Protein AF-A0A7V8A899-F1 (afdb_monomer_lite)

Structure (mmCIF, N/CA/C/O backbone):
data_AF-A0A7V8A899-F1
#
_entry.id   AF-A0A7V8A899-F1
#
loop_
_atom_site.group_PDB
_atom_site.id
_atom_site.type_symbol
_atom_site.label_atom_id
_atom_site.label_alt_id
_atom_site.label_comp_id
_atom_site.label_asym_id
_atom_site.label_entity_id
_atom_site.label_seq_id
_atom_site.pdbx_PDB_ins_code
_atom_site.Cartn_x
_atom_site.Cartn_y
_atom_site.Cartn_z
_atom_site.occupancy
_atom_site.B_iso_or_equiv
_atom_site.auth_seq_id
_atom_site.auth_comp_id
_atom_site.auth_asym_id
_atom_site.auth_atom_id
_atom_site.pdbx_PDB_model_num
ATOM 1 N N . PHE A 1 1 ? 20.865 6.092 -35.622 1.00 87.06 1 PHE A N 1
ATOM 2 C CA . PHE A 1 1 ? 20.786 5.887 -34.167 1.00 87.06 1 PHE A CA 1
ATOM 3 C C . PHE A 1 1 ? 21.767 6.838 -33.512 1.00 87.06 1 PHE A C 1
ATOM 5 O O . PHE A 1 1 ? 22.888 6.957 -33.989 1.00 87.06 1 PHE A O 1
ATOM 12 N N . ILE A 1 2 ? 21.295 7.549 -32.501 1.00 95.56 2 ILE A N 1
ATOM 13 C CA . ILE A 1 2 ? 22.032 8.380 -31.562 1.00 95.56 2 ILE A CA 1
ATOM 14 C C . ILE A 1 2 ? 22.478 7.471 -30.412 1.00 95.56 2 ILE A C 1
ATOM 16 O O . ILE A 1 2 ? 21.754 6.545 -30.031 1.00 95.56 2 ILE A O 1
ATOM 20 N N . TRP A 1 3 ? 23.680 7.727 -29.906 1.00 97.00 3 TRP A N 1
ATOM 21 C CA . TRP A 1 3 ? 24.230 7.098 -28.714 1.00 97.00 3 TRP A CA 1
ATOM 22 C C . TRP A 1 3 ? 24.477 8.184 -27.672 1.00 97.00 3 TRP A C 1
ATOM 24 O O . TRP A 1 3 ? 25.175 9.158 -27.956 1.00 97.00 3 TRP A O 1
ATOM 34 N N . ASP A 1 4 ? 23.884 8.011 -26.496 1.00 97.25 4 ASP A N 1
ATOM 35 C CA . ASP A 1 4 ? 24.083 8.863 -25.326 1.00 97.25 4 ASP A CA 1
ATOM 36 C C . ASP A 1 4 ? 24.603 8.003 -24.168 1.00 97.25 4 ASP A C 1
ATOM 38 O O . ASP A 1 4 ? 24.179 6.855 -24.007 1.00 97.25 4 ASP A O 1
ATOM 42 N N . ALA A 1 5 ? 25.554 8.522 -23.393 1.00 97.19 5 ALA A N 1
ATOM 43 C CA . ALA A 1 5 ? 26.211 7.756 -22.345 1.00 97.19 5 ALA A CA 1
ATOM 44 C C . ALA A 1 5 ? 26.658 8.615 -21.160 1.00 97.19 5 ALA A C 1
ATOM 46 O O . ALA A 1 5 ? 27.140 9.736 -21.315 1.00 97.19 5 ALA A O 1
ATOM 47 N N . MET A 1 6 ? 26.567 8.036 -19.964 1.00 97.25 6 MET A N 1
ATOM 48 C CA . MET A 1 6 ? 26.942 8.667 -18.702 1.00 97.25 6 MET A CA 1
ATOM 49 C C . MET A 1 6 ? 27.618 7.653 -17.774 1.00 97.25 6 MET A C 1
ATOM 51 O O . MET A 1 6 ? 27.175 6.514 -17.645 1.00 97.25 6 MET A O 1
ATOM 55 N N . GLY A 1 7 ? 28.688 8.070 -17.096 1.00 97.25 7 GLY A N 1
ATOM 56 C CA . GLY A 1 7 ? 29.296 7.282 -16.023 1.00 97.25 7 GLY A CA 1
ATOM 57 C C . GLY A 1 7 ? 28.536 7.458 -14.708 1.00 97.25 7 GLY A C 1
ATOM 58 O O . GLY A 1 7 ? 28.343 8.584 -14.255 1.00 97.25 7 GLY A O 1
ATOM 59 N N . VAL A 1 8 ? 28.148 6.354 -14.075 1.00 96.25 8 VAL A N 1
ATOM 60 C CA . VAL A 1 8 ? 27.423 6.325 -12.799 1.00 96.25 8 VAL A CA 1
ATOM 61 C C . VAL A 1 8 ? 28.334 5.745 -11.728 1.00 96.25 8 VAL A C 1
ATOM 63 O O . VAL A 1 8 ? 28.752 4.590 -11.814 1.00 96.25 8 VAL A O 1
ATOM 66 N N . ARG A 1 9 ? 28.669 6.552 -10.719 1.00 93.81 9 ARG A N 1
ATOM 67 C CA . ARG A 1 9 ? 29.552 6.134 -9.628 1.00 93.81 9 ARG A CA 1
ATOM 68 C C . ARG A 1 9 ? 28.759 5.430 -8.533 1.00 93.81 9 ARG A C 1
ATOM 70 O O . ARG A 1 9 ? 27.879 6.029 -7.923 1.00 93.81 9 ARG A O 1
ATOM 77 N N . GLN A 1 10 ? 29.143 4.200 -8.214 1.00 89.44 10 GLN A N 1
ATOM 78 C CA . GLN A 1 10 ? 28.537 3.423 -7.138 1.00 89.44 10 GLN A CA 1
ATOM 79 C C . GLN A 1 10 ? 29.251 3.715 -5.813 1.00 89.44 10 GLN A C 1
ATOM 81 O O . GLN A 1 10 ? 30.463 3.546 -5.694 1.00 89.44 10 GLN A O 1
ATOM 86 N N . THR A 1 11 ? 28.514 4.170 -4.799 1.00 76.19 11 THR A N 1
ATOM 87 C CA . THR A 1 11 ? 29.091 4.594 -3.506 1.00 76.19 11 THR A CA 1
ATOM 88 C C . THR A 1 11 ? 29.169 3.478 -2.460 1.00 76.19 11 THR A C 1
ATOM 90 O O . THR A 1 11 ? 29.864 3.637 -1.463 1.00 76.19 11 THR A O 1
ATOM 93 N N . ARG A 1 12 ? 28.486 2.345 -2.677 1.00 72.88 12 ARG A N 1
ATOM 94 C CA . ARG A 1 12 ? 28.368 1.222 -1.723 1.00 72.88 12 ARG A CA 1
ATOM 95 C C . ARG A 1 12 ? 29.040 -0.072 -2.211 1.00 72.88 12 ARG A C 1
ATOM 97 O O . ARG A 1 12 ? 28.531 -1.161 -1.956 1.00 72.88 12 ARG A O 1
ATOM 104 N N . ASN A 1 13 ? 30.141 0.041 -2.951 1.00 66.88 13 ASN A N 1
ATOM 105 C CA . ASN A 1 13 ? 30.865 -1.109 -3.494 1.00 66.88 13 ASN A CA 1
ATOM 106 C C . ASN A 1 13 ? 31.798 -1.736 -2.448 1.00 66.88 13 ASN A C 1
ATOM 108 O O . ASN A 1 13 ? 32.841 -1.163 -2.139 1.00 66.88 13 ASN A O 1
ATOM 112 N N . ASN A 1 14 ? 31.432 -2.919 -1.950 1.00 62.22 14 ASN A N 1
ATOM 113 C CA . ASN A 1 14 ? 32.251 -3.699 -1.018 1.00 62.22 14 ASN A CA 1
ATOM 114 C C . ASN A 1 14 ? 32.601 -5.104 -1.553 1.00 62.22 14 ASN A C 1
ATOM 116 O O . ASN A 1 14 ? 33.356 -5.811 -0.890 1.00 62.22 14 ASN A O 1
ATOM 120 N N . ASN A 1 15 ? 32.085 -5.520 -2.723 1.00 64.88 15 ASN A N 1
ATOM 121 C CA . ASN A 1 15 ? 32.099 -6.926 -3.157 1.00 64.88 15 ASN A CA 1
ATOM 122 C C . ASN A 1 15 ? 32.708 -7.153 -4.555 1.00 64.88 15 ASN A C 1
ATOM 124 O O . ASN A 1 15 ? 32.473 -8.191 -5.176 1.00 64.88 15 ASN A O 1
ATOM 128 N N . GLY A 1 16 ? 33.532 -6.218 -5.040 1.00 73.44 16 GLY A N 1
ATOM 129 C CA . GLY A 1 16 ? 34.273 -6.370 -6.298 1.00 73.44 16 GLY A CA 1
ATOM 130 C C . GLY A 1 16 ? 33.499 -5.952 -7.551 1.00 73.44 16 GLY A C 1
ATOM 131 O O . GLY A 1 16 ? 33.950 -6.233 -8.660 1.00 73.44 16 GLY A O 1
ATOM 132 N N . GLU A 1 17 ? 32.360 -5.270 -7.402 1.00 85.12 17 GLU A N 1
ATOM 133 C CA . GLU A 1 17 ? 31.625 -4.680 -8.522 1.00 85.12 17 GLU A CA 1
ATOM 134 C C . GLU A 1 17 ? 32.400 -3.523 -9.177 1.00 85.12 17 GLU A C 1
ATOM 136 O O . GLU A 1 17 ? 33.354 -2.983 -8.607 1.00 85.12 17 GLU A O 1
ATOM 141 N N . PRO A 1 18 ? 32.000 -3.079 -10.377 1.00 87.25 18 PRO A N 1
ATOM 142 C CA . PRO A 1 18 ? 32.554 -1.871 -10.969 1.00 87.25 18 PRO A CA 1
ATOM 143 C C . PRO A 1 18 ? 32.234 -0.629 -10.124 1.00 87.25 18 PRO A C 1
ATOM 145 O O . PRO A 1 18 ? 31.076 -0.324 -9.850 1.00 87.25 18 PRO A O 1
ATOM 148 N N . ASN A 1 19 ? 33.259 0.151 -9.767 1.00 88.56 19 ASN A N 1
ATOM 149 C CA . ASN A 1 19 ? 33.069 1.447 -9.094 1.00 88.56 19 ASN A CA 1
ATOM 150 C C . ASN A 1 19 ? 32.295 2.451 -9.956 1.00 88.56 19 ASN A C 1
ATOM 152 O O . ASN A 1 19 ? 31.588 3.306 -9.425 1.00 88.56 19 ASN A O 1
ATOM 156 N N . ASN A 1 20 ? 32.449 2.350 -11.276 1.00 93.44 20 ASN A N 1
ATOM 157 C CA . ASN A 1 20 ? 31.756 3.171 -12.254 1.00 93.44 20 ASN A CA 1
ATOM 158 C C . ASN A 1 20 ? 31.065 2.252 -13.259 1.00 93.44 20 ASN A C 1
ATOM 160 O O . ASN A 1 20 ? 31.706 1.356 -13.810 1.00 93.44 20 ASN A O 1
ATOM 164 N N . VAL A 1 21 ? 29.785 2.504 -13.505 1.00 95.81 21 VAL A N 1
ATOM 165 C CA . VAL A 1 21 ? 28.971 1.806 -14.503 1.00 95.81 21 VAL A CA 1
ATOM 166 C C . VAL A 1 21 ? 28.691 2.767 -15.647 1.00 95.81 21 VAL A C 1
ATOM 168 O O . VAL A 1 21 ? 28.311 3.912 -15.414 1.00 95.81 21 VAL A O 1
ATOM 171 N N . LEU A 1 22 ? 28.875 2.323 -16.886 1.00 97.56 22 LEU A N 1
ATOM 172 C CA . LEU A 1 22 ? 28.519 3.106 -18.063 1.00 97.56 22 LEU A CA 1
ATOM 173 C C . LEU A 1 22 ? 27.034 2.893 -18.396 1.00 97.56 22 LEU A C 1
ATOM 175 O O . LEU A 1 22 ? 26.657 1.845 -18.921 1.00 97.56 22 LEU A O 1
ATOM 179 N N . ALA A 1 23 ? 26.194 3.877 -18.082 1.00 97.94 23 ALA A N 1
ATOM 180 C CA . ALA A 1 23 ? 24.805 3.928 -18.528 1.00 97.94 23 ALA A CA 1
ATOM 181 C C . ALA A 1 23 ? 24.768 4.388 -19.989 1.00 97.94 23 ALA A C 1
ATOM 183 O O . ALA A 1 23 ? 25.357 5.418 -20.313 1.00 97.94 23 ALA A O 1
ATOM 184 N N . MET A 1 24 ? 24.111 3.631 -20.868 1.00 98.12 24 MET A N 1
ATOM 185 C CA . MET A 1 24 ? 24.096 3.883 -22.310 1.00 98.12 24 MET A CA 1
ATOM 186 C C . MET A 1 24 ? 22.683 3.797 -22.876 1.00 98.12 24 MET A C 1
ATOM 188 O O . MET A 1 24 ? 21.968 2.827 -22.635 1.00 98.12 24 MET A O 1
ATOM 192 N N . SER A 1 25 ? 22.316 4.773 -23.698 1.00 97.88 25 SER A N 1
ATOM 193 C CA . SER A 1 25 ? 21.064 4.780 -24.449 1.00 97.88 25 SER A CA 1
ATOM 194 C C . SER A 1 25 ? 21.340 4.764 -25.948 1.00 97.88 25 SER A C 1
ATOM 196 O O . SER A 1 25 ? 22.170 5.528 -26.441 1.00 97.88 25 SER A O 1
ATOM 198 N N . PHE A 1 26 ? 20.609 3.928 -26.684 1.00 97.25 26 PHE A N 1
ATOM 199 C CA . PHE A 1 26 ? 20.682 3.835 -28.142 1.00 97.25 26 PHE A CA 1
ATOM 200 C C . PHE A 1 26 ? 19.299 4.059 -28.741 1.00 97.25 26 PHE A C 1
ATOM 202 O O . PHE A 1 26 ? 18.397 3.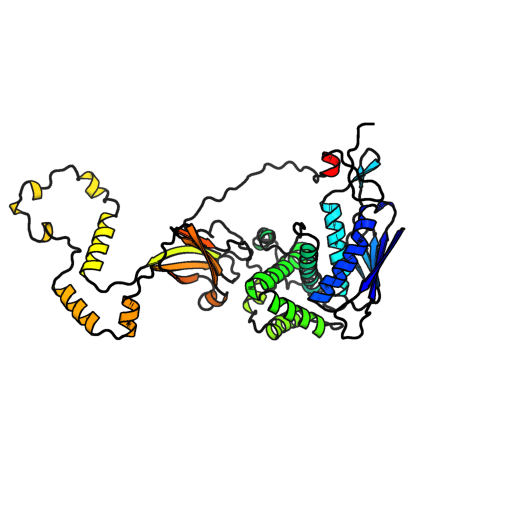250 -28.541 1.00 97.25 26 PHE A O 1
ATOM 209 N N . TYR A 1 27 ? 19.106 5.133 -29.502 1.00 96.44 27 TYR A N 1
ATOM 210 C CA . TYR A 1 27 ? 17.779 5.481 -30.015 1.00 96.44 27 TYR A CA 1
ATOM 211 C C . TYR A 1 27 ? 17.834 6.187 -31.366 1.00 96.44 27 TYR A C 1
ATOM 213 O O . TYR A 1 27 ? 18.840 6.800 -31.702 1.00 96.44 27 TYR A O 1
ATOM 221 N N . PRO A 1 28 ? 16.810 6.083 -32.221 1.00 95.25 28 PRO A N 1
ATOM 222 C CA . PRO A 1 28 ? 16.823 6.757 -33.510 1.00 95.25 28 PRO A CA 1
ATOM 223 C C . PRO A 1 28 ? 16.353 8.217 -33.378 1.00 95.25 28 PRO A C 1
ATOM 225 O O . PRO A 1 28 ? 15.841 8.623 -32.336 1.00 95.25 28 PRO A O 1
ATOM 228 N N . ASN A 1 29 ? 16.503 9.009 -34.441 1.00 93.62 29 ASN A N 1
ATOM 229 C CA . ASN A 1 29 ? 16.153 10.437 -34.423 1.00 93.62 29 ASN A CA 1
ATOM 230 C C . ASN A 1 29 ? 14.656 10.673 -34.147 1.00 93.62 29 ASN A C 1
ATOM 232 O O . ASN A 1 29 ? 14.269 11.737 -33.690 1.00 93.62 29 ASN A O 1
ATOM 236 N N . GLU A 1 30 ? 13.798 9.691 -34.417 1.00 93.00 30 GLU A N 1
ATOM 237 C CA . GLU A 1 30 ? 12.356 9.744 -34.162 1.00 93.00 30 GLU A CA 1
ATOM 238 C C . GLU A 1 30 ? 11.999 9.616 -32.675 1.00 93.00 30 GLU A C 1
ATOM 240 O O . GLU A 1 30 ? 10.843 9.803 -32.308 1.00 93.00 30 GLU A O 1
ATOM 245 N N . ALA A 1 31 ? 12.958 9.252 -31.825 1.00 94.31 31 ALA A N 1
ATOM 246 C CA . ALA A 1 31 ? 12.765 9.106 -30.385 1.00 94.31 31 ALA A CA 1
ATOM 247 C C . ALA A 1 31 ? 12.984 10.425 -29.611 1.00 94.31 31 ALA A C 1
ATOM 249 O O . ALA A 1 31 ? 12.678 10.530 -28.420 1.00 94.31 31 ALA A O 1
ATOM 250 N N . GLU A 1 32 ? 13.495 11.434 -30.306 1.00 94.50 32 GLU A N 1
ATOM 251 C CA . GLU A 1 32 ? 13.728 12.792 -29.830 1.00 94.50 32 GLU A CA 1
ATOM 252 C C . GLU A 1 32 ? 12.412 13.587 -29.675 1.00 94.50 32 GLU A C 1
ATOM 254 O O . GLU A 1 32 ? 11.512 13.437 -30.510 1.00 94.50 32 GLU A O 1
ATOM 259 N N . PRO A 1 33 ? 12.251 14.441 -28.641 1.00 94.50 33 PRO A N 1
ATOM 260 C CA . PRO A 1 33 ? 13.229 14.797 -27.599 1.00 94.50 33 PRO A CA 1
ATOM 261 C C . PRO A 1 33 ? 13.208 13.886 -26.359 1.00 94.50 33 PRO A C 1
ATOM 263 O O . PRO A 1 33 ? 13.952 14.106 -25.404 1.00 94.50 33 PRO A O 1
ATOM 266 N N . LEU A 1 34 ? 12.302 12.903 -26.307 1.00 94.69 34 LEU A N 1
ATOM 267 C CA . LEU A 1 34 ? 12.041 12.150 -25.076 1.00 94.69 34 LEU A CA 1
ATOM 268 C C . LEU A 1 34 ? 13.254 11.332 -24.629 1.00 94.69 34 LEU A C 1
ATOM 270 O O . LEU A 1 34 ? 13.607 11.341 -23.451 1.00 94.69 34 LEU A O 1
ATOM 274 N N . TRP A 1 35 ? 13.896 10.641 -25.566 1.00 96.50 35 TRP A N 1
ATOM 275 C CA . TRP A 1 35 ? 14.984 9.723 -25.244 1.00 96.50 35 TRP A CA 1
ATOM 276 C C . TRP A 1 35 ? 16.271 10.428 -24.830 1.00 96.50 35 TRP A C 1
ATOM 278 O O . TRP A 1 35 ? 16.856 10.037 -23.823 1.00 96.50 35 TRP A O 1
ATOM 288 N N . SER A 1 36 ? 16.664 11.491 -25.536 1.00 95.81 36 SER A N 1
ATOM 289 C CA . SER A 1 36 ? 17.836 12.302 -25.172 1.00 95.81 36 SER A CA 1
ATOM 290 C C . SER A 1 36 ? 17.691 12.980 -23.815 1.00 95.81 36 SER A C 1
ATOM 292 O O . SER A 1 36 ? 18.679 13.207 -23.125 1.00 95.81 36 SER A O 1
ATOM 294 N N . THR A 1 37 ? 16.457 13.286 -23.413 1.00 96.38 37 THR A N 1
ATOM 295 C CA . THR A 1 37 ? 16.190 13.947 -22.135 1.00 96.38 37 THR A CA 1
ATOM 296 C C . THR A 1 37 ? 16.160 12.954 -20.977 1.00 96.38 37 THR A C 1
ATOM 298 O O . THR A 1 37 ? 16.692 13.243 -19.906 1.00 96.38 37 THR A O 1
ATOM 301 N N . TYR A 1 38 ? 15.515 11.798 -21.161 1.00 97.75 38 TYR A N 1
ATOM 302 C CA . TYR A 1 38 ? 15.140 10.939 -20.036 1.00 97.75 38 TYR A CA 1
ATOM 303 C C . TYR A 1 38 ? 15.852 9.590 -19.985 1.00 97.75 38 TYR A C 1
ATOM 305 O O . TYR A 1 38 ? 16.056 9.083 -18.886 1.00 97.75 38 TYR A O 1
ATOM 313 N N . SER A 1 39 ? 16.247 9.001 -21.117 1.00 97.56 39 SER A N 1
ATOM 314 C CA . SER A 1 39 ? 16.647 7.587 -21.150 1.00 97.56 39 SER A CA 1
ATOM 315 C C . SER A 1 39 ? 17.880 7.307 -20.287 1.00 97.56 39 SER A C 1
ATOM 317 O O . SER A 1 39 ? 17.820 6.519 -19.347 1.00 97.56 39 SER A O 1
ATOM 319 N N . THR A 1 40 ? 18.990 8.004 -20.535 1.00 98.12 40 THR A N 1
ATOM 320 C CA . THR A 1 40 ? 20.251 7.763 -19.810 1.00 98.12 40 THR A CA 1
ATOM 321 C C . THR A 1 40 ? 20.147 8.156 -18.333 1.00 98.12 40 THR A C 1
ATOM 323 O O . THR A 1 40 ? 20.741 7.504 -17.472 1.00 98.12 40 THR A O 1
ATOM 326 N N . GLN A 1 41 ? 19.343 9.178 -18.022 1.00 98.31 41 GLN A N 1
ATOM 327 C CA . GLN A 1 41 ? 19.049 9.587 -16.646 1.00 98.31 41 GLN A CA 1
ATOM 328 C C . GLN A 1 41 ? 18.226 8.528 -15.903 1.00 98.31 41 GLN A C 1
ATOM 330 O O . GLN A 1 41 ? 18.544 8.216 -14.760 1.00 98.31 41 GLN A O 1
ATOM 335 N N . ALA A 1 42 ? 17.232 7.916 -16.554 1.00 98.38 42 ALA A N 1
ATOM 336 C CA . ALA A 1 42 ? 16.446 6.825 -15.980 1.00 98.38 42 ALA A CA 1
ATOM 337 C C . ALA A 1 42 ? 17.318 5.601 -15.658 1.00 98.38 42 ALA A C 1
ATOM 339 O O . ALA A 1 42 ? 17.203 5.045 -14.567 1.00 98.38 42 ALA A O 1
ATOM 340 N N . ILE A 1 43 ? 18.263 5.233 -16.533 1.00 98.25 43 ILE A N 1
ATOM 341 C CA . ILE A 1 43 ? 19.232 4.157 -16.250 1.00 98.25 43 ILE A CA 1
ATOM 342 C C . ILE A 1 43 ? 20.064 4.493 -15.002 1.00 98.25 43 ILE A C 1
ATOM 344 O O . ILE A 1 43 ? 20.188 3.674 -14.092 1.00 98.25 43 ILE A O 1
ATOM 348 N N . ALA A 1 44 ? 20.633 5.699 -14.939 1.00 98.06 44 ALA A N 1
ATOM 349 C CA . ALA A 1 44 ? 21.477 6.100 -13.815 1.00 98.06 44 ALA A CA 1
ATOM 350 C C . ALA A 1 44 ? 20.714 6.192 -12.494 1.00 98.06 44 ALA A C 1
ATOM 352 O O . ALA A 1 44 ? 21.219 5.755 -11.459 1.00 98.06 44 ALA A O 1
ATOM 353 N N . HIS A 1 45 ? 19.489 6.711 -12.539 1.00 98.12 45 HIS A N 1
ATOM 354 C CA . HIS A 1 45 ? 18.575 6.719 -11.405 1.00 98.12 45 HIS A CA 1
ATOM 355 C C . HIS A 1 45 ? 18.305 5.300 -10.905 1.00 98.12 45 HIS A C 1
ATOM 357 O O . HIS A 1 45 ? 18.508 5.013 -9.728 1.00 98.12 45 HIS A O 1
ATOM 363 N N . THR A 1 46 ? 17.978 4.381 -11.816 1.00 98.06 46 THR A N 1
ATOM 364 C CA . THR A 1 46 ? 17.748 2.963 -11.499 1.00 98.06 46 THR A CA 1
ATOM 365 C C . THR A 1 46 ? 18.956 2.341 -10.806 1.00 98.06 46 THR A C 1
ATOM 367 O O . THR A 1 46 ? 18.806 1.739 -9.745 1.00 98.06 46 THR A O 1
ATOM 370 N N . ILE A 1 47 ? 20.170 2.564 -11.330 1.00 96.88 47 ILE A N 1
ATOM 371 C CA . ILE A 1 47 ? 21.416 2.070 -10.718 1.00 96.88 47 ILE A CA 1
ATOM 372 C C . ILE A 1 47 ? 21.576 2.555 -9.275 1.00 96.88 47 ILE A C 1
ATOM 374 O O . ILE A 1 47 ? 21.949 1.771 -8.399 1.00 96.88 47 ILE A O 1
ATOM 378 N N . ASN A 1 48 ? 21.267 3.822 -9.004 1.00 95.94 48 ASN A N 1
ATOM 379 C CA . ASN A 1 48 ? 21.378 4.382 -7.661 1.00 95.94 48 ASN A CA 1
ATOM 380 C C . ASN A 1 48 ? 20.339 3.787 -6.696 1.00 95.94 48 ASN A C 1
ATOM 382 O O . ASN A 1 48 ? 20.695 3.389 -5.582 1.00 95.94 48 ASN A O 1
ATOM 386 N N . ILE A 1 49 ? 19.072 3.706 -7.113 1.00 97.31 49 ILE A N 1
ATOM 387 C CA . ILE A 1 49 ? 17.972 3.238 -6.259 1.00 97.31 49 ILE A CA 1
ATOM 388 C C . ILE A 1 49 ? 18.076 1.737 -5.992 1.00 97.31 49 ILE A C 1
ATOM 390 O O . ILE A 1 49 ? 18.108 1.321 -4.832 1.00 97.31 49 ILE A O 1
ATOM 394 N N . TYR A 1 50 ? 18.222 0.922 -7.036 1.00 97.38 50 TYR A N 1
ATOM 395 C CA . TYR A 1 50 ? 18.359 -0.527 -6.885 1.00 97.38 50 TYR A CA 1
ATOM 396 C C . TYR A 1 50 ? 19.671 -0.888 -6.179 1.00 97.38 50 TYR A C 1
ATOM 398 O O . TYR A 1 50 ? 19.689 -1.767 -5.320 1.00 97.38 50 TYR A O 1
ATOM 406 N N . GLY A 1 51 ? 20.754 -0.142 -6.430 1.00 95.19 51 GLY A N 1
ATOM 407 C CA . GLY A 1 51 ? 22.010 -0.271 -5.688 1.00 95.19 51 GLY A CA 1
ATOM 408 C C . GLY A 1 51 ? 21.855 -0.066 -4.176 1.00 95.19 51 GLY A C 1
ATOM 409 O O . GLY A 1 51 ? 22.480 -0.764 -3.360 1.00 95.19 51 GLY A O 1
ATOM 410 N N . ARG A 1 52 ? 21.003 0.891 -3.789 1.00 94.31 52 ARG A N 1
ATOM 411 C CA . ARG A 1 52 ? 20.677 1.204 -2.394 1.00 94.31 52 ARG A CA 1
ATOM 412 C C . ARG A 1 52 ? 19.766 0.149 -1.764 1.00 94.31 52 ARG A C 1
ATOM 414 O O . ARG A 1 52 ? 20.090 -0.299 -0.662 1.00 94.31 52 ARG A O 1
ATOM 421 N N . MET A 1 53 ? 18.688 -0.237 -2.445 1.00 96.25 53 MET A N 1
ATOM 422 C CA . MET A 1 53 ? 17.672 -1.175 -1.941 1.00 96.25 53 MET A CA 1
ATOM 423 C C . MET A 1 53 ? 18.157 -2.628 -1.920 1.00 96.25 53 MET A C 1
ATOM 425 O O . MET A 1 53 ? 17.888 -3.350 -0.969 1.00 96.25 53 MET A O 1
ATOM 429 N N . ALA A 1 54 ? 18.919 -3.041 -2.932 1.00 95.62 54 ALA A N 1
ATOM 430 C CA . ALA A 1 54 ? 19.434 -4.395 -3.090 1.00 95.62 54 ALA A CA 1
ATOM 431 C C . ALA A 1 54 ? 20.965 -4.405 -2.952 1.00 95.62 54 ALA A C 1
ATOM 433 O O . ALA A 1 54 ? 21.503 -4.386 -1.847 1.00 95.62 54 ALA A O 1
ATOM 434 N N . PHE A 1 55 ? 21.703 -4.395 -4.058 1.00 94.81 55 PHE A N 1
ATOM 435 C CA . PHE A 1 55 ? 23.169 -4.459 -4.070 1.00 94.81 55 PHE A CA 1
ATOM 436 C C . PHE A 1 55 ? 23.753 -3.674 -5.247 1.00 94.81 55 PHE A C 1
ATOM 438 O O . PHE A 1 55 ? 23.029 -3.432 -6.207 1.00 94.81 55 PHE A O 1
ATOM 445 N N . PRO A 1 56 ? 25.039 -3.272 -5.222 1.00 95.00 56 PRO A N 1
ATOM 446 C CA . PRO A 1 56 ? 25.653 -2.556 -6.342 1.00 95.00 56 PRO A CA 1
ATOM 447 C C . PRO A 1 56 ? 25.499 -3.308 -7.671 1.00 95.00 56 PRO A C 1
ATOM 449 O O . PRO A 1 56 ? 25.652 -4.528 -7.722 1.00 95.00 56 PRO A O 1
ATOM 452 N N . TYR A 1 57 ? 25.212 -2.576 -8.744 1.00 94.38 57 TYR A N 1
ATOM 453 C CA . TYR A 1 57 ? 25.038 -3.116 -10.085 1.00 94.38 57 TYR A CA 1
ATOM 454 C C . TYR A 1 57 ? 26.271 -3.941 -10.502 1.00 94.38 57 TYR A C 1
ATOM 456 O O . TYR A 1 57 ? 27.398 -3.437 -10.402 1.00 94.38 57 TYR A O 1
ATOM 464 N N . PRO A 1 58 ? 26.088 -5.197 -10.952 1.00 92.31 58 PRO A N 1
ATOM 465 C CA . PRO A 1 58 ? 27.193 -6.149 -11.078 1.00 92.31 58 PRO A CA 1
ATOM 466 C C . PRO A 1 58 ? 28.023 -6.006 -12.362 1.00 92.31 58 PRO A C 1
ATOM 468 O O . PRO A 1 58 ? 29.114 -6.570 -12.442 1.00 92.31 58 PRO A O 1
ATOM 471 N N . TYR A 1 59 ? 27.539 -5.272 -13.368 1.00 93.12 59 TYR A N 1
ATOM 472 C CA . TYR A 1 59 ? 28.153 -5.213 -14.699 1.00 93.12 59 TYR A CA 1
ATOM 473 C C . TYR A 1 59 ? 28.784 -3.845 -15.002 1.00 93.12 59 TYR A C 1
ATOM 475 O O . TYR A 1 59 ? 28.366 -2.833 -14.445 1.00 93.12 59 TYR A O 1
ATOM 483 N N . PRO A 1 60 ? 29.783 -3.761 -15.904 1.00 94.19 60 PRO A N 1
ATOM 484 C CA . PRO A 1 60 ? 30.452 -2.493 -16.217 1.00 94.19 60 PRO A CA 1
ATOM 485 C C . PRO A 1 60 ? 29.569 -1.517 -17.003 1.00 94.19 60 PRO A C 1
ATOM 487 O O . PRO A 1 60 ? 29.903 -0.338 -17.105 1.00 94.19 60 PRO A O 1
ATOM 490 N N . SER A 1 61 ? 28.454 -1.986 -17.567 1.00 95.56 61 SER A N 1
ATOM 491 C CA . SER A 1 61 ? 27.543 -1.163 -18.357 1.00 95.56 61 SER A CA 1
ATOM 492 C C . SER A 1 61 ? 26.086 -1.605 -18.250 1.00 95.56 61 SER A C 1
ATOM 494 O O . SER A 1 61 ? 25.804 -2.793 -18.080 1.00 95.56 61 SER A O 1
ATOM 496 N N . ALA A 1 62 ? 25.175 -0.653 -18.429 1.00 97.06 62 ALA A N 1
ATOM 497 C CA . ALA A 1 62 ? 23.734 -0.865 -18.535 1.00 97.06 62 ALA A CA 1
ATOM 498 C C . ALA A 1 62 ? 23.223 -0.184 -19.810 1.00 97.06 62 ALA A C 1
ATOM 500 O O . ALA A 1 62 ? 23.571 0.973 -20.054 1.00 97.06 62 ALA A O 1
ATOM 501 N N . GLN A 1 63 ? 22.442 -0.891 -20.629 1.00 97.00 63 GLN A N 1
ATOM 502 C CA . GLN A 1 63 ? 22.018 -0.398 -21.942 1.00 97.00 63 GLN A CA 1
ATOM 503 C C . GLN A 1 63 ? 20.499 -0.377 -22.065 1.00 97.00 63 GLN A C 1
ATOM 505 O O . GLN A 1 63 ? 19.861 -1.401 -21.842 1.00 97.00 63 GLN A O 1
ATOM 510 N N . SER A 1 64 ? 19.954 0.763 -22.493 1.00 97.00 64 SER A N 1
ATOM 511 C CA . SER A 1 64 ? 18.577 0.903 -22.974 1.00 97.00 64 SER A CA 1
ATOM 512 C C . SER A 1 64 ? 18.592 1.152 -24.478 1.00 97.00 64 SER A C 1
ATOM 514 O O . SER A 1 64 ? 19.187 2.117 -24.964 1.00 97.00 64 SER A O 1
ATOM 516 N N . VAL A 1 65 ? 17.938 0.282 -25.236 1.00 96.88 65 VAL A N 1
ATOM 517 C CA . VAL A 1 65 ? 17.868 0.349 -26.694 1.00 96.88 65 VAL A CA 1
ATOM 518 C C . VAL A 1 65 ? 16.431 0.614 -27.103 1.00 96.88 65 VAL A C 1
ATOM 520 O O . VAL A 1 65 ? 15.513 -0.096 -26.708 1.00 96.88 65 VAL A O 1
ATOM 523 N N . ASN A 1 66 ? 16.207 1.626 -27.932 1.00 95.88 66 ASN A N 1
ATOM 524 C CA . ASN A 1 66 ? 14.886 1.867 -28.484 1.00 95.88 66 ASN A CA 1
ATOM 525 C C . ASN A 1 66 ? 14.504 0.732 -29.441 1.00 95.88 66 ASN A C 1
ATOM 527 O O . ASN A 1 66 ? 15.131 0.560 -30.491 1.00 95.88 66 ASN A O 1
ATOM 531 N N . GLY A 1 67 ? 13.466 -0.017 -29.078 1.00 86.81 67 GLY A N 1
ATOM 532 C CA . GLY A 1 67 ? 13.015 -1.204 -29.794 1.00 86.81 67 GLY A CA 1
ATOM 533 C C . GLY A 1 67 ? 11.548 -1.128 -30.225 1.00 86.81 67 GLY A C 1
ATOM 534 O O . GLY A 1 67 ? 10.815 -0.225 -29.821 1.00 86.81 67 GLY A O 1
ATOM 535 N N . PRO A 1 68 ? 11.102 -2.069 -31.076 1.00 76.75 68 PRO A N 1
ATOM 536 C CA . PRO A 1 68 ? 9.686 -2.229 -31.409 1.00 76.75 68 PRO A CA 1
ATOM 537 C C . PRO A 1 68 ? 8.878 -2.846 -30.254 1.00 76.75 68 PRO A C 1
ATOM 539 O O . PRO A 1 68 ? 7.657 -2.711 -30.231 1.00 76.75 68 PRO A O 1
ATOM 542 N N . VAL A 1 69 ? 9.551 -3.522 -29.316 1.00 77.19 69 VAL A N 1
ATOM 543 C CA . VAL A 1 69 ? 8.959 -4.077 -28.095 1.00 77.19 69 VAL A CA 1
ATOM 544 C C . VAL A 1 69 ? 8.922 -2.980 -27.028 1.00 77.19 69 VAL A C 1
ATOM 546 O O . VAL A 1 69 ? 9.871 -2.209 -26.899 1.00 77.19 69 VAL A O 1
ATOM 549 N N . GLY A 1 70 ? 7.795 -2.868 -26.319 1.00 75.25 70 GLY A N 1
ATOM 550 C CA . GLY A 1 70 ? 7.544 -1.787 -25.360 1.00 75.25 70 GLY A CA 1
ATOM 551 C C . GLY A 1 70 ? 8.428 -1.828 -24.111 1.00 75.25 70 GLY A C 1
ATOM 552 O O . GLY A 1 70 ? 8.699 -0.760 -23.571 1.00 75.25 70 GLY A O 1
ATOM 553 N N . GLY A 1 71 ? 8.881 -3.023 -23.731 1.00 87.69 71 GLY A N 1
ATOM 554 C CA . GLY A 1 71 ? 9.760 -3.367 -22.612 1.00 87.69 71 GLY A CA 1
ATOM 555 C C . GLY A 1 71 ? 10.193 -4.828 -22.790 1.00 87.69 71 GLY A C 1
ATOM 556 O O . GLY A 1 71 ? 9.367 -5.644 -23.213 1.00 87.69 71 GLY A O 1
ATOM 557 N N . MET A 1 72 ? 11.482 -5.121 -22.642 1.00 92.94 72 MET A N 1
ATOM 558 C CA . MET A 1 72 ? 12.043 -6.474 -22.687 1.00 92.94 72 MET A CA 1
ATOM 559 C C . MET A 1 72 ? 13.459 -6.458 -22.122 1.00 92.94 72 MET A C 1
ATOM 561 O O . MET A 1 72 ? 14.314 -5.673 -22.556 1.00 92.94 72 MET A O 1
ATOM 565 N N . GLU A 1 73 ? 13.723 -7.391 -21.231 1.00 89.62 73 GLU A N 1
ATOM 566 C CA . GLU A 1 73 ? 14.878 -7.447 -20.367 1.00 89.62 73 GLU A CA 1
ATOM 567 C C . GLU A 1 73 ? 15.830 -8.583 -20.758 1.00 89.62 73 GLU A C 1
ATOM 569 O O . GLU A 1 73 ? 15.548 -9.771 -20.633 1.00 89.62 73 GLU A O 1
ATOM 574 N N . TYR A 1 74 ? 17.029 -8.228 -21.215 1.00 89.50 74 TYR A N 1
ATOM 575 C CA . TYR A 1 74 ? 18.143 -9.168 -21.293 1.00 89.50 74 TYR A CA 1
ATOM 576 C C . TYR A 1 74 ? 19.295 -8.663 -20.425 1.00 89.50 74 TYR A C 1
ATOM 578 O O . TYR A 1 74 ? 19.453 -7.451 -20.231 1.00 89.50 74 TYR A O 1
ATOM 586 N N . PRO A 1 75 ? 20.162 -9.558 -19.918 1.00 83.50 75 PRO A N 1
ATOM 587 C CA . PRO A 1 75 ? 21.337 -9.147 -19.166 1.00 83.50 75 PRO A CA 1
ATOM 588 C C . PRO A 1 75 ? 22.154 -8.074 -19.905 1.00 83.50 75 PRO A C 1
ATOM 590 O O . PRO A 1 75 ? 22.660 -8.298 -21.004 1.00 83.50 75 PRO A O 1
ATOM 593 N N . MET A 1 76 ? 22.290 -6.908 -19.268 1.00 86.44 76 MET A N 1
ATOM 594 C CA . MET A 1 76 ? 22.960 -5.690 -19.751 1.00 86.44 76 MET A CA 1
ATOM 595 C C . MET A 1 76 ? 22.345 -4.985 -20.972 1.00 86.44 76 MET A C 1
ATOM 597 O O . MET A 1 76 ? 22.880 -3.942 -21.354 1.00 86.44 76 MET A O 1
ATOM 601 N N . ILE A 1 77 ? 21.269 -5.494 -21.577 1.00 93.25 77 ILE A N 1
ATOM 602 C CA . ILE A 1 77 ? 20.630 -4.883 -22.750 1.00 93.25 77 ILE A CA 1
ATOM 603 C C . ILE A 1 77 ? 19.110 -4.990 -22.672 1.00 93.25 77 ILE A C 1
ATOM 605 O O . ILE A 1 77 ? 18.545 -6.076 -22.711 1.00 93.25 77 ILE A O 1
ATOM 609 N N . THR A 1 78 ? 18.443 -3.843 -22.601 1.00 95.69 78 THR A N 1
ATOM 610 C CA . THR A 1 78 ? 16.983 -3.769 -22.526 1.00 95.69 78 THR A CA 1
ATOM 611 C C . THR A 1 78 ? 16.414 -3.087 -23.758 1.00 95.69 78 THR A C 1
ATOM 613 O O . THR A 1 78 ? 17.040 -2.183 -24.321 1.00 95.69 78 THR A O 1
ATOM 616 N N . PHE A 1 79 ? 15.238 -3.521 -24.206 1.00 95.75 79 PHE A N 1
ATOM 617 C CA . PHE A 1 79 ? 14.532 -2.914 -25.331 1.00 95.75 79 PHE A CA 1
ATOM 618 C C . PHE A 1 79 ? 13.314 -2.155 -24.831 1.00 95.75 79 PHE A C 1
ATOM 620 O O . PHE A 1 79 ? 12.411 -2.749 -24.260 1.00 95.75 79 PHE A O 1
ATOM 627 N N . ASN A 1 80 ? 13.274 -0.849 -25.087 1.00 96.19 80 ASN A N 1
ATOM 628 C CA . ASN A 1 80 ? 12.244 0.027 -24.543 1.00 96.19 80 ASN A CA 1
ATOM 629 C C . ASN A 1 80 ? 11.526 0.818 -25.639 1.00 96.19 80 ASN A C 1
ATOM 631 O O . ASN A 1 80 ? 12.105 1.201 -26.664 1.00 96.19 80 ASN A O 1
ATOM 635 N N . GLY A 1 81 ? 10.266 1.139 -25.371 1.00 92.50 81 GLY A N 1
ATOM 636 C CA . GLY A 1 81 ? 9.527 2.232 -25.998 1.00 92.50 81 GLY A CA 1
ATOM 637 C C . GLY A 1 81 ? 9.008 3.195 -24.925 1.00 92.50 81 GLY A C 1
ATOM 638 O O . GLY A 1 81 ? 9.444 3.132 -23.785 1.00 92.50 81 GLY A O 1
ATOM 639 N N . PRO A 1 82 ? 8.052 4.082 -25.230 1.00 93.50 82 PRO A N 1
ATOM 640 C CA . PRO A 1 82 ? 7.589 4.508 -26.549 1.00 93.50 82 PRO A CA 1
ATOM 641 C C . PRO A 1 82 ? 8.478 5.606 -27.179 1.00 93.50 82 PRO A C 1
ATOM 643 O O . PRO A 1 82 ? 9.484 6.044 -26.619 1.00 93.50 82 PRO A O 1
ATOM 646 N N . ARG A 1 83 ? 8.087 6.067 -28.374 1.00 93.00 83 ARG A N 1
ATOM 647 C CA . ARG A 1 83 ? 8.592 7.288 -29.033 1.00 93.00 83 ARG A CA 1
ATOM 648 C C . ARG A 1 83 ? 7.519 8.387 -28.988 1.00 93.00 83 ARG A C 1
ATOM 650 O O . ARG A 1 83 ? 6.335 8.052 -28.867 1.00 93.00 83 ARG A O 1
ATOM 657 N N . PRO A 1 84 ? 7.883 9.677 -29.112 1.00 92.81 84 PRO A N 1
ATOM 658 C CA . PRO A 1 84 ? 6.892 10.719 -29.350 1.00 92.81 84 PRO A CA 1
ATOM 659 C C . PRO A 1 84 ? 6.227 10.540 -30.726 1.00 92.81 84 PRO A C 1
ATOM 661 O O . PRO A 1 84 ? 6.705 9.793 -31.581 1.00 92.81 84 PRO A O 1
ATOM 664 N N . VAL A 1 85 ? 5.103 11.222 -30.942 1.00 91.38 85 VAL A N 1
ATOM 665 C CA . VAL A 1 85 ? 4.324 11.141 -32.187 1.00 91.38 85 VAL A CA 1
ATOM 666 C C . VAL A 1 85 ? 4.347 12.472 -32.930 1.00 91.38 85 VAL A C 1
ATOM 668 O O . VAL A 1 85 ? 4.643 13.516 -32.353 1.00 91.38 85 VAL A O 1
ATOM 671 N N . LYS A 1 86 ? 4.017 12.447 -34.222 1.00 89.31 86 LYS A N 1
ATOM 672 C CA . LYS A 1 86 ? 3.773 13.665 -35.001 1.00 89.31 86 LYS A CA 1
ATOM 673 C C . LYS A 1 86 ? 2.275 13.927 -35.105 1.00 89.31 86 LYS A C 1
ATOM 675 O O . LYS A 1 86 ? 1.503 12.992 -35.304 1.00 89.31 86 LYS A O 1
ATOM 680 N N . ASP A 1 87 ? 1.869 15.184 -34.961 1.00 85.06 87 ASP A N 1
ATOM 681 C CA . ASP A 1 87 ? 0.500 15.611 -35.249 1.00 85.06 87 ASP A CA 1
ATOM 682 C C . ASP A 1 87 ? 0.232 15.660 -36.770 1.00 85.06 87 ASP A C 1
ATOM 684 O O . ASP A 1 87 ? 1.127 15.458 -37.594 1.00 85.06 87 ASP A O 1
ATOM 688 N N . ASN A 1 88 ? -1.009 15.970 -37.159 1.00 84.31 88 ASN A N 1
ATOM 689 C CA . ASN A 1 88 ? -1.408 16.082 -38.570 1.00 84.31 88 ASN A CA 1
ATOM 690 C C . ASN A 1 88 ? -0.663 17.194 -39.335 1.00 84.31 88 ASN A C 1
ATOM 692 O O . ASN A 1 88 ? -0.720 17.236 -40.561 1.00 84.31 88 ASN A O 1
ATOM 696 N N . LYS A 1 89 ? 0.002 18.111 -38.624 1.00 83.38 89 LYS A N 1
ATOM 697 C CA . LYS A 1 89 ? 0.803 19.207 -39.179 1.00 83.38 89 LYS A CA 1
ATOM 698 C C . LYS A 1 89 ? 2.301 18.858 -39.205 1.00 83.38 89 LYS A C 1
ATOM 700 O O . LYS A 1 89 ? 3.110 19.684 -39.615 1.00 83.38 89 LYS A O 1
ATOM 705 N N . GLY A 1 90 ? 2.674 17.643 -38.795 1.00 84.62 90 GLY A N 1
ATOM 706 C CA . GLY A 1 90 ? 4.050 17.157 -38.753 1.00 84.62 90 GLY A CA 1
ATOM 707 C C . GLY A 1 90 ? 4.849 17.588 -37.518 1.00 84.62 90 GLY A C 1
ATOM 708 O O . GLY A 1 90 ? 6.035 17.257 -37.442 1.00 84.62 90 GLY A O 1
ATOM 709 N N . ASN A 1 91 ? 4.237 18.282 -36.552 1.00 87.12 91 ASN A N 1
ATOM 710 C CA . ASN A 1 91 ? 4.912 18.721 -35.330 1.00 87.12 91 ASN A CA 1
ATOM 711 C C . ASN A 1 91 ? 5.032 17.574 -34.329 1.00 87.12 91 ASN A C 1
ATOM 713 O O . ASN A 1 91 ? 4.099 16.787 -34.167 1.00 87.12 91 ASN A O 1
ATOM 717 N N . ILE A 1 92 ? 6.151 17.512 -33.608 1.00 89.25 92 ILE A N 1
ATOM 718 C CA . ILE A 1 92 ? 6.358 16.513 -32.556 1.00 89.25 92 ILE A CA 1
ATOM 719 C C . ILE A 1 92 ? 5.511 16.879 -31.329 1.00 89.25 92 ILE A C 1
ATOM 721 O O . ILE A 1 92 ? 5.499 18.023 -30.866 1.00 89.25 92 ILE A O 1
ATOM 725 N N . THR A 1 93 ? 4.801 15.886 -30.800 1.00 90.81 93 THR A N 1
ATOM 726 C CA . THR A 1 93 ? 3.968 15.975 -29.600 1.00 90.81 93 THR A CA 1
ATOM 727 C C . THR A 1 93 ? 3.938 14.627 -28.877 1.00 90.81 93 THR A C 1
ATOM 729 O O . THR A 1 93 ? 4.215 13.577 -29.460 1.00 90.81 93 THR A O 1
ATOM 732 N N . TYR A 1 94 ? 3.610 14.625 -27.591 1.00 92.75 94 TYR A N 1
ATOM 733 C CA . TYR A 1 94 ? 3.458 13.408 -26.798 1.00 92.75 94 TYR A CA 1
ATOM 734 C C . TYR A 1 94 ? 2.504 13.652 -25.627 1.00 92.75 94 TYR A C 1
ATOM 736 O O . TYR A 1 94 ? 2.226 14.790 -25.258 1.00 92.75 94 TYR A O 1
ATOM 744 N N . THR A 1 95 ? 1.966 12.578 -25.051 1.00 93.00 95 THR A N 1
ATOM 745 C CA . THR A 1 95 ? 1.146 12.668 -23.837 1.00 93.00 95 THR A CA 1
ATOM 746 C C . THR A 1 95 ? 2.011 12.519 -22.587 1.00 93.00 95 THR A C 1
ATOM 748 O O . THR A 1 95 ? 3.127 12.000 -22.642 1.00 93.00 95 THR A O 1
ATOM 751 N N . ASP A 1 96 ? 1.466 12.904 -21.436 1.00 92.44 96 ASP A N 1
ATOM 752 C CA . ASP A 1 96 ? 2.004 12.544 -20.120 1.00 92.44 96 ASP A CA 1
ATOM 753 C C . ASP A 1 96 ? 2.263 11.032 -19.997 1.00 92.44 96 ASP A C 1
ATOM 755 O O . ASP A 1 96 ? 3.355 10.624 -19.613 1.00 92.44 96 ASP A O 1
ATOM 759 N N . ARG A 1 97 ? 1.319 10.189 -20.434 1.00 91.56 97 ARG A N 1
ATOM 760 C CA . ARG A 1 97 ? 1.462 8.726 -20.461 1.00 91.56 97 ARG A CA 1
ATOM 761 C C . ARG A 1 97 ? 2.670 8.263 -21.276 1.00 91.56 97 ARG A C 1
ATOM 763 O O . ARG A 1 97 ? 3.297 7.289 -20.885 1.00 91.56 97 ARG A O 1
ATOM 770 N N . VAL A 1 98 ? 2.989 8.926 -22.388 1.00 93.69 98 VAL A N 1
ATOM 771 C CA . VAL A 1 98 ? 4.166 8.592 -23.209 1.00 93.69 98 VAL A CA 1
ATOM 772 C C . VAL A 1 98 ? 5.454 8.989 -22.482 1.00 93.69 98 VAL A C 1
ATOM 774 O O . VAL A 1 98 ? 6.387 8.194 -22.448 1.00 93.69 98 VAL A O 1
ATOM 777 N N . LYS A 1 99 ? 5.493 10.174 -21.855 1.00 94.88 99 LYS A N 1
ATOM 778 C CA . LYS A 1 99 ? 6.647 10.633 -21.063 1.00 94.88 99 LYS A CA 1
ATOM 779 C C . LYS A 1 99 ? 6.920 9.708 -19.874 1.00 94.88 99 LYS A C 1
ATOM 781 O O . LYS A 1 99 ? 8.009 9.155 -19.773 1.00 94.88 99 LYS A O 1
ATOM 786 N N . TYR A 1 100 ? 5.945 9.557 -18.980 1.00 96.69 100 TYR A N 1
ATOM 787 C CA . TYR A 1 100 ? 6.106 8.752 -17.769 1.00 96.69 100 TYR A CA 1
ATOM 788 C C . TYR A 1 100 ? 6.223 7.265 -18.103 1.00 96.69 100 TYR A C 1
ATOM 790 O O . TYR A 1 100 ? 7.021 6.573 -17.492 1.00 96.69 100 TYR A O 1
ATOM 798 N N . GLY A 1 101 ? 5.526 6.789 -19.140 1.00 95.62 101 GLY A N 1
ATOM 799 C CA . GLY A 1 101 ? 5.671 5.418 -19.625 1.00 95.62 101 GLY A CA 1
ATOM 800 C C . GLY A 1 101 ? 7.098 5.083 -20.063 1.00 95.62 101 GLY A C 1
ATOM 801 O O . GLY A 1 101 ? 7.571 4.006 -19.727 1.00 95.62 101 GLY A O 1
ATOM 802 N N . LEU A 1 102 ? 7.793 6.002 -20.749 1.00 96.69 102 LEU A N 1
ATOM 803 C CA . LEU A 1 102 ? 9.198 5.811 -21.131 1.00 96.69 102 LEU A CA 1
ATOM 804 C C . LEU A 1 102 ? 10.119 5.715 -19.908 1.00 96.69 102 LEU A C 1
ATOM 806 O O . LEU A 1 102 ? 10.968 4.834 -19.846 1.00 96.69 102 LEU A O 1
ATOM 810 N N . ILE A 1 103 ? 9.967 6.634 -18.951 1.00 98.25 103 ILE A N 1
ATOM 811 C CA . ILE A 1 103 ? 10.802 6.659 -17.742 1.00 98.25 103 ILE A CA 1
ATOM 812 C C . ILE A 1 103 ? 10.578 5.375 -16.934 1.00 98.25 103 ILE A C 1
ATOM 814 O O . ILE A 1 103 ? 11.536 4.669 -16.633 1.00 98.25 103 ILE A O 1
ATOM 818 N N . SER A 1 104 ? 9.314 5.047 -16.659 1.00 97.62 104 SER A N 1
ATOM 819 C CA . SER A 1 104 ? 8.903 3.865 -15.900 1.00 97.62 104 SER A CA 1
ATOM 820 C C . SER A 1 104 ? 9.389 2.561 -16.522 1.00 97.62 104 SER A C 1
ATOM 822 O O . SER A 1 104 ? 9.928 1.724 -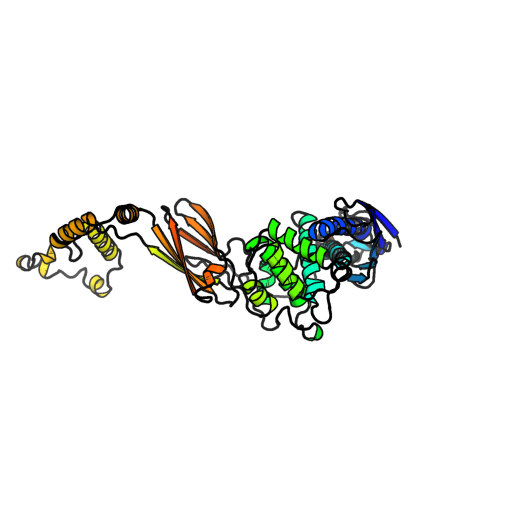15.808 1.00 97.62 104 SER A O 1
ATOM 824 N N . VAL A 1 105 ? 9.238 2.384 -17.842 1.00 97.00 105 VAL A N 1
ATOM 825 C CA . VAL A 1 105 ? 9.661 1.131 -18.479 1.00 97.00 105 VAL A CA 1
ATOM 826 C C . VAL A 1 105 ? 11.177 0.989 -18.467 1.00 97.00 105 VAL A C 1
ATOM 828 O O . VAL A 1 105 ? 11.670 -0.061 -18.095 1.00 97.00 105 VAL A O 1
ATOM 831 N N . ILE A 1 106 ? 11.942 2.061 -18.711 1.00 98.12 106 ILE A N 1
ATOM 832 C CA . ILE A 1 106 ? 13.407 1.986 -18.602 1.00 98.12 106 ILE A CA 1
ATOM 833 C C . ILE A 1 106 ? 13.832 1.613 -17.177 1.00 98.12 106 ILE A C 1
ATOM 835 O O . ILE A 1 106 ? 14.746 0.805 -17.017 1.00 98.12 106 ILE A O 1
ATOM 839 N N . ILE A 1 107 ? 13.174 2.169 -16.153 1.00 98.44 107 ILE A N 1
ATOM 840 C CA . ILE A 1 107 ? 13.428 1.792 -14.757 1.00 98.44 107 ILE A CA 1
ATOM 841 C C . ILE A 1 107 ? 13.122 0.308 -14.529 1.00 98.44 107 ILE A C 1
ATOM 843 O O . ILE A 1 107 ? 13.934 -0.385 -13.920 1.00 98.44 107 ILE A O 1
ATOM 847 N N . HIS A 1 108 ? 11.987 -0.179 -15.030 1.00 98.12 108 HIS A N 1
ATOM 848 C CA . HIS A 1 108 ? 11.561 -1.570 -14.897 1.00 98.12 108 HIS A CA 1
ATOM 849 C C . HIS A 1 108 ? 12.537 -2.533 -15.586 1.00 98.12 108 HIS A C 1
ATOM 851 O O . HIS A 1 108 ? 13.110 -3.407 -14.937 1.00 98.12 108 HIS A O 1
ATOM 857 N N . GLU A 1 109 ? 12.826 -2.320 -16.870 1.00 97.62 109 GLU A N 1
ATOM 858 C CA . GLU A 1 109 ? 13.666 -3.241 -17.635 1.00 97.62 109 GLU A CA 1
ATOM 859 C C . GLU A 1 109 ? 15.115 -3.257 -17.136 1.00 97.62 109 GLU A C 1
ATOM 861 O O . GLU A 1 109 ? 15.761 -4.302 -17.085 1.00 97.62 109 GLU A O 1
ATOM 866 N N . VAL A 1 110 ? 15.668 -2.099 -16.752 1.00 97.62 110 VAL A N 1
ATOM 867 C CA . VAL A 1 110 ? 17.012 -2.048 -16.146 1.00 97.62 110 VAL A CA 1
ATOM 868 C C . VAL A 1 110 ? 16.994 -2.654 -14.740 1.00 97.62 110 VAL A C 1
ATOM 870 O O . VAL A 1 110 ? 17.973 -3.282 -14.330 1.00 97.62 110 VAL A O 1
ATOM 873 N N . GLY A 1 111 ? 15.886 -2.505 -14.012 1.00 97.81 111 GLY A N 1
ATOM 874 C CA . GLY A 1 111 ? 15.651 -3.135 -12.716 1.00 97.81 111 GLY A CA 1
ATOM 875 C C . GLY A 1 111 ? 15.723 -4.660 -12.775 1.00 97.81 111 GLY A C 1
ATOM 876 O O . GLY A 1 111 ? 16.280 -5.284 -11.863 1.00 97.81 111 GLY A O 1
ATOM 877 N N . HIS A 1 112 ? 15.330 -5.258 -13.906 1.00 97.62 112 HIS A N 1
ATOM 878 C CA . HIS A 1 112 ? 15.403 -6.704 -14.085 1.00 97.62 112 HIS A CA 1
ATOM 879 C C . HIS A 1 112 ? 16.816 -7.289 -14.006 1.00 97.62 112 HIS A C 1
ATOM 881 O O . HIS A 1 112 ? 16.995 -8.479 -13.735 1.00 97.62 112 HIS A O 1
ATOM 887 N N . ILE A 1 113 ? 17.853 -6.454 -14.137 1.00 96.31 113 ILE A N 1
ATOM 888 C CA . ILE A 1 113 ? 19.228 -6.886 -13.888 1.00 96.31 113 ILE A CA 1
ATOM 889 C C . ILE A 1 113 ? 19.417 -7.390 -12.448 1.00 96.31 113 ILE A C 1
ATOM 891 O O . ILE A 1 113 ? 20.207 -8.310 -12.222 1.00 96.31 113 ILE A O 1
ATOM 895 N N . TRP A 1 114 ? 18.683 -6.842 -11.477 1.00 96.75 114 TRP A N 1
ATOM 896 C CA . TRP A 1 114 ? 18.641 -7.371 -10.114 1.00 96.75 114 TRP A CA 1
ATOM 897 C C . TRP A 1 114 ? 17.712 -8.580 -10.014 1.00 96.75 114 TRP A C 1
ATOM 899 O O . TRP A 1 114 ? 18.163 -9.631 -9.553 1.00 96.75 114 TRP A O 1
ATOM 909 N N . PHE A 1 115 ? 16.467 -8.444 -10.480 1.00 97.12 115 PHE A N 1
ATOM 910 C CA . PHE A 1 115 ? 15.414 -9.458 -10.365 1.00 97.12 115 PHE A CA 1
ATOM 911 C C . PHE A 1 115 ? 14.756 -9.710 -11.730 1.00 97.12 115 PHE A C 1
ATOM 913 O O . PHE A 1 115 ? 14.025 -8.840 -12.182 1.00 97.12 115 PHE A O 1
ATOM 920 N N . PRO A 1 116 ? 14.971 -10.844 -12.410 1.00 95.62 116 PRO A N 1
ATOM 921 C CA . PRO A 1 116 ? 15.598 -12.068 -11.914 1.00 95.62 116 PRO A CA 1
ATOM 922 C C . PRO A 1 116 ? 17.070 -12.242 -12.326 1.00 95.62 116 PRO A C 1
ATOM 924 O O . PRO A 1 116 ? 17.712 -13.209 -11.923 1.00 95.62 116 PRO A O 1
ATOM 927 N N . MET A 1 117 ? 17.651 -11.368 -13.159 1.00 95.25 117 MET A N 1
ATOM 928 C CA . MET A 1 117 ? 18.887 -11.732 -13.881 1.00 95.25 117 MET A CA 1
ATOM 929 C C . MET A 1 117 ? 20.079 -12.021 -12.961 1.00 95.25 117 MET A C 1
ATOM 931 O O . MET A 1 117 ? 20.943 -12.833 -13.299 1.00 95.25 117 MET A O 1
ATOM 935 N N . THR A 1 118 ? 20.119 -11.389 -11.786 1.00 95.25 118 THR A N 1
ATOM 936 C CA . THR A 1 118 ? 21.135 -11.661 -10.765 1.00 95.25 118 THR A CA 1
ATOM 937 C C . THR A 1 118 ? 20.589 -12.509 -9.614 1.00 95.25 118 THR A C 1
ATOM 939 O O . THR A 1 118 ? 21.267 -13.440 -9.176 1.00 95.25 118 THR A O 1
ATOM 942 N N . VAL A 1 119 ? 19.397 -12.204 -9.100 1.00 96.94 119 VAL A N 1
ATOM 943 C CA . VAL A 1 119 ? 18.683 -13.027 -8.112 1.00 96.94 119 VAL A CA 1
ATOM 944 C C . VAL A 1 119 ? 17.696 -13.907 -8.877 1.00 96.94 119 VAL A C 1
ATOM 946 O O . VAL A 1 119 ? 16.582 -13.492 -9.165 1.00 96.94 119 VAL A O 1
ATOM 949 N N . ASN A 1 120 ? 18.147 -15.103 -9.252 1.00 94.88 120 ASN A N 1
ATOM 950 C CA . ASN A 1 120 ? 17.561 -15.911 -10.324 1.00 94.88 120 ASN A CA 1
ATOM 951 C C . ASN A 1 120 ? 16.374 -16.758 -9.847 1.00 94.88 120 ASN A C 1
ATOM 953 O O . ASN A 1 120 ? 16.537 -17.930 -9.510 1.00 94.88 120 ASN A O 1
ATOM 957 N N . SER A 1 121 ? 15.186 -16.162 -9.791 1.00 93.75 121 SER A N 1
ATOM 958 C CA . SER A 1 121 ? 13.928 -16.872 -9.539 1.00 93.75 121 SER A CA 1
ATOM 959 C C . SER A 1 121 ? 13.486 -17.729 -10.735 1.00 93.75 121 SER A C 1
ATOM 961 O O . SER A 1 121 ? 13.913 -17.539 -11.871 1.00 93.75 121 SER A O 1
ATOM 963 N N . ASP A 1 122 ? 12.647 -18.734 -10.463 1.00 93.81 122 ASP A N 1
ATOM 964 C CA . ASP A 1 122 ? 12.005 -19.548 -11.502 1.00 93.81 122 ASP A CA 1
ATOM 965 C C . ASP A 1 122 ? 10.713 -18.868 -11.969 1.00 93.81 122 ASP A C 1
ATOM 967 O O . ASP A 1 122 ? 9.639 -19.123 -11.420 1.00 93.81 122 ASP A O 1
ATOM 971 N N . GLU A 1 123 ? 10.823 -18.016 -12.989 1.00 91.00 123 GLU A N 1
ATOM 972 C CA . GLU A 1 123 ? 9.710 -17.257 -13.570 1.00 91.00 123 GLU A CA 1
ATOM 973 C C . GLU A 1 123 ? 8.520 -18.143 -13.969 1.00 91.00 123 GLU A C 1
ATOM 975 O O . GLU A 1 123 ? 7.368 -17.731 -13.851 1.00 91.00 123 GLU A O 1
ATOM 980 N N . ARG A 1 124 ? 8.765 -19.383 -14.426 1.00 91.81 124 ARG A N 1
ATOM 981 C CA . ARG A 1 124 ? 7.699 -20.296 -14.888 1.00 91.81 124 ARG A CA 1
ATOM 982 C C . ARG A 1 124 ? 6.893 -20.889 -13.743 1.00 91.81 124 ARG A C 1
ATOM 984 O O . ARG A 1 124 ? 5.841 -21.483 -13.987 1.00 91.81 124 ARG A O 1
ATOM 991 N N . GLN A 1 125 ? 7.413 -20.806 -12.525 1.00 93.19 125 GLN A N 1
ATOM 992 C CA . GLN A 1 125 ? 6.706 -21.199 -11.313 1.00 93.19 125 GLN A CA 1
ATOM 993 C C . GLN A 1 125 ? 6.193 -19.978 -10.552 1.00 93.19 125 GLN A C 1
ATOM 995 O O . GLN A 1 125 ? 5.071 -20.008 -10.058 1.00 93.19 125 GLN A O 1
ATOM 1000 N N . TRP A 1 126 ? 6.997 -18.915 -10.471 1.00 94.19 126 TRP A N 1
ATOM 1001 C CA . TRP A 1 126 ? 6.796 -17.796 -9.556 1.00 94.19 126 TRP A CA 1
ATOM 1002 C C . TRP A 1 126 ? 7.015 -16.441 -10.244 1.00 94.19 126 TRP A C 1
ATOM 1004 O O . TRP A 1 126 ? 7.824 -15.649 -9.770 1.00 94.19 126 TRP A O 1
ATOM 1014 N N . THR A 1 127 ? 6.284 -16.132 -11.324 1.00 95.50 127 THR A N 1
ATOM 1015 C CA . THR A 1 127 ? 6.446 -14.864 -12.081 1.00 95.50 127 THR A CA 1
ATOM 1016 C C . THR A 1 127 ? 6.399 -13.613 -11.199 1.00 95.50 127 THR A C 1
ATOM 1018 O O . THR A 1 127 ? 7.044 -12.618 -11.499 1.00 95.50 127 THR A O 1
ATOM 1021 N N . TRP A 1 128 ? 5.679 -13.642 -10.074 1.00 97.62 128 TRP A N 1
ATOM 1022 C CA . TRP A 1 128 ? 5.648 -12.518 -9.138 1.00 97.62 128 TRP A CA 1
ATOM 1023 C C . TRP A 1 128 ? 7.007 -12.211 -8.486 1.00 97.62 128 TRP A C 1
ATOM 1025 O O . TRP A 1 128 ? 7.225 -11.082 -8.056 1.00 97.62 128 TRP A O 1
ATOM 1035 N N . MET A 1 129 ? 7.915 -13.183 -8.362 1.00 97.81 129 MET A N 1
ATOM 1036 C CA . MET A 1 129 ? 9.254 -12.920 -7.826 1.00 97.81 129 MET A CA 1
ATOM 1037 C C . MET A 1 129 ? 10.066 -12.068 -8.797 1.00 97.81 129 MET A C 1
ATOM 1039 O O . MET A 1 129 ? 10.818 -11.198 -8.374 1.00 97.81 129 MET A O 1
ATOM 1043 N N . ASP A 1 130 ? 9.878 -12.291 -10.088 1.00 96.00 130 ASP A N 1
ATOM 1044 C CA . ASP A 1 130 ? 10.526 -11.544 -11.152 1.00 96.00 130 ASP A CA 1
ATOM 1045 C C 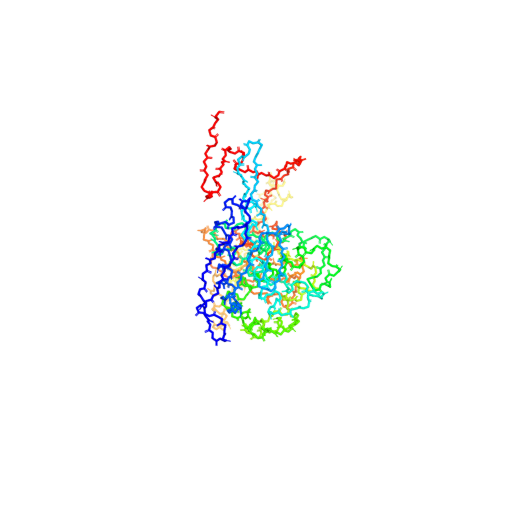. ASP A 1 130 ? 9.871 -10.160 -11.235 1.00 96.00 130 ASP A C 1
ATOM 1047 O O . ASP A 1 130 ? 10.516 -9.131 -11.040 1.00 96.00 130 ASP A O 1
ATOM 1051 N N . GLU A 1 131 ? 8.549 -10.147 -11.394 1.00 97.25 131 GLU A N 1
ATOM 1052 C CA . GLU A 1 131 ? 7.795 -8.946 -11.728 1.00 97.25 131 GLU A CA 1
ATOM 1053 C C . GLU A 1 131 ? 7.392 -8.108 -10.522 1.00 97.25 131 GLU A C 1
ATOM 1055 O O . GLU A 1 131 ? 7.481 -6.883 -10.544 1.00 97.25 131 GLU A O 1
ATOM 1060 N N . GLY A 1 132 ? 6.973 -8.740 -9.435 1.00 98.06 132 GLY A N 1
ATOM 1061 C CA . GLY A 1 132 ? 6.493 -8.075 -8.230 1.00 98.06 132 GLY A CA 1
ATOM 1062 C C . GLY A 1 132 ? 7.624 -7.458 -7.415 1.00 98.06 132 GLY A C 1
ATOM 1063 O O . GLY A 1 132 ? 7.491 -6.316 -6.972 1.00 98.06 132 GLY A O 1
ATOM 1064 N N . LEU A 1 133 ? 8.758 -8.162 -7.260 1.00 98.44 133 LEU A N 1
ATOM 1065 C CA . LEU A 1 133 ? 9.945 -7.591 -6.604 1.00 98.44 133 LEU A CA 1
ATOM 1066 C C . LEU A 1 133 ? 10.491 -6.407 -7.411 1.00 98.44 133 LEU A C 1
ATOM 1068 O O . LEU A 1 133 ? 10.792 -5.363 -6.830 1.00 98.44 133 LEU A O 1
ATOM 1072 N N . ASN A 1 134 ? 10.573 -6.545 -8.738 1.00 98.38 134 ASN A N 1
ATOM 1073 C CA . ASN A 1 134 ? 11.018 -5.472 -9.622 1.00 98.38 134 ASN A CA 1
ATOM 1074 C C . ASN A 1 134 ? 10.047 -4.280 -9.592 1.00 98.38 134 ASN A C 1
ATOM 1076 O O . ASN A 1 134 ? 10.460 -3.148 -9.353 1.00 98.38 134 ASN A O 1
ATOM 1080 N N . THR A 1 135 ? 8.740 -4.526 -9.710 1.00 98.62 135 THR A N 1
ATOM 1081 C CA . THR A 1 135 ? 7.699 -3.484 -9.642 1.00 98.62 135 THR A CA 1
ATOM 1082 C C . THR A 1 135 ? 7.726 -2.734 -8.308 1.00 98.62 135 THR A C 1
ATOM 1084 O O . THR A 1 135 ? 7.570 -1.516 -8.287 1.00 98.62 135 THR A O 1
ATOM 1087 N N . PHE A 1 136 ? 7.984 -3.417 -7.191 1.00 98.69 136 PHE A N 1
ATOM 1088 C CA . PHE A 1 136 ? 8.123 -2.767 -5.888 1.00 98.69 136 PHE A CA 1
ATOM 1089 C C . PHE A 1 136 ? 9.304 -1.778 -5.846 1.00 98.69 136 PHE A C 1
ATOM 1091 O O . PHE A 1 136 ? 9.151 -0.637 -5.404 1.00 98.69 136 PHE A O 1
ATOM 1098 N N . VAL A 1 137 ? 10.486 -2.175 -6.328 1.00 98.69 137 VAL A N 1
ATOM 1099 C CA . VAL A 1 137 ? 11.652 -1.274 -6.334 1.00 98.69 137 VAL A CA 1
ATOM 1100 C C . VAL A 1 137 ? 11.497 -0.181 -7.398 1.00 98.69 137 VAL A C 1
ATOM 1102 O O . VAL A 1 137 ? 11.892 0.963 -7.159 1.00 98.69 137 VAL A O 1
ATOM 1105 N N . GLN A 1 138 ? 10.860 -0.488 -8.532 1.00 98.56 138 GLN A N 1
ATOM 1106 C CA . GLN A 1 138 ? 10.439 0.500 -9.525 1.00 98.56 138 GLN A CA 1
ATOM 1107 C C . GLN A 1 138 ? 9.541 1.558 -8.884 1.00 98.56 138 GLN A C 1
ATOM 1109 O O . GLN A 1 138 ? 9.809 2.738 -9.071 1.00 98.56 138 GLN A O 1
ATOM 1114 N N . TYR A 1 139 ? 8.529 1.167 -8.105 1.00 98.38 139 TYR A N 1
ATOM 1115 C CA . TYR A 1 139 ? 7.637 2.106 -7.424 1.00 98.38 139 TYR A CA 1
ATOM 1116 C C . TYR A 1 139 ? 8.424 3.084 -6.539 1.00 98.38 139 TYR A C 1
ATOM 1118 O O . TYR A 1 139 ? 8.213 4.292 -6.610 1.00 98.38 139 TYR A O 1
ATOM 1126 N N . ILE A 1 140 ? 9.408 2.598 -5.774 1.00 97.94 140 ILE A N 1
ATOM 1127 C CA . ILE A 1 140 ? 10.298 3.466 -4.981 1.00 97.94 140 ILE A CA 1
ATOM 1128 C C . ILE A 1 140 ? 11.108 4.408 -5.883 1.00 97.94 140 ILE A C 1
ATOM 1130 O O . ILE A 1 140 ? 11.216 5.600 -5.595 1.00 97.94 140 ILE A O 1
ATOM 1134 N N . ALA A 1 141 ? 11.675 3.897 -6.978 1.00 98.38 141 ALA A N 1
ATOM 1135 C CA . ALA A 1 141 ? 12.437 4.713 -7.917 1.00 98.38 141 ALA A CA 1
ATOM 1136 C C . ALA A 1 141 ? 11.567 5.797 -8.576 1.00 98.38 141 ALA A C 1
ATOM 1138 O O . ALA A 1 141 ? 12.015 6.929 -8.730 1.00 98.38 141 ALA A O 1
ATOM 1139 N N . GLU A 1 142 ? 10.325 5.486 -8.926 1.00 98.25 142 GLU A N 1
ATOM 1140 C CA . GLU A 1 142 ? 9.368 6.440 -9.483 1.00 98.25 142 GLU A CA 1
ATOM 1141 C C . GLU A 1 142 ? 9.012 7.544 -8.479 1.00 98.25 142 GLU A C 1
ATOM 1143 O O . GLU A 1 142 ? 9.072 8.724 -8.824 1.00 98.25 142 GLU A O 1
ATOM 1148 N N . GLN A 1 143 ? 8.742 7.188 -7.219 1.00 96.38 143 GLN A N 1
ATOM 1149 C CA . GLN A 1 143 ? 8.488 8.158 -6.145 1.00 96.38 143 GLN A CA 1
ATOM 1150 C C . GLN A 1 143 ? 9.693 9.083 -5.888 1.00 96.38 143 GLN A C 1
ATOM 1152 O O . GLN A 1 143 ? 9.520 10.255 -5.570 1.00 96.38 143 GLN A O 1
ATOM 1157 N N . GLU A 1 144 ? 10.922 8.589 -6.064 1.00 97.06 144 GLU A N 1
ATOM 1158 C CA . GLU A 1 144 ? 12.150 9.388 -5.918 1.00 97.06 144 GLU A CA 1
ATOM 1159 C C . GLU A 1 144 ? 12.561 10.135 -7.204 1.00 97.06 144 GLU A C 1
ATOM 1161 O O . GLU A 1 144 ? 13.574 10.835 -7.207 1.00 97.06 144 GLU A O 1
ATOM 1166 N N . TRP A 1 145 ? 11.798 10.018 -8.300 1.00 97.62 145 TRP A N 1
ATOM 1167 C CA . TRP A 1 145 ? 12.048 10.767 -9.538 1.00 97.62 145 TRP A CA 1
ATOM 1168 C C . TRP A 1 145 ? 11.506 12.202 -9.475 1.00 97.62 145 TRP A C 1
ATOM 1170 O O . TRP A 1 145 ? 12.135 13.134 -9.981 1.00 97.62 145 TRP A O 1
ATOM 1180 N N . SER A 1 146 ? 10.319 12.386 -8.890 1.00 94.88 146 SER A N 1
ATOM 1181 C CA . SER A 1 146 ? 9.685 13.693 -8.669 1.00 94.88 146 SER A CA 1
ATOM 1182 C C . SER A 1 146 ? 8.517 13.579 -7.690 1.00 94.88 146 SER A C 1
ATOM 1184 O O . SER A 1 146 ? 7.797 12.588 -7.762 1.00 94.88 146 SER A O 1
ATOM 1186 N N . ASP A 1 147 ? 8.257 14.627 -6.904 1.00 91.00 147 ASP A N 1
ATOM 1187 C CA . ASP A 1 147 ? 7.214 14.658 -5.859 1.00 91.00 147 ASP A CA 1
ATOM 1188 C C . ASP A 1 147 ? 5.826 14.170 -6.326 1.00 91.00 147 ASP A C 1
ATOM 1190 O O . ASP A 1 147 ? 5.159 13.432 -5.610 1.00 91.00 147 ASP A O 1
ATOM 1194 N N . ASP A 1 148 ? 5.417 14.525 -7.550 1.00 91.75 148 ASP A N 1
ATOM 1195 C CA . ASP A 1 148 ? 4.109 14.170 -8.125 1.00 91.75 148 ASP A CA 1
ATOM 1196 C C . ASP A 1 148 ? 4.211 13.102 -9.236 1.00 91.75 148 ASP A C 1
ATOM 1198 O O . ASP A 1 148 ? 3.475 13.142 -10.230 1.00 91.75 148 ASP A O 1
ATOM 1202 N N . TYR A 1 149 ? 5.166 12.166 -9.145 1.00 95.75 149 TYR A N 1
ATOM 1203 C CA . TYR A 1 149 ? 5.292 11.117 -10.162 1.00 95.75 149 TYR A CA 1
ATOM 1204 C C . TYR A 1 149 ? 4.040 10.216 -10.170 1.00 95.75 149 TYR A C 1
ATOM 1206 O O . TYR A 1 149 ? 3.702 9.638 -9.133 1.00 95.75 149 TYR A O 1
ATOM 1214 N N . PRO A 1 150 ? 3.364 10.018 -11.323 1.00 94.94 150 PRO A N 1
ATOM 1215 C CA . PRO A 1 150 ? 2.134 9.231 -11.419 1.00 94.94 150 PRO A CA 1
ATOM 1216 C C . PRO A 1 150 ? 2.439 7.725 -11.442 1.00 94.94 150 PRO A C 1
ATOM 1218 O O . PRO A 1 150 ? 2.213 7.041 -12.447 1.00 94.94 150 PRO A O 1
ATOM 1221 N N . SER A 1 151 ? 2.999 7.236 -10.337 1.00 94.19 151 SER A N 1
ATOM 1222 C CA . SER A 1 151 ? 3.389 5.838 -10.152 1.00 94.19 151 SER A CA 1
ATOM 1223 C C . SER A 1 151 ? 2.156 4.942 -10.184 1.00 94.19 151 SER A C 1
ATOM 1225 O O . SER A 1 151 ? 1.056 5.370 -9.836 1.00 94.19 151 SER A O 1
ATOM 1227 N N . ARG A 1 152 ? 2.323 3.693 -10.613 1.00 90.88 152 ARG A N 1
ATOM 1228 C CA . ARG A 1 152 ? 1.250 2.683 -10.608 1.00 90.88 152 ARG A CA 1
ATOM 1229 C C . ARG A 1 152 ? 1.735 1.435 -9.884 1.00 90.88 152 ARG A C 1
ATOM 1231 O O . ARG A 1 152 ? 2.938 1.240 -9.775 1.00 90.88 152 ARG A O 1
ATOM 1238 N N . ARG A 1 153 ? 0.807 0.556 -9.480 1.00 89.75 153 ARG A N 1
ATOM 1239 C CA . ARG A 1 153 ? 1.125 -0.773 -8.912 1.00 89.75 153 ARG A CA 1
ATOM 1240 C C . ARG A 1 153 ? 1.980 -0.688 -7.635 1.00 89.75 153 ARG A C 1
ATOM 1242 O O . ARG A 1 153 ? 3.030 -1.309 -7.539 1.00 89.75 153 ARG A O 1
ATOM 1249 N N . GLY A 1 154 ? 1.519 0.100 -6.667 1.00 91.75 154 GLY A N 1
ATOM 1250 C CA . GLY A 1 154 ? 2.160 0.217 -5.355 1.00 91.75 154 GLY A CA 1
ATOM 1251 C C . GLY A 1 154 ? 1.252 0.876 -4.323 1.00 91.75 154 GLY A C 1
ATOM 1252 O O . GLY A 1 154 ? 1.195 0.424 -3.185 1.00 91.75 154 GLY A O 1
ATOM 1253 N N . ASP A 1 155 ? 0.466 1.869 -4.743 1.00 94.69 155 ASP A N 1
ATOM 1254 C CA . ASP A 1 155 ? -0.554 2.485 -3.895 1.00 94.69 155 ASP A CA 1
ATOM 1255 C C . ASP A 1 155 ? -1.658 1.469 -3.523 1.00 94.69 155 ASP A C 1
ATOM 1257 O O . ASP A 1 155 ? -2.269 0.884 -4.426 1.00 94.69 155 ASP A O 1
ATOM 1261 N N . PRO A 1 156 ? -1.935 1.245 -2.224 1.00 95.06 156 PRO A N 1
ATOM 1262 C CA . PRO A 1 156 ? -2.992 0.343 -1.763 1.00 95.06 156 PRO A CA 1
ATOM 1263 C C . PRO A 1 156 ? -4.382 0.663 -2.330 1.00 95.06 156 PRO A C 1
ATOM 1265 O O . PRO A 1 156 ? -5.172 -0.247 -2.586 1.00 95.06 156 PRO A O 1
ATOM 1268 N N . ARG A 1 157 ? -4.675 1.943 -2.591 1.00 92.69 157 ARG A N 1
ATOM 1269 C CA . ARG A 1 157 ? -5.988 2.407 -3.074 1.00 92.69 157 ARG A CA 1
ATOM 1270 C C . ARG A 1 157 ? -6.339 1.857 -4.449 1.00 92.69 157 ARG A C 1
ATOM 1272 O O . ARG A 1 157 ? -7.482 1.466 -4.687 1.00 92.69 157 ARG A O 1
ATOM 1279 N N . ASP A 1 158 ? -5.345 1.791 -5.328 1.00 91.38 158 ASP A N 1
ATOM 1280 C CA . ASP A 1 158 ? -5.514 1.377 -6.722 1.00 91.38 158 ASP A CA 1
ATOM 1281 C C . ASP A 1 158 ? -5.733 -0.140 -6.866 1.00 91.38 158 ASP A C 1
ATOM 1283 O O . ASP A 1 158 ? -6.100 -0.616 -7.940 1.00 91.38 158 ASP A O 1
ATOM 1287 N N . LEU A 1 159 ? -5.497 -0.914 -5.800 1.00 93.69 159 LEU A N 1
ATOM 1288 C CA . LEU A 1 159 ? -5.594 -2.373 -5.815 1.00 93.69 159 LEU A CA 1
ATOM 1289 C C . LEU A 1 159 ? -6.996 -2.891 -5.440 1.00 93.69 159 LEU A C 1
ATOM 1291 O O . LEU A 1 159 ? -7.350 -4.016 -5.795 1.00 93.69 159 LEU A O 1
ATOM 1295 N N . THR A 1 160 ? -7.798 -2.083 -4.745 1.00 92.69 160 THR A N 1
ATOM 1296 C CA . THR A 1 160 ? -9.086 -2.484 -4.142 1.00 92.69 160 THR A CA 1
ATOM 1297 C C . THR A 1 160 ? -10.038 -3.172 -5.129 1.00 92.69 160 THR A C 1
ATOM 1299 O O . THR A 1 160 ? -10.538 -4.256 -4.834 1.00 92.69 160 THR A O 1
ATOM 1302 N N . GLU A 1 161 ? -10.214 -2.621 -6.336 1.00 91.75 161 GLU A N 1
ATOM 1303 C CA . GLU A 1 161 ? -11.084 -3.190 -7.382 1.00 91.75 161 GLU A CA 1
ATOM 1304 C C . GLU A 1 161 ? -10.639 -4.595 -7.818 1.00 91.75 161 GLU A C 1
ATOM 1306 O O . GLU A 1 161 ? -11.466 -5.485 -8.016 1.00 91.75 161 GLU A O 1
ATOM 1311 N N . TYR A 1 162 ? -9.329 -4.825 -7.931 1.00 94.25 162 TYR A N 1
ATOM 1312 C CA . TYR A 1 162 ? -8.801 -6.148 -8.260 1.00 94.25 162 TYR A CA 1
ATOM 1313 C C . TYR A 1 162 ? -9.028 -7.147 -7.118 1.00 94.25 162 TYR A C 1
ATOM 1315 O O . TYR A 1 162 ? -9.378 -8.297 -7.377 1.00 94.25 162 TYR A O 1
ATOM 1323 N N . MET A 1 163 ? -8.862 -6.707 -5.868 1.00 93.00 163 MET A N 1
ATOM 1324 C CA . MET A 1 163 ? -8.960 -7.560 -4.676 1.00 93.00 163 MET A CA 1
ATOM 1325 C C . MET A 1 163 ? -10.379 -8.064 -4.406 1.00 93.00 163 MET A C 1
ATOM 1327 O O . MET A 1 163 ? -10.531 -9.141 -3.837 1.00 93.00 163 MET A O 1
ATOM 1331 N N . VAL A 1 164 ? -11.410 -7.338 -4.844 1.00 94.50 164 VAL A N 1
ATOM 1332 C CA . VAL A 1 164 ? -12.813 -7.793 -4.778 1.00 94.50 164 VAL A CA 1
ATOM 1333 C C . VAL A 1 164 ? -13.286 -8.490 -6.057 1.00 94.50 164 VAL A C 1
ATOM 1335 O O . VAL A 1 164 ? -14.406 -8.993 -6.116 1.00 94.50 164 VAL A O 1
ATOM 1338 N N . GLY A 1 165 ? -12.453 -8.518 -7.100 1.00 91.88 165 GLY A N 1
ATOM 1339 C CA . GLY A 1 165 ? -12.794 -9.121 -8.381 1.00 91.88 165 GLY A CA 1
ATOM 1340 C C . GLY A 1 165 ? -12.872 -10.647 -8.309 1.00 91.88 165 GLY A C 1
ATOM 1341 O O . GLY A 1 165 ? -12.037 -11.299 -7.685 1.00 91.88 165 GLY A O 1
ATOM 1342 N N . GLU A 1 166 ? -13.839 -11.233 -9.019 1.00 89.50 166 GLU A N 1
ATOM 1343 C CA . GLU A 1 166 ? -14.009 -12.695 -9.106 1.00 89.50 166 GLU A CA 1
ATOM 1344 C C . GLU A 1 166 ? -12.912 -13.368 -9.945 1.00 89.50 166 GLU A C 1
ATOM 1346 O O . GLU A 1 166 ? -12.601 -14.542 -9.766 1.00 89.50 166 GLU A O 1
ATOM 1351 N N . ASN A 1 167 ? -12.306 -12.622 -10.870 1.00 90.75 167 ASN A N 1
ATOM 1352 C CA . ASN A 1 167 ? -11.347 -13.143 -11.840 1.00 90.75 167 ASN A CA 1
ATOM 1353 C C . ASN A 1 167 ? -9.900 -13.013 -11.328 1.00 90.75 167 ASN A C 1
ATOM 1355 O O . ASN A 1 167 ? -9.026 -12.484 -12.023 1.00 90.75 167 ASN A O 1
ATOM 1359 N N . GLN A 1 168 ? -9.669 -13.433 -10.084 1.00 93.62 168 GLN A N 1
ATOM 1360 C CA . GLN A 1 168 ? -8.365 -13.422 -9.422 1.00 93.62 168 GLN A CA 1
ATOM 1361 C C . GLN A 1 168 ? -7.957 -14.829 -8.982 1.00 93.62 168 GLN A C 1
ATOM 1363 O O . GLN A 1 168 ? -8.784 -15.714 -8.779 1.00 93.62 168 GLN A O 1
ATOM 1368 N N . VAL A 1 169 ? -6.656 -15.013 -8.799 1.00 96.75 169 VAL A N 1
ATOM 1369 C CA . VAL A 1 169 ? -6.051 -16.229 -8.245 1.00 96.75 169 VAL A CA 1
ATOM 1370 C C . VAL A 1 169 ? -4.964 -15.819 -7.241 1.00 96.75 169 VAL A C 1
ATOM 1372 O O . VAL A 1 169 ? -4.498 -14.672 -7.315 1.00 96.75 169 VAL A O 1
ATOM 1375 N N . PRO A 1 170 ? -4.548 -16.692 -6.301 1.00 97.44 170 PRO A N 1
ATOM 1376 C CA . PRO A 1 170 ? -3.453 -16.388 -5.378 1.00 97.44 170 PRO A CA 1
ATOM 1377 C C . PRO A 1 170 ? -2.177 -15.959 -6.115 1.00 97.44 170 PRO A C 1
ATOM 1379 O O . PRO A 1 170 ? -1.927 -16.419 -7.231 1.00 97.44 170 PRO A O 1
ATOM 1382 N N . ILE A 1 171 ? -1.343 -15.113 -5.499 1.00 97.81 171 ILE A N 1
ATOM 1383 C CA . ILE A 1 171 ? -0.046 -14.688 -6.076 1.00 97.81 171 ILE A CA 1
ATOM 1384 C C . ILE A 1 171 ? 0.842 -15.910 -6.364 1.00 97.81 171 ILE A C 1
ATOM 1386 O O . ILE A 1 171 ? 1.573 -15.950 -7.345 1.00 97.81 171 ILE A O 1
ATOM 1390 N N . MET A 1 172 ? 0.724 -16.945 -5.531 1.00 97.25 172 MET A N 1
ATOM 1391 C CA . MET A 1 172 ? 1.450 -18.211 -5.655 1.00 97.25 172 MET A CA 1
ATOM 1392 C C . MET A 1 172 ? 0.916 -19.145 -6.757 1.00 97.25 172 MET A C 1
ATOM 1394 O O . MET A 1 172 ? 1.272 -20.322 -6.792 1.00 97.25 172 MET A O 1
ATOM 1398 N N . THR A 1 173 ? 0.036 -18.671 -7.638 1.00 96.88 173 THR A N 1
ATOM 1399 C CA . THR A 1 173 ? -0.453 -19.470 -8.769 1.00 96.88 173 THR A CA 1
ATOM 1400 C C . THR A 1 173 ? 0.651 -19.641 -9.806 1.00 96.88 173 THR A C 1
ATOM 1402 O O . THR A 1 173 ? 1.348 -18.684 -10.129 1.00 96.88 173 THR A O 1
ATOM 1405 N N . GLN A 1 174 ? 0.789 -20.852 -10.352 1.00 95.62 174 GLN A N 1
ATOM 1406 C CA . GLN A 1 174 ? 1.748 -21.113 -11.424 1.00 95.62 174 GLN A CA 1
ATOM 1407 C C . GLN A 1 174 ? 1.450 -20.233 -12.645 1.00 95.62 174 GLN A C 1
ATOM 1409 O O . GLN A 1 174 ? 0.294 -20.044 -13.025 1.00 95.62 174 GLN A O 1
ATOM 1414 N N . SER A 1 175 ? 2.511 -19.734 -13.270 1.00 93.81 175 SER A N 1
ATOM 1415 C CA . SER A 1 175 ? 2.507 -18.660 -14.265 1.00 93.81 175 SER A CA 1
ATOM 1416 C C . SER A 1 175 ? 1.549 -18.861 -15.443 1.00 93.81 175 SER A C 1
ATOM 1418 O O . SER A 1 175 ? 0.831 -17.933 -15.809 1.00 93.81 175 SER A O 1
ATOM 1420 N N . ASP A 1 176 ? 1.461 -20.074 -15.999 1.00 94.12 176 ASP A N 1
ATOM 1421 C CA . ASP A 1 176 ? 0.577 -20.368 -17.142 1.00 94.12 176 ASP A CA 1
ATOM 1422 C C . ASP A 1 176 ? -0.914 -20.390 -16.753 1.00 94.12 176 ASP A C 1
ATOM 1424 O O . ASP A 1 176 ? -1.789 -20.353 -17.617 1.00 94.12 176 ASP A O 1
ATOM 1428 N N . SER A 1 177 ? -1.215 -20.455 -15.453 1.00 95.19 177 SER A N 1
ATOM 1429 C CA . SER A 1 177 ? -2.577 -20.504 -14.905 1.00 95.19 177 SER A CA 1
ATOM 1430 C C . SER A 1 177 ? -3.069 -19.146 -14.385 1.00 95.19 177 SER A C 1
ATOM 1432 O O . SER A 1 177 ? -4.184 -19.048 -13.868 1.00 95.19 177 SER A O 1
ATOM 1434 N N . VAL A 1 178 ? -2.259 -18.088 -14.495 1.00 95.25 178 VAL A N 1
ATOM 1435 C CA . VAL A 1 178 ? -2.611 -16.752 -14.004 1.00 95.25 178 VAL A CA 1
ATOM 1436 C C . VAL A 1 178 ? -3.645 -16.084 -14.919 1.00 95.25 178 VAL A C 1
ATOM 1438 O O . VAL A 1 178 ? -3.418 -15.894 -16.110 1.00 95.25 178 VAL A O 1
ATOM 1441 N N . LEU A 1 179 ? -4.777 -15.660 -14.345 1.00 92.69 179 LEU A N 1
ATOM 1442 C CA . LEU A 1 179 ? -5.888 -15.050 -15.095 1.00 92.69 179 LEU A CA 1
ATOM 1443 C C . LEU A 1 179 ? -5.660 -13.567 -15.433 1.00 92.69 179 LEU A C 1
ATOM 1445 O O . LEU A 1 179 ? -5.978 -13.115 -16.531 1.00 92.69 179 LEU A O 1
ATOM 1449 N N . GLN A 1 180 ? -5.107 -12.798 -14.491 1.00 93.44 180 GLN A N 1
ATOM 1450 C CA . GLN A 1 180 ? -4.824 -11.367 -14.641 1.00 93.44 180 GLN A CA 1
ATOM 1451 C C . GLN A 1 180 ? -3.351 -11.082 -14.352 1.00 93.44 180 GLN A C 1
ATOM 1453 O O . GLN A 1 180 ? -3.011 -10.556 -13.293 1.00 93.44 180 GLN A O 1
ATOM 1458 N N . LEU A 1 181 ? -2.473 -11.418 -15.302 1.00 93.81 181 LEU A N 1
ATOM 1459 C CA . LEU A 1 181 ? -1.018 -11.353 -15.116 1.00 93.81 181 LEU A CA 1
ATOM 1460 C C . LEU A 1 181 ? -0.543 -9.997 -14.574 1.00 93.81 181 LEU A C 1
ATOM 1462 O O . LEU A 1 181 ? 0.177 -9.946 -13.584 1.00 93.81 181 LEU A O 1
ATOM 1466 N N . GLY A 1 182 ? -1.029 -8.892 -15.148 1.00 94.44 182 GLY A N 1
ATOM 1467 C CA . GLY A 1 182 ? -0.641 -7.543 -14.725 1.00 94.44 182 GLY A CA 1
ATOM 1468 C C . GLY A 1 182 ? -0.947 -7.225 -13.256 1.00 94.44 182 GLY A C 1
ATOM 1469 O O . GLY A 1 182 ? -0.189 -6.494 -12.626 1.00 94.44 182 GLY A O 1
ATOM 1470 N N . ASN A 1 183 ? -2.026 -7.770 -12.694 1.00 95.94 183 ASN A N 1
ATOM 1471 C CA . ASN A 1 183 ? -2.380 -7.542 -11.293 1.00 95.94 183 ASN A CA 1
ATOM 1472 C C . ASN A 1 183 ? -1.784 -8.612 -10.375 1.00 95.94 183 ASN A C 1
ATOM 1474 O O . ASN A 1 183 ? -1.288 -8.279 -9.307 1.00 95.94 183 ASN A O 1
ATOM 1478 N N . ASN A 1 184 ? -1.790 -9.879 -10.785 1.00 96.88 184 ASN A N 1
ATOM 1479 C CA . ASN A 1 184 ? -1.303 -10.986 -9.966 1.00 96.88 184 ASN A CA 1
ATOM 1480 C C . ASN A 1 184 ? 0.233 -11.021 -9.856 1.00 96.88 184 ASN A C 1
ATOM 1482 O O . ASN A 1 184 ? 0.740 -11.213 -8.756 1.00 96.88 184 ASN A O 1
ATOM 1486 N N . ALA A 1 185 ? 0.957 -10.792 -10.958 1.00 97.00 185 ALA A N 1
ATOM 1487 C CA . ALA A 1 185 ? 2.419 -10.855 -10.980 1.00 97.00 185 ALA A CA 1
ATOM 1488 C C . ALA A 1 185 ? 3.093 -9.514 -10.650 1.00 97.00 185 ALA A C 1
ATOM 1490 O O . ALA A 1 185 ? 4.175 -9.520 -10.078 1.00 97.00 185 ALA A O 1
ATOM 1491 N N . TYR A 1 186 ? 2.452 -8.375 -10.947 1.00 97.69 186 TYR A N 1
ATOM 1492 C CA . TYR A 1 186 ? 3.039 -7.046 -10.719 1.00 97.69 186 TYR A CA 1
ATOM 1493 C C . TYR A 1 186 ? 2.321 -6.291 -9.594 1.00 97.69 186 TYR A C 1
ATOM 1495 O O . TYR A 1 186 ? 2.918 -5.986 -8.570 1.00 97.69 186 TYR A O 1
ATOM 1503 N N . GLY A 1 187 ? 1.029 -5.988 -9.783 1.00 97.62 187 GLY A N 1
ATOM 1504 C CA . GLY A 1 187 ? 0.256 -5.084 -8.919 1.00 97.62 187 GLY A CA 1
ATOM 1505 C C . GLY A 1 187 ? 0.153 -5.520 -7.458 1.00 97.62 187 GLY A C 1
ATOM 1506 O O . GLY A 1 187 ? 0.717 -4.877 -6.578 1.00 97.62 187 GLY A O 1
ATOM 1507 N N . LYS A 1 188 ? -0.562 -6.618 -7.201 1.00 97.75 188 LYS A N 1
ATOM 1508 C CA . LYS A 1 188 ? -0.807 -7.166 -5.861 1.00 97.75 188 LYS A CA 1
ATOM 1509 C C . LYS A 1 188 ? 0.488 -7.430 -5.079 1.00 97.75 188 LYS A C 1
ATOM 1511 O O . LYS A 1 188 ? 0.553 -6.960 -3.947 1.00 97.75 188 LYS A O 1
ATOM 1516 N N . PRO A 1 189 ? 1.520 -8.113 -5.619 1.00 98.31 189 PRO A N 1
ATOM 1517 C CA . PRO A 1 189 ? 2.758 -8.338 -4.873 1.00 98.31 189 PRO A CA 1
ATOM 1518 C C . PRO A 1 189 ? 3.515 -7.038 -4.587 1.00 98.31 189 PRO A C 1
ATOM 1520 O O . PRO A 1 189 ? 3.999 -6.869 -3.472 1.00 98.31 189 PRO A O 1
ATOM 1523 N N . ALA A 1 190 ? 3.577 -6.090 -5.528 1.00 98.50 190 ALA A N 1
ATOM 1524 C CA . ALA A 1 190 ? 4.248 -4.816 -5.280 1.00 98.50 190 ALA A CA 1
ATOM 1525 C C . ALA A 1 190 ? 3.530 -3.986 -4.208 1.00 98.50 190 ALA A C 1
ATOM 1527 O O . ALA A 1 190 ? 4.169 -3.532 -3.261 1.00 98.50 190 ALA A O 1
ATOM 1528 N N . THR A 1 191 ? 2.204 -3.859 -4.295 1.00 98.38 191 THR A N 1
ATOM 1529 C CA . THR A 1 191 ? 1.390 -3.201 -3.265 1.00 98.38 191 THR A CA 1
ATOM 1530 C C . THR A 1 191 ? 1.517 -3.903 -1.913 1.00 98.38 191 THR A C 1
ATOM 1532 O O . THR A 1 191 ? 1.686 -3.230 -0.902 1.00 98.38 191 THR A O 1
ATOM 1535 N N . ALA A 1 192 ? 1.518 -5.241 -1.869 1.00 98.31 192 ALA A N 1
ATOM 1536 C CA . ALA A 1 192 ? 1.741 -5.988 -0.632 1.00 98.31 192 ALA A CA 1
ATOM 1537 C C . ALA A 1 192 ? 3.089 -5.613 0.010 1.00 98.31 192 ALA A C 1
ATOM 1539 O O . ALA A 1 192 ? 3.155 -5.344 1.206 1.00 98.31 192 ALA A O 1
ATOM 1540 N N . LEU A 1 193 ? 4.161 -5.522 -0.780 1.00 98.56 193 LEU A N 1
ATOM 1541 C CA . LEU A 1 193 ? 5.479 -5.118 -0.283 1.00 98.56 193 LEU A CA 1
ATOM 1542 C C . LEU A 1 193 ? 5.531 -3.646 0.149 1.00 98.56 193 LEU A C 1
ATOM 1544 O O . LEU A 1 193 ? 6.210 -3.333 1.125 1.00 98.56 193 LEU A O 1
ATOM 1548 N N . VAL A 1 194 ? 4.789 -2.753 -0.515 1.00 98.31 194 VAL A N 1
ATOM 1549 C CA . VAL A 1 194 ? 4.622 -1.359 -0.068 1.00 98.31 194 VAL A CA 1
ATOM 1550 C C . VAL A 1 194 ? 3.930 -1.310 1.293 1.00 98.31 194 VAL A C 1
ATOM 1552 O O . VAL A 1 194 ? 4.456 -0.683 2.205 1.00 98.31 194 VAL A O 1
ATOM 1555 N N . ILE A 1 195 ? 2.812 -2.017 1.474 1.00 98.00 195 ILE A N 1
ATOM 1556 C CA . ILE A 1 195 ? 2.099 -2.095 2.762 1.00 98.00 195 ILE A CA 1
ATOM 1557 C C . ILE A 1 195 ? 3.014 -2.670 3.847 1.00 98.00 195 ILE A C 1
ATOM 1559 O O . ILE A 1 195 ? 3.106 -2.143 4.958 1.00 98.00 195 ILE A O 1
ATOM 1563 N N . LEU A 1 196 ? 3.744 -3.732 3.512 1.00 97.44 196 LEU A N 1
ATOM 1564 C CA . LEU A 1 196 ? 4.683 -4.366 4.423 1.00 97.44 196 LEU A CA 1
ATOM 1565 C C . LEU A 1 196 ? 5.782 -3.388 4.871 1.00 97.44 196 LEU A C 1
ATOM 1567 O O . LEU A 1 196 ? 6.122 -3.341 6.053 1.00 97.44 196 LEU A O 1
ATOM 1571 N N . ARG A 1 197 ? 6.297 -2.567 3.952 1.00 97.75 197 ARG A N 1
ATOM 1572 C CA . ARG A 1 197 ? 7.315 -1.548 4.225 1.00 97.75 197 ARG A CA 1
ATOM 1573 C C . ARG A 1 197 ? 6.789 -0.353 5.013 1.00 97.75 197 ARG A C 1
ATOM 1575 O O . ARG A 1 197 ? 7.466 0.106 5.931 1.00 97.75 197 ARG A O 1
ATOM 1582 N N . GLU A 1 198 ? 5.651 0.199 4.613 1.00 95.94 198 GLU A N 1
ATOM 1583 C CA . GLU A 1 198 ? 5.163 1.486 5.117 1.00 95.94 198 GLU A CA 1
ATOM 1584 C C . GLU A 1 198 ? 4.328 1.340 6.391 1.00 95.94 198 GLU A C 1
ATOM 1586 O O . GLU A 1 198 ? 4.465 2.169 7.286 1.00 95.94 198 GLU A O 1
ATOM 1591 N N . THR A 1 199 ? 3.533 0.271 6.502 1.00 95.25 199 THR A N 1
ATOM 1592 C CA . THR A 1 199 ? 2.528 0.110 7.567 1.00 95.25 199 THR A CA 1
ATOM 1593 C C . THR A 1 199 ? 2.902 -0.959 8.593 1.00 95.25 199 THR A C 1
ATOM 1595 O O . THR A 1 199 ? 2.597 -0.811 9.771 1.00 95.25 199 THR A O 1
ATOM 1598 N N . ILE A 1 200 ? 3.559 -2.051 8.182 1.00 95.56 200 ILE A N 1
ATOM 1599 C CA . ILE A 1 200 ? 3.772 -3.213 9.070 1.00 95.56 200 ILE A CA 1
ATOM 1600 C C . ILE A 1 200 ? 5.169 -3.209 9.703 1.00 95.56 200 ILE A C 1
ATOM 1602 O O . ILE A 1 200 ? 5.305 -3.253 10.922 1.00 95.56 200 ILE A O 1
ATOM 1606 N N . MET A 1 201 ? 6.225 -3.193 8.888 1.00 94.94 201 MET A N 1
ATOM 1607 C CA . MET A 1 201 ? 7.607 -3.361 9.362 1.00 94.94 201 MET A CA 1
ATOM 1608 C C . MET A 1 201 ? 8.316 -2.032 9.632 1.00 94.94 201 MET A C 1
ATOM 1610 O O . MET A 1 201 ? 9.290 -1.985 10.393 1.00 94.94 201 MET A O 1
ATOM 1614 N N . GLY A 1 202 ? 7.867 -0.970 8.963 1.00 95.38 202 GLY A N 1
ATOM 1615 C CA . GLY A 1 202 ? 8.598 0.281 8.834 1.00 95.38 202 GLY A CA 1
ATOM 1616 C C . GLY A 1 202 ? 9.778 0.179 7.857 1.00 95.38 202 GLY A C 1
ATOM 1617 O O . GLY A 1 202 ? 10.397 -0.874 7.666 1.00 95.38 202 GLY A O 1
ATOM 1618 N N . ARG A 1 203 ? 10.127 1.324 7.257 1.00 96.88 203 ARG A N 1
ATOM 1619 C CA . ARG A 1 203 ? 11.140 1.426 6.190 1.00 96.88 203 ARG A CA 1
ATOM 1620 C C . ARG A 1 203 ? 12.500 0.860 6.583 1.00 96.88 203 ARG A C 1
ATOM 1622 O O . ARG A 1 203 ? 13.127 0.188 5.779 1.00 96.88 203 ARG A O 1
ATOM 1629 N N . GLU A 1 204 ? 12.961 1.113 7.806 1.00 96.06 204 GLU A N 1
ATOM 1630 C CA . GLU A 1 204 ? 14.288 0.673 8.252 1.00 96.06 204 GLU A CA 1
ATOM 1631 C C . GLU A 1 204 ? 14.414 -0.856 8.282 1.00 96.06 204 GLU A C 1
ATOM 1633 O O . GLU A 1 204 ? 15.355 -1.413 7.711 1.00 96.06 204 GLU A O 1
ATOM 1638 N N . ASN A 1 205 ? 13.461 -1.541 8.922 1.00 96.69 205 ASN A N 1
ATOM 1639 C CA . ASN A 1 205 ? 13.487 -2.998 9.026 1.00 96.69 205 ASN A CA 1
ATOM 1640 C C . ASN A 1 205 ? 13.257 -3.651 7.666 1.00 96.69 205 ASN A C 1
ATOM 1642 O O . ASN A 1 205 ? 13.961 -4.602 7.327 1.00 96.69 205 ASN A O 1
ATOM 1646 N N . PHE A 1 206 ? 12.310 -3.127 6.883 1.00 98.31 206 PHE A N 1
ATOM 1647 C CA . PHE A 1 206 ? 12.039 -3.637 5.547 1.00 98.31 206 PHE A CA 1
ATOM 1648 C C . PHE A 1 206 ? 13.254 -3.472 4.627 1.00 98.31 206 PHE A C 1
ATOM 1650 O O . PHE A 1 206 ? 13.706 -4.453 4.042 1.00 98.31 206 PHE A O 1
ATOM 1657 N N . ASP A 1 207 ? 13.823 -2.266 4.518 1.00 97.75 207 ASP A N 1
ATOM 1658 C CA . ASP A 1 207 ? 14.937 -1.990 3.601 1.00 97.75 207 ASP A CA 1
ATOM 1659 C C . ASP A 1 207 ? 16.171 -2.821 3.974 1.00 97.75 207 ASP A C 1
ATOM 1661 O O . ASP A 1 207 ? 16.870 -3.328 3.094 1.00 97.75 207 ASP A O 1
ATOM 1665 N N . ARG A 1 208 ? 16.425 -3.011 5.277 1.00 97.00 208 ARG A N 1
ATOM 1666 C CA . ARG A 1 208 ? 17.480 -3.908 5.769 1.00 97.00 208 ARG A CA 1
ATOM 1667 C C . ARG A 1 208 ? 17.228 -5.356 5.343 1.00 97.00 208 ARG A C 1
ATOM 1669 O O . ARG A 1 208 ? 18.141 -5.989 4.814 1.00 97.00 208 ARG A O 1
ATOM 1676 N N . ALA A 1 209 ? 16.017 -5.863 5.553 1.00 98.31 209 ALA A N 1
ATOM 1677 C CA . ALA A 1 209 ? 15.664 -7.249 5.268 1.00 98.31 209 ALA A CA 1
ATOM 1678 C C . ALA A 1 209 ? 15.640 -7.561 3.763 1.00 98.31 209 ALA A C 1
ATOM 1680 O O . ALA A 1 209 ? 16.210 -8.561 3.323 1.00 98.31 209 ALA A O 1
ATOM 1681 N N . PHE A 1 210 ? 15.080 -6.659 2.956 1.00 98.56 210 PHE A N 1
ATOM 1682 C CA . PHE A 1 210 ? 15.066 -6.768 1.498 1.00 98.56 210 PHE A CA 1
ATOM 1683 C C . PHE A 1 210 ? 16.488 -6.749 0.921 1.00 98.56 210 PHE A C 1
ATOM 1685 O O . PHE A 1 210 ? 16.831 -7.537 0.030 1.00 98.56 210 PHE A O 1
ATOM 1692 N N . ARG A 1 211 ? 17.358 -5.893 1.472 1.00 97.00 211 ARG A N 1
ATOM 1693 C CA . ARG A 1 211 ? 18.780 -5.860 1.122 1.00 97.00 211 ARG A CA 1
ATOM 1694 C C . ARG A 1 211 ? 19.490 -7.160 1.487 1.00 97.00 211 ARG A C 1
ATOM 1696 O O . ARG A 1 211 ? 20.250 -7.674 0.669 1.00 97.00 211 ARG A O 1
ATOM 1703 N N . GLU A 1 212 ? 19.249 -7.690 2.683 1.00 97.62 212 GLU A N 1
ATOM 1704 C CA . GLU A 1 212 ? 19.822 -8.963 3.130 1.00 97.62 212 GLU A CA 1
ATOM 1705 C C . GLU A 1 212 ? 19.406 -10.113 2.205 1.00 97.62 212 GLU A C 1
ATOM 1707 O O . GLU A 1 212 ? 20.271 -10.846 1.730 1.00 97.62 212 GLU A O 1
ATOM 1712 N N . TYR A 1 213 ? 18.121 -10.214 1.846 1.00 98.38 213 TYR A N 1
ATOM 1713 C CA . TYR A 1 213 ? 17.639 -11.172 0.845 1.00 98.38 213 TYR A CA 1
ATOM 1714 C C . TYR A 1 213 ? 18.398 -11.041 -0.477 1.00 98.38 213 TYR A C 1
ATOM 1716 O O . TYR A 1 213 ? 18.984 -12.010 -0.969 1.00 98.38 213 TYR A O 1
ATOM 1724 N N . SER A 1 214 ? 18.449 -9.825 -1.014 1.00 97.31 214 SER A N 1
ATOM 1725 C CA . SER A 1 214 ? 19.085 -9.548 -2.300 1.00 97.31 214 SER A CA 1
ATOM 1726 C C . SER A 1 214 ? 20.565 -9.939 -2.301 1.00 97.31 214 SER A C 1
ATOM 1728 O O . SER A 1 214 ? 21.059 -10.547 -3.247 1.00 97.31 214 SER A O 1
ATOM 1730 N N . MET A 1 215 ? 21.283 -9.616 -1.223 1.00 95.19 215 MET A N 1
ATOM 1731 C CA . MET A 1 215 ? 22.701 -9.938 -1.051 1.00 95.19 215 MET A CA 1
ATOM 1732 C C . MET A 1 215 ? 22.936 -11.441 -0.872 1.00 95.19 215 MET A C 1
ATOM 1734 O O . MET A 1 215 ? 23.838 -12.007 -1.492 1.00 95.19 215 MET A O 1
ATOM 1738 N N . ARG A 1 216 ? 22.114 -12.100 -0.050 1.00 96.31 216 ARG A N 1
ATOM 1739 C CA . ARG A 1 216 ? 22.210 -13.529 0.273 1.00 96.31 216 ARG A CA 1
ATOM 1740 C C . ARG A 1 216 ? 21.973 -14.416 -0.947 1.00 96.31 216 ARG A C 1
ATOM 1742 O O . ARG A 1 216 ? 22.648 -15.445 -1.093 1.00 96.31 216 ARG A O 1
ATOM 1749 N N . TRP A 1 217 ? 21.050 -14.007 -1.816 1.00 97.12 217 TRP A N 1
ATOM 1750 C CA . TRP A 1 217 ? 20.597 -14.762 -2.990 1.00 97.12 217 TRP A CA 1
ATOM 1751 C C . TRP A 1 217 ? 21.166 -14.268 -4.320 1.00 97.12 217 TRP A C 1
ATOM 1753 O O . TRP A 1 217 ? 20.836 -14.807 -5.376 1.00 97.12 217 TRP A O 1
ATOM 1763 N N . ARG A 1 218 ? 22.089 -13.306 -4.277 1.00 93.44 218 ARG A N 1
ATOM 1764 C CA . ARG A 1 218 ? 22.827 -12.849 -5.452 1.00 93.44 218 ARG A CA 1
ATOM 1765 C C . ARG A 1 218 ? 23.553 -14.010 -6.141 1.00 93.44 218 ARG A C 1
ATOM 1767 O O . ARG A 1 218 ? 24.319 -14.727 -5.498 1.00 93.44 218 ARG A O 1
ATOM 1774 N N . PHE A 1 219 ? 23.331 -14.171 -7.447 1.00 93.81 219 PHE A N 1
ATOM 1775 C CA . PHE A 1 219 ? 23.832 -15.268 -8.289 1.00 93.81 219 PHE A CA 1
ATOM 1776 C C . PHE A 1 219 ? 23.390 -16.674 -7.850 1.00 93.81 219 PHE A C 1
ATOM 1778 O O . PHE A 1 219 ? 24.053 -17.669 -8.154 1.00 93.81 219 PHE A O 1
ATOM 1785 N N . LYS A 1 220 ? 22.269 -16.770 -7.131 1.00 96.19 220 LYS A N 1
ATOM 1786 C CA . LYS A 1 220 ? 21.642 -18.027 -6.698 1.00 96.19 220 LYS A CA 1
ATOM 1787 C C . LYS A 1 220 ? 20.192 -18.080 -7.171 1.00 96.19 220 LYS A C 1
ATOM 1789 O O . LYS A 1 220 ? 19.706 -17.129 -7.774 1.00 96.19 220 LYS A O 1
ATOM 1794 N N . ARG A 1 221 ? 19.525 -19.205 -6.888 1.00 96.31 221 ARG A N 1
ATOM 1795 C CA . ARG A 1 221 ? 18.138 -19.470 -7.281 1.00 96.31 221 ARG A CA 1
ATOM 1796 C C . ARG A 1 221 ? 17.204 -19.598 -6.074 1.00 96.31 221 ARG A C 1
ATOM 1798 O O . ARG A 1 221 ? 17.037 -20.718 -5.592 1.00 96.31 221 ARG A O 1
ATOM 1805 N N . PRO A 1 222 ? 16.682 -18.484 -5.529 1.00 97.62 222 PRO A N 1
ATOM 1806 C CA . PRO A 1 222 ? 15.751 -18.533 -4.408 1.00 97.62 222 PRO A CA 1
ATOM 1807 C C . PRO A 1 222 ? 14.369 -19.033 -4.831 1.00 97.62 222 PRO A C 1
ATOM 1809 O O . PRO A 1 222 ? 13.931 -18.849 -5.965 1.00 97.62 222 PRO A O 1
ATOM 1812 N N . THR A 1 223 ? 13.660 -19.606 -3.867 1.00 97.31 223 THR A N 1
ATOM 1813 C CA . THR A 1 223 ? 12.216 -19.852 -3.923 1.00 97.31 223 THR A CA 1
ATOM 1814 C C . THR A 1 223 ? 11.461 -18.793 -3.104 1.00 97.31 223 THR A C 1
ATOM 1816 O O . THR A 1 223 ? 12.076 -18.097 -2.290 1.00 97.31 223 THR A O 1
ATOM 1819 N N . PRO A 1 224 ? 10.124 -18.695 -3.219 1.00 97.81 224 PRO A N 1
ATOM 1820 C CA . PRO A 1 224 ? 9.311 -17.838 -2.351 1.00 97.81 224 PRO A CA 1
ATOM 1821 C C . PRO A 1 224 ? 9.594 -18.015 -0.854 1.00 97.81 224 PRO A C 1
ATOM 1823 O O . PRO A 1 224 ? 9.693 -17.039 -0.116 1.00 97.81 224 PRO A O 1
ATOM 1826 N N . ALA A 1 225 ? 9.805 -19.256 -0.405 1.00 97.38 225 ALA A N 1
ATOM 1827 C CA . ALA A 1 225 ? 10.104 -19.549 0.995 1.00 97.38 225 ALA A CA 1
ATOM 1828 C C . ALA A 1 225 ? 11.434 -18.930 1.461 1.00 97.38 225 ALA A C 1
ATOM 1830 O O . ALA A 1 225 ? 11.565 -18.554 2.624 1.00 97.38 225 ALA A O 1
ATOM 1831 N N . ASP A 1 226 ? 12.415 -18.811 0.567 1.00 98.25 226 ASP A N 1
ATOM 1832 C CA . ASP A 1 226 ? 13.697 -18.178 0.869 1.00 98.25 226 ASP A CA 1
ATOM 1833 C C . ASP A 1 226 ? 13.568 -16.659 1.025 1.00 98.25 226 ASP A C 1
ATOM 1835 O O . ASP A 1 226 ? 14.230 -16.071 1.886 1.00 98.25 226 ASP A O 1
ATOM 1839 N N . PHE A 1 227 ? 12.692 -16.034 0.231 1.00 98.31 227 PHE A N 1
ATOM 1840 C CA . PHE A 1 227 ? 12.319 -14.632 0.403 1.00 98.31 227 PHE A CA 1
ATOM 1841 C C . PHE A 1 227 ? 11.599 -14.420 1.738 1.00 98.31 227 PHE A C 1
ATOM 1843 O O . PHE A 1 227 ? 12.094 -13.655 2.564 1.00 98.31 227 PHE A O 1
ATOM 1850 N N . PHE A 1 228 ? 10.509 -15.154 1.994 1.00 98.31 228 PHE A N 1
ATOM 1851 C CA . PHE A 1 228 ? 9.716 -15.016 3.223 1.00 98.31 228 PHE A CA 1
ATOM 1852 C C . PHE A 1 228 ? 10.571 -15.197 4.482 1.00 98.31 228 PHE A C 1
ATOM 1854 O O . PHE A 1 228 ? 10.610 -14.300 5.322 1.00 98.31 228 PHE A O 1
ATOM 1861 N N . ARG A 1 229 ? 11.369 -16.275 4.560 1.00 97.94 229 ARG A N 1
ATOM 1862 C CA . ARG A 1 229 ? 12.253 -16.501 5.716 1.00 97.94 229 ARG A CA 1
ATOM 1863 C C . ARG A 1 229 ? 13.291 -15.404 5.891 1.00 97.94 229 ARG A C 1
ATOM 1865 O O . ARG A 1 229 ? 13.578 -15.033 7.021 1.00 97.94 229 ARG A O 1
ATOM 1872 N N . THR A 1 230 ? 13.885 -14.899 4.806 1.00 98.19 230 THR A N 1
ATOM 1873 C CA . THR A 1 230 ? 14.906 -13.848 4.936 1.00 98.19 230 THR A CA 1
ATOM 1874 C C . THR A 1 230 ? 14.287 -12.534 5.417 1.00 98.19 230 THR A C 1
ATOM 1876 O O . THR A 1 230 ? 14.896 -11.839 6.233 1.00 98.19 230 THR A O 1
ATOM 1879 N N . MET A 1 231 ? 13.070 -12.218 4.960 1.00 98.38 231 MET A N 1
ATOM 1880 C CA . MET A 1 231 ? 12.325 -11.051 5.432 1.00 98.38 231 MET A CA 1
ATOM 1881 C C . MET A 1 231 ? 12.026 -11.139 6.933 1.00 98.38 231 MET A C 1
ATOM 1883 O O . MET A 1 231 ? 12.260 -10.168 7.652 1.00 98.38 231 MET A O 1
ATOM 1887 N N . GLU A 1 232 ? 11.588 -12.297 7.426 1.00 97.12 232 GLU A N 1
ATOM 1888 C CA . GLU A 1 232 ? 11.296 -12.529 8.850 1.00 97.12 232 GLU A CA 1
ATOM 1889 C C . GLU A 1 232 ? 12.566 -12.568 9.711 1.00 97.12 232 GLU A C 1
ATOM 1891 O O . GLU A 1 232 ? 12.669 -11.848 10.701 1.00 97.12 232 GLU A O 1
ATOM 1896 N N . GLU A 1 233 ? 13.580 -13.340 9.309 1.00 96.56 233 GLU A N 1
ATOM 1897 C CA . GLU A 1 233 ? 14.842 -13.503 10.045 1.00 96.56 233 GLU A CA 1
ATOM 1898 C C . GLU A 1 233 ? 15.571 -12.164 10.233 1.00 96.56 233 GLU A C 1
ATOM 1900 O O . GLU A 1 233 ? 16.055 -11.858 11.322 1.00 96.56 233 GLU A O 1
ATOM 1905 N N . SER A 1 234 ? 15.648 -11.349 9.176 1.00 95.69 234 SER A N 1
ATOM 1906 C CA . SER A 1 234 ? 16.389 -10.082 9.208 1.00 95.69 234 SER A CA 1
ATOM 1907 C C . SER A 1 234 ? 15.625 -8.950 9.906 1.00 95.69 234 SER A C 1
ATOM 1909 O O . SER A 1 234 ? 16.227 -8.005 10.434 1.00 95.69 234 SER A O 1
ATOM 1911 N N . SER A 1 235 ? 14.293 -9.019 9.914 1.00 93.62 235 SER A N 1
ATOM 1912 C CA . SER A 1 235 ? 13.454 -8.010 10.562 1.00 93.62 235 SER A CA 1
ATOM 1913 C C . SER A 1 235 ? 13.108 -8.332 12.011 1.00 93.62 235 SER A C 1
ATOM 1915 O O . SER A 1 235 ? 12.907 -7.403 12.789 1.00 93.62 235 SER A O 1
ATOM 1917 N N . GLY A 1 236 ? 13.069 -9.615 12.380 1.00 92.88 236 GLY A N 1
ATOM 1918 C CA . GLY A 1 236 ? 12.567 -10.081 13.671 1.00 92.88 236 GLY A CA 1
ATOM 1919 C C . GLY A 1 236 ? 11.044 -9.984 13.813 1.00 92.88 236 GLY A C 1
ATOM 1920 O O . GLY A 1 236 ? 10.547 -10.054 14.935 1.00 92.88 236 GLY A O 1
ATOM 1921 N N . VAL A 1 237 ? 10.315 -9.792 12.710 1.00 93.12 237 VAL A N 1
ATOM 1922 C CA . VAL A 1 237 ? 8.849 -9.680 12.676 1.00 93.12 237 VAL A CA 1
ATOM 1923 C C . VAL A 1 237 ? 8.253 -10.998 12.178 1.00 93.12 237 VAL A C 1
ATOM 1925 O O . VAL A 1 237 ? 8.724 -11.541 11.182 1.00 93.12 237 VAL A O 1
ATOM 1928 N N . ASP A 1 238 ? 7.219 -11.499 12.859 1.00 93.31 238 ASP A N 1
ATOM 1929 C CA . ASP A 1 238 ? 6.428 -12.655 12.413 1.00 93.31 238 ASP A CA 1
ATOM 1930 C C . ASP A 1 238 ? 5.444 -12.217 11.315 1.00 93.31 238 ASP A C 1
ATOM 1932 O O . ASP A 1 238 ? 4.565 -11.377 11.545 1.00 93.31 238 ASP A O 1
ATOM 1936 N N . LEU A 1 239 ? 5.621 -12.758 10.107 1.00 96.50 239 LEU A N 1
ATOM 1937 C CA . LEU A 1 239 ? 4.875 -12.385 8.908 1.00 96.50 239 LEU A CA 1
ATOM 1938 C C . LEU A 1 239 ? 4.085 -13.567 8.327 1.00 96.50 239 LEU A C 1
ATOM 1940 O O . LEU A 1 239 ? 3.492 -13.427 7.255 1.00 96.50 239 LEU A O 1
ATOM 1944 N N . ASP A 1 240 ? 3.989 -14.698 9.034 1.00 94.44 240 ASP A N 1
ATOM 1945 C CA . ASP A 1 240 ? 3.293 -15.904 8.564 1.00 94.44 240 ASP A CA 1
ATOM 1946 C C . ASP A 1 240 ? 1.840 -15.603 8.164 1.00 94.44 240 ASP A C 1
ATOM 1948 O O . ASP A 1 240 ? 1.335 -16.088 7.144 1.00 94.44 240 ASP A O 1
ATOM 1952 N N . TRP A 1 241 ? 1.156 -14.778 8.964 1.00 95.06 241 TRP A N 1
ATOM 1953 C CA . TRP A 1 241 ? -0.214 -14.334 8.699 1.00 95.06 241 TRP A CA 1
ATOM 1954 C C . TRP A 1 241 ? -0.301 -13.477 7.429 1.00 95.06 241 TRP A C 1
ATOM 1956 O O . TRP A 1 241 ? -1.239 -13.637 6.645 1.00 95.06 241 TRP A O 1
ATOM 1966 N N . PHE A 1 242 ? 0.693 -12.614 7.204 1.00 97.56 242 PHE A N 1
ATOM 1967 C CA . PHE A 1 242 ? 0.752 -11.707 6.067 1.00 97.56 242 PHE A CA 1
ATOM 1968 C C . PHE A 1 242 ? 0.990 -12.488 4.777 1.00 97.56 242 PHE A C 1
ATOM 1970 O O . PHE A 1 242 ? 0.221 -12.350 3.826 1.00 97.56 242 PHE A O 1
ATOM 1977 N N . TRP A 1 243 ? 1.990 -13.376 4.764 1.00 97.81 243 TRP A N 1
ATOM 1978 C CA . TRP A 1 243 ? 2.279 -14.228 3.611 1.00 97.81 243 TRP A CA 1
ATOM 1979 C C . TRP A 1 243 ? 1.087 -15.115 3.272 1.00 97.81 243 TRP A C 1
ATOM 1981 O O . TRP A 1 243 ? 0.665 -15.168 2.117 1.00 97.81 243 TRP A O 1
ATOM 1991 N N . ARG A 1 244 ? 0.493 -15.776 4.272 1.00 96.19 244 ARG A N 1
ATOM 1992 C CA . ARG A 1 244 ? -0.669 -16.648 4.069 1.00 96.19 244 ARG A CA 1
ATOM 1993 C C . ARG A 1 244 ? -1.847 -15.904 3.446 1.00 96.19 244 ARG A C 1
ATOM 1995 O O . ARG A 1 244 ? -2.415 -16.411 2.484 1.00 96.19 244 ARG A O 1
ATOM 2002 N N . GLY A 1 245 ? -2.193 -14.731 3.972 1.00 96.25 245 GLY A N 1
ATOM 2003 C CA . GLY A 1 245 ? -3.291 -13.929 3.441 1.00 96.25 245 GLY A CA 1
ATOM 2004 C C . GLY A 1 245 ? -2.980 -13.378 2.049 1.00 96.25 245 GLY A C 1
ATOM 2005 O O . GLY A 1 245 ? -3.662 -13.681 1.077 1.00 96.25 245 GLY A O 1
ATOM 2006 N N . TRP A 1 246 ? -1.905 -12.603 1.916 1.00 97.62 246 TRP A N 1
ATOM 2007 C CA . TRP A 1 246 ? -1.639 -11.868 0.679 1.00 97.62 246 TRP A CA 1
ATOM 2008 C C . TRP A 1 246 ? -1.185 -12.754 -0.485 1.00 97.62 246 TRP A C 1
ATOM 2010 O O . TRP A 1 246 ? -1.538 -12.468 -1.631 1.00 97.62 246 TRP A O 1
ATOM 2020 N N . PHE A 1 247 ? -0.427 -13.826 -0.224 1.00 98.00 247 PHE A N 1
ATOM 2021 C CA . PHE A 1 247 ? 0.212 -14.617 -1.283 1.00 98.00 247 PHE A CA 1
ATOM 2022 C C . PHE A 1 247 ? -0.506 -15.930 -1.594 1.00 98.00 247 PHE A C 1
ATOM 2024 O O . PHE A 1 247 ? -0.503 -16.361 -2.751 1.00 98.00 247 PHE A O 1
ATOM 2031 N N . TYR A 1 248 ? -1.135 -16.554 -0.595 1.00 97.69 248 TYR A N 1
ATOM 2032 C CA . TYR A 1 248 ? -1.753 -17.876 -0.738 1.00 97.69 248 TYR A CA 1
ATOM 2033 C C . TYR A 1 248 ? -3.286 -17.854 -0.798 1.00 97.69 248 TYR A C 1
ATOM 2035 O O . TYR A 1 248 ? -3.871 -18.903 -1.072 1.00 97.69 248 TYR A O 1
ATOM 2043 N N . SER A 1 249 ? -3.942 -16.705 -0.601 1.00 96.75 249 SER A N 1
ATOM 2044 C CA . SER A 1 249 ? -5.397 -16.581 -0.739 1.00 96.75 249 SER A CA 1
ATOM 2045 C C . SER A 1 249 ? -5.826 -15.489 -1.728 1.00 96.75 249 SER A C 1
ATOM 2047 O O . SER A 1 249 ? -5.025 -14.722 -2.280 1.00 96.75 249 SER A O 1
ATOM 2049 N N . THR A 1 250 ? -7.128 -15.475 -2.001 1.00 96.50 250 THR A N 1
ATOM 2050 C CA . THR A 1 250 ? -7.839 -14.441 -2.767 1.00 96.50 250 THR A CA 1
ATOM 2051 C C . THR A 1 250 ? -8.710 -13.578 -1.855 1.00 96.50 250 THR A C 1
ATOM 2053 O O . THR A 1 250 ? -9.614 -12.898 -2.330 1.00 96.50 250 THR A O 1
ATOM 2056 N N . ASP A 1 251 ? -8.471 -13.641 -0.544 1.00 96.44 251 ASP A N 1
ATOM 2057 C CA . ASP A 1 251 ? -9.126 -12.759 0.414 1.00 96.44 251 ASP A CA 1
ATOM 2058 C C . ASP A 1 251 ? -8.701 -11.308 0.146 1.00 96.44 251 ASP A C 1
ATOM 2060 O O . ASP A 1 251 ? -7.684 -11.036 -0.509 1.00 96.44 251 ASP A O 1
ATOM 2064 N N . HIS A 1 252 ? -9.474 -10.370 0.682 1.00 96.31 252 HIS A N 1
ATOM 2065 C CA . HIS A 1 252 ? -9.207 -8.941 0.579 1.00 96.31 252 HIS A CA 1
ATOM 2066 C C . HIS A 1 252 ? -9.324 -8.250 1.934 1.00 96.31 252 HIS A C 1
ATOM 2068 O O . HIS A 1 252 ? -9.749 -8.843 2.923 1.00 96.31 252 HIS A O 1
ATOM 2074 N N . VAL A 1 253 ? -8.882 -6.998 1.997 1.00 97.44 253 VAL A N 1
ATOM 2075 C CA . VAL A 1 253 ? -9.029 -6.180 3.199 1.00 97.44 253 VAL A CA 1
ATOM 2076 C C . VAL A 1 253 ? -10.400 -5.513 3.135 1.00 97.44 253 VAL A C 1
ATOM 2078 O O . VAL A 1 253 ? -10.680 -4.768 2.205 1.00 97.44 253 VAL A O 1
ATOM 2081 N N . ASP A 1 254 ? -11.260 -5.831 4.095 1.00 97.38 254 ASP A N 1
ATOM 2082 C CA . ASP A 1 254 ? -12.509 -5.117 4.398 1.00 97.38 254 ASP A CA 1
ATOM 2083 C C . ASP A 1 254 ? -12.719 -5.286 5.901 1.00 97.38 254 ASP A C 1
ATOM 2085 O O . ASP A 1 254 ? -13.097 -6.367 6.375 1.00 97.38 254 ASP A O 1
ATOM 2089 N N . ILE A 1 255 ? -12.346 -4.254 6.654 1.00 97.81 255 ILE A N 1
ATOM 2090 C CA . ILE A 1 255 ? -12.509 -4.196 8.100 1.00 97.81 255 ILE A CA 1
ATOM 2091 C C . ILE A 1 255 ? -13.599 -3.170 8.387 1.00 97.81 255 ILE A C 1
ATOM 2093 O O . ILE A 1 255 ? -13.448 -1.988 8.126 1.00 97.81 255 ILE A O 1
ATOM 2097 N N . ALA A 1 256 ? -14.682 -3.605 9.015 1.00 97.75 256 ALA A N 1
ATOM 2098 C CA . ALA A 1 256 ? -15.791 -2.738 9.360 1.00 97.75 256 ALA A CA 1
ATOM 2099 C C . ALA A 1 256 ? -15.684 -2.223 10.793 1.00 97.75 256 ALA A C 1
ATOM 2101 O O . ALA A 1 256 ? -15.542 -2.997 11.744 1.00 97.75 256 ALA A O 1
ATOM 2102 N N . LEU A 1 257 ? -15.870 -0.916 10.963 1.00 97.00 257 LEU A N 1
ATOM 2103 C CA . LEU A 1 257 ? -16.124 -0.294 12.255 1.00 97.00 257 LEU A CA 1
ATOM 2104 C C . LEU A 1 257 ? -17.613 -0.431 12.602 1.00 97.00 257 LEU A C 1
ATOM 2106 O O . LEU A 1 257 ? -18.449 0.379 12.206 1.00 97.00 257 LEU A O 1
ATOM 2110 N N . THR A 1 258 ? -17.965 -1.476 13.352 1.00 96.44 258 THR A N 1
ATOM 2111 C CA . THR A 1 258 ? -19.373 -1.849 13.566 1.00 96.44 258 THR A CA 1
ATOM 2112 C C . THR A 1 258 ? -20.037 -1.099 14.718 1.00 96.44 258 THR A C 1
ATO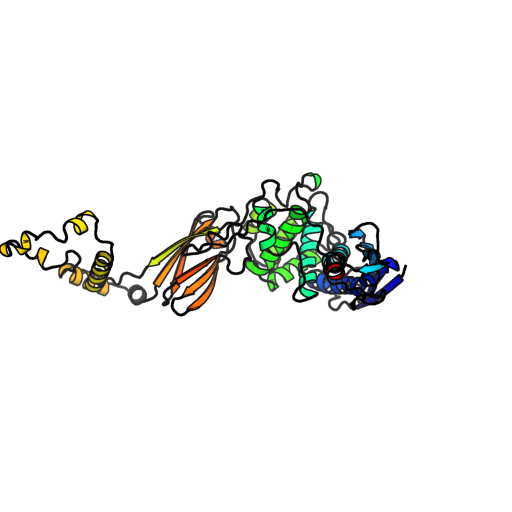M 2114 O O . THR A 1 258 ? -21.249 -0.891 14.701 1.00 96.44 258 THR A O 1
ATOM 2117 N N . ALA A 1 259 ? -19.278 -0.732 15.757 1.00 95.44 259 ALA A N 1
ATOM 2118 C CA . ALA A 1 259 ? -19.812 0.019 16.893 1.00 95.44 259 ALA A CA 1
ATOM 2119 C C . ALA A 1 259 ? -18.721 0.760 17.670 1.00 95.44 259 ALA A C 1
ATOM 2121 O O . ALA A 1 259 ? -17.605 0.267 17.820 1.00 95.44 259 ALA A O 1
ATOM 2122 N N . VAL A 1 260 ? -19.092 1.901 18.252 1.00 96.31 260 VAL A N 1
ATOM 2123 C CA . VAL A 1 260 ? -18.320 2.586 19.293 1.00 96.31 260 VAL A CA 1
ATOM 2124 C C . VAL A 1 260 ? -19.229 2.763 20.503 1.00 96.31 260 VAL A C 1
ATOM 2126 O O . VAL A 1 260 ? -20.295 3.369 20.401 1.00 96.31 260 VAL A O 1
ATOM 2129 N N . ARG A 1 261 ? -18.832 2.198 21.645 1.00 94.12 261 ARG A N 1
ATOM 2130 C CA . ARG A 1 261 ? -19.582 2.290 22.905 1.00 94.12 261 ARG A CA 1
ATOM 2131 C C . ARG A 1 261 ? -18.787 3.100 23.915 1.00 94.12 261 ARG A C 1
ATOM 2133 O O . ARG A 1 261 ? -17.682 2.702 24.267 1.00 94.12 261 ARG A O 1
ATOM 2140 N N . GLU A 1 262 ? -19.351 4.207 24.380 1.00 92.50 262 GLU A N 1
ATOM 2141 C CA . GLU A 1 262 ? -18.815 4.958 25.517 1.00 92.50 262 GLU A CA 1
ATOM 2142 C C . GLU A 1 262 ? -19.232 4.272 26.823 1.00 92.50 262 GLU A C 1
ATOM 2144 O O . GLU A 1 262 ? -20.389 3.889 26.999 1.00 92.50 262 GLU A O 1
ATOM 2149 N N . GLY A 1 263 ? -18.280 4.110 27.732 1.00 85.88 263 GLY A N 1
ATOM 2150 C CA . GLY A 1 263 ? -18.483 3.639 29.089 1.00 85.88 263 GLY A CA 1
ATOM 2151 C C . GLY A 1 263 ? -17.705 4.503 30.074 1.00 85.88 263 GLY A C 1
ATOM 2152 O O . GLY A 1 263 ? -16.638 5.035 29.763 1.00 85.88 263 GLY A O 1
ATOM 2153 N N . THR A 1 264 ? -18.238 4.630 31.281 1.00 81.50 264 THR A N 1
ATOM 2154 C CA . THR A 1 264 ? -17.565 5.242 32.429 1.00 81.50 264 THR A CA 1
ATOM 2155 C C . THR A 1 264 ? -17.393 4.196 33.520 1.00 81.50 264 THR A C 1
ATOM 2157 O O . THR A 1 264 ? -18.148 3.224 33.582 1.00 81.50 264 THR A O 1
ATOM 2160 N N . ILE A 1 265 ? -16.397 4.381 34.383 1.00 80.69 265 ILE A N 1
ATOM 2161 C CA . ILE A 1 265 ? -16.238 3.536 35.569 1.00 80.69 265 ILE A CA 1
ATOM 2162 C C . ILE A 1 265 ? -17.381 3.857 36.541 1.00 80.69 265 ILE A C 1
ATOM 2164 O O . ILE A 1 265 ? -17.687 5.026 36.769 1.00 80.69 265 ILE A O 1
ATOM 2168 N N . ASP A 1 266 ? -18.022 2.819 37.079 1.00 80.62 266 ASP A N 1
ATOM 2169 C CA . ASP A 1 266 ? -19.040 2.956 38.124 1.00 80.62 266 ASP A CA 1
ATOM 2170 C C . ASP A 1 266 ? -18.400 3.565 39.375 1.00 80.62 266 ASP A C 1
ATOM 2172 O O . ASP A 1 266 ? -17.398 3.055 39.884 1.00 80.62 266 ASP A O 1
ATOM 2176 N N . THR A 1 267 ? -18.968 4.664 39.867 1.00 81.31 267 THR A N 1
ATOM 2177 C CA . THR A 1 267 ? -18.399 5.405 41.000 1.00 81.31 267 THR A CA 1
ATOM 2178 C C . THR A 1 267 ? -18.535 4.668 42.333 1.00 81.31 267 THR A C 1
ATOM 2180 O O . THR A 1 267 ? -17.975 5.115 43.337 1.00 81.31 267 THR A O 1
ATOM 2183 N N . GLN A 1 268 ? -19.297 3.568 42.371 1.00 83.06 268 GLN A N 1
ATOM 2184 C CA . GLN A 1 268 ? -19.710 2.836 43.571 1.00 83.06 268 GLN A CA 1
ATOM 2185 C C . GLN A 1 268 ? -20.419 3.736 44.598 1.00 83.06 268 GLN A C 1
ATOM 2187 O O . GLN A 1 268 ? -20.585 3.356 45.756 1.00 83.06 268 GLN A O 1
ATOM 2192 N N . ASN A 1 269 ? -20.841 4.940 44.192 1.00 85.00 269 ASN A N 1
ATOM 2193 C CA . ASN A 1 269 ? -21.548 5.897 45.024 1.00 85.00 269 ASN A CA 1
ATOM 2194 C C . ASN A 1 269 ? -23.039 5.877 44.649 1.00 85.00 269 ASN A C 1
ATOM 2196 O O . ASN A 1 269 ? -23.404 6.386 43.586 1.00 85.00 269 ASN A O 1
ATOM 2200 N N . PRO A 1 270 ? -23.914 5.339 45.519 1.00 88.50 270 PRO A N 1
ATOM 2201 C CA . PRO A 1 270 ? -25.326 5.157 45.208 1.00 88.50 270 PRO A CA 1
ATOM 2202 C C . PRO A 1 270 ? -26.027 6.439 44.772 1.00 88.50 270 PRO A C 1
ATOM 2204 O O . PRO A 1 270 ? -26.816 6.393 43.835 1.00 88.50 270 PRO A O 1
ATOM 2207 N N . SER A 1 271 ? -25.704 7.581 45.386 1.00 88.81 271 SER A N 1
ATOM 2208 C CA . SER A 1 271 ? -26.335 8.862 45.062 1.00 88.81 271 SER A CA 1
ATOM 2209 C C . SER A 1 271 ? -25.914 9.377 43.681 1.00 88.81 271 SER A C 1
ATOM 2211 O O . SER A 1 271 ? -26.739 9.906 42.938 1.00 88.81 271 SER A O 1
ATOM 2213 N N . ILE A 1 272 ? -24.638 9.211 43.307 1.00 86.75 272 ILE A N 1
ATOM 2214 C CA . ILE A 1 272 ? -24.146 9.600 41.973 1.00 86.75 272 ILE A CA 1
ATOM 2215 C C . ILE A 1 272 ? -24.785 8.706 40.905 1.00 86.75 272 ILE A C 1
ATOM 2217 O O . ILE A 1 272 ? -25.323 9.213 39.919 1.00 86.75 272 ILE A O 1
ATOM 2221 N N . GLU A 1 273 ? -24.795 7.390 41.127 1.00 88.81 273 GLU A N 1
ATOM 2222 C CA . GLU A 1 273 ? -25.374 6.438 40.177 1.00 88.81 273 GLU A CA 1
ATOM 2223 C C . GLU A 1 273 ? -26.902 6.562 40.071 1.00 88.81 273 GLU A C 1
ATOM 2225 O O . GLU A 1 273 ? -27.453 6.416 38.981 1.00 88.81 273 GLU A O 1
ATOM 2230 N N . ALA A 1 274 ? -27.604 6.872 41.165 1.00 89.69 274 ALA A N 1
ATOM 2231 C CA . ALA A 1 274 ? -29.040 7.161 41.154 1.00 89.69 274 ALA A CA 1
ATOM 2232 C C . ALA A 1 274 ? -29.360 8.382 40.288 1.00 89.69 274 ALA A C 1
ATOM 2234 O O . ALA A 1 274 ? -30.170 8.286 39.367 1.00 89.69 274 ALA A O 1
ATOM 2235 N N . ASN A 1 275 ? -28.658 9.497 40.508 1.00 89.50 275 ASN A N 1
ATOM 2236 C CA . ASN A 1 275 ? -28.833 10.708 39.707 1.00 89.50 275 ASN A CA 1
ATOM 2237 C C . ASN A 1 275 ? -28.528 10.468 38.221 1.00 89.50 275 ASN A C 1
ATOM 2239 O O . ASN A 1 275 ? -29.249 10.973 37.361 1.00 89.50 275 ASN A O 1
ATOM 2243 N N . ARG A 1 276 ? -27.506 9.657 37.907 1.00 88.19 276 ARG A N 1
ATOM 2244 C CA . ARG A 1 276 ? -27.210 9.242 36.528 1.00 88.19 276 ARG A CA 1
ATOM 2245 C C . ARG A 1 276 ? -28.376 8.469 35.910 1.00 88.19 276 ARG A C 1
ATOM 2247 O O . ARG A 1 276 ? -28.820 8.821 34.821 1.00 88.19 276 ARG A O 1
ATOM 2254 N N . ARG A 1 277 ? -28.900 7.448 36.599 1.00 90.12 277 ARG A N 1
ATOM 2255 C CA . ARG A 1 277 ? -30.035 6.638 36.113 1.00 90.12 277 ARG A CA 1
ATOM 2256 C C . ARG A 1 277 ? -31.303 7.469 35.912 1.00 90.12 277 ARG A C 1
ATOM 2258 O O . ARG A 1 277 ? -32.024 7.236 34.945 1.00 90.12 277 ARG A O 1
ATOM 2265 N N . ILE A 1 278 ? -31.566 8.429 36.800 1.00 89.75 278 ILE A N 1
ATOM 2266 C CA . ILE A 1 278 ? -32.692 9.366 36.681 1.00 89.75 278 ILE A CA 1
ATOM 2267 C C . ILE A 1 278 ? -32.525 10.227 35.426 1.00 89.75 278 ILE A C 1
ATOM 2269 O O . ILE A 1 278 ? -33.408 10.234 34.574 1.00 89.75 278 ILE A O 1
ATOM 2273 N N . ALA A 1 279 ? -31.360 10.858 35.246 1.00 89.31 279 ALA A N 1
ATOM 2274 C CA . ALA A 1 279 ? -31.076 11.661 34.057 1.00 89.31 279 ALA A CA 1
ATOM 2275 C C . ALA A 1 279 ? -31.175 10.842 32.753 1.00 89.31 279 ALA A C 1
ATOM 2277 O O . ALA A 1 279 ? -31.722 11.317 31.759 1.00 89.31 279 ALA A O 1
ATOM 2278 N N . GLU A 1 280 ? -30.695 9.593 32.757 1.00 87.19 280 GLU A N 1
ATOM 2279 C CA . GLU A 1 280 ? -30.820 8.671 31.622 1.00 87.19 280 GLU A CA 1
ATOM 2280 C C . GLU A 1 280 ? -32.270 8.290 31.322 1.00 87.19 280 GLU A C 1
ATOM 2282 O O . GLU A 1 280 ? -32.622 8.149 30.152 1.00 87.19 280 GLU A O 1
ATOM 2287 N N . ARG A 1 281 ? -33.111 8.091 32.346 1.00 89.88 281 ARG A N 1
ATOM 2288 C CA . ARG A 1 281 ? -34.547 7.843 32.172 1.00 89.88 281 ARG A CA 1
ATOM 2289 C C . ARG A 1 281 ? -35.229 9.072 31.578 1.00 89.88 281 ARG A C 1
ATOM 2291 O O . ARG A 1 281 ? -35.970 8.924 30.612 1.00 89.88 281 ARG A O 1
ATOM 2298 N N . ASP A 1 282 ? -34.963 10.251 32.128 1.00 87.81 282 ASP A N 1
ATOM 2299 C CA . ASP A 1 282 ? -35.630 11.502 31.749 1.00 87.81 282 ASP A CA 1
ATOM 2300 C C . ASP A 1 282 ? -35.231 11.980 30.344 1.00 87.81 282 ASP A C 1
ATOM 2302 O O . ASP A 1 282 ? -36.003 12.661 29.673 1.00 87.81 282 ASP A O 1
ATOM 2306 N N . ALA A 1 283 ? -34.052 11.577 29.862 1.00 87.69 283 ALA A N 1
ATOM 2307 C CA . ALA A 1 283 ? -33.612 11.811 28.489 1.00 87.69 283 ALA A CA 1
ATOM 2308 C C . ALA A 1 283 ? -34.256 10.864 27.457 1.00 87.69 283 ALA A C 1
ATOM 2310 O O . ALA A 1 283 ? -34.105 11.082 26.250 1.00 87.69 283 ALA A O 1
ATOM 2311 N N . ARG A 1 284 ? -34.947 9.793 27.883 1.00 86.62 284 ARG A N 1
ATOM 2312 C CA . ARG A 1 284 ? -35.609 8.872 26.946 1.00 86.62 284 ARG A CA 1
ATOM 2313 C C . ARG A 1 284 ? -36.813 9.555 26.296 1.00 86.62 284 ARG A C 1
ATOM 2315 O O . ARG A 1 284 ? -37.526 10.308 26.958 1.00 86.62 284 ARG A O 1
ATOM 2322 N N . PRO A 1 285 ? -37.100 9.256 25.017 1.00 85.06 285 PRO A N 1
ATOM 2323 C CA . PRO A 1 285 ? -38.342 9.689 24.395 1.00 85.06 285 PRO A CA 1
ATOM 2324 C C . PRO A 1 285 ? -39.545 9.232 25.222 1.00 85.06 285 PRO A C 1
ATOM 2326 O O . PRO A 1 285 ? -39.616 8.069 25.626 1.00 85.06 285 PRO A O 1
ATOM 2329 N N . VAL A 1 286 ? -40.496 10.140 25.447 1.00 82.12 286 VAL A N 1
ATOM 2330 C CA . VAL A 1 286 ? -41.733 9.822 26.168 1.00 82.12 286 VAL A CA 1
ATOM 2331 C C . VAL A 1 286 ? -42.473 8.708 25.431 1.00 82.12 286 VAL A C 1
ATOM 2333 O O . VAL A 1 286 ? -42.699 8.789 24.221 1.00 82.12 286 VAL A O 1
ATOM 2336 N N . GLU A 1 287 ? -42.863 7.665 26.161 1.00 83.38 287 GLU A N 1
ATOM 2337 C CA . GLU A 1 287 ? -43.594 6.541 25.587 1.00 83.38 287 GLU A CA 1
ATOM 2338 C C . GLU A 1 287 ? -44.897 7.006 24.922 1.00 83.38 287 GLU A C 1
ATOM 2340 O O . GLU A 1 287 ? -45.653 7.810 25.473 1.00 83.38 287 GLU A O 1
ATOM 2345 N N . HIS A 1 288 ? -45.204 6.449 23.746 1.00 75.06 288 HIS A N 1
ATOM 2346 C CA . HIS A 1 288 ? -46.372 6.839 22.949 1.00 75.06 288 HIS A CA 1
ATOM 2347 C C . HIS A 1 288 ? -47.697 6.807 23.728 1.00 75.06 288 HIS A C 1
ATOM 2349 O O . HIS A 1 288 ? -48.568 7.642 23.485 1.00 75.06 288 HIS A O 1
ATOM 2355 N N . GLY A 1 289 ? -47.868 5.842 24.637 1.00 77.38 289 GLY A N 1
ATOM 2356 C CA . GLY A 1 289 ? -49.060 5.735 25.480 1.00 77.38 289 GLY A CA 1
ATOM 2357 C C . GLY A 1 289 ? -49.156 6.864 26.505 1.00 77.38 289 GLY A C 1
ATOM 2358 O O . GLY A 1 289 ? -50.220 7.457 26.654 1.00 77.38 289 GLY A O 1
ATOM 2359 N N . VAL A 1 290 ? -48.033 7.205 27.142 1.00 78.50 290 VAL A N 1
ATOM 2360 C CA . VAL A 1 290 ? -47.930 8.280 28.141 1.00 78.50 290 VAL A CA 1
ATOM 2361 C C . VAL A 1 290 ? -48.169 9.645 27.494 1.00 78.50 290 VAL A C 1
ATOM 2363 O O . VAL A 1 290 ? -48.939 10.446 28.019 1.00 78.50 290 VAL A O 1
ATOM 2366 N N . ALA A 1 291 ? -47.605 9.878 26.306 1.00 78.12 291 ALA A N 1
ATOM 2367 C CA . ALA A 1 291 ? -47.782 11.127 25.565 1.00 78.12 291 ALA A CA 1
ATOM 2368 C C . ALA A 1 291 ? -49.253 11.414 25.200 1.00 78.12 291 ALA A C 1
ATOM 2370 O O . ALA A 1 291 ? -49.683 12.561 25.221 1.00 78.12 291 ALA A O 1
ATOM 2371 N N . ARG A 1 292 ? -50.052 10.380 24.899 1.00 79.81 292 ARG A N 1
ATOM 2372 C CA . ARG A 1 292 ? -51.478 10.532 24.539 1.00 79.81 292 ARG A CA 1
ATOM 2373 C C . ARG A 1 292 ? -52.384 10.895 25.705 1.00 79.81 292 ARG A C 1
ATOM 2375 O O . ARG A 1 292 ? -53.495 11.361 25.481 1.00 79.81 292 ARG A O 1
ATOM 2382 N N . VAL A 1 293 ? -51.942 10.620 26.926 1.00 81.75 293 VAL A N 1
ATOM 2383 C CA . VAL A 1 293 ? -52.714 10.897 28.138 1.00 81.75 293 VAL A CA 1
ATOM 2384 C C . VAL A 1 293 ? -52.147 12.087 28.904 1.00 81.75 293 VAL A C 1
ATOM 2386 O O . VAL A 1 293 ? -52.581 12.318 30.026 1.00 81.75 293 VAL A O 1
ATOM 2389 N N . ALA A 1 294 ? -51.177 12.818 28.348 1.00 79.81 294 ALA A N 1
ATOM 2390 C CA . ALA A 1 294 ? -50.533 13.949 29.015 1.00 79.81 294 ALA A CA 1
ATOM 2391 C C . ALA A 1 294 ? -51.535 15.060 29.382 1.00 79.81 294 ALA A C 1
ATOM 2393 O O . ALA A 1 294 ? -51.453 15.595 30.479 1.00 79.81 294 ALA A O 1
ATOM 2394 N N . ASP A 1 295 ? -52.523 15.308 28.516 1.00 83.38 295 ASP A N 1
ATOM 2395 C CA . ASP A 1 295 ? -53.561 16.336 28.704 1.00 83.38 295 ASP A CA 1
ATOM 2396 C C . ASP A 1 295 ? -54.799 15.835 29.475 1.00 83.38 295 ASP A C 1
ATOM 2398 O O . ASP A 1 295 ? -55.815 16.524 29.548 1.00 83.38 295 ASP A O 1
ATOM 2402 N N . ILE A 1 296 ? -54.759 14.606 29.997 1.00 86.56 296 ILE A N 1
ATOM 2403 C CA . ILE A 1 296 ? -55.844 14.042 30.806 1.00 86.56 296 ILE A CA 1
ATOM 2404 C C . ILE A 1 296 ? -55.480 14.213 32.277 1.00 86.56 296 ILE A C 1
ATOM 2406 O O . ILE A 1 296 ? -54.468 13.650 32.713 1.00 86.56 296 ILE A O 1
ATOM 2410 N N . ASP A 1 297 ? -56.347 14.908 33.020 1.00 85.94 297 ASP A N 1
ATOM 2411 C CA . ASP A 1 297 ? -56.235 15.100 34.469 1.00 85.94 297 ASP A CA 1
ATOM 2412 C C . ASP A 1 297 ? -55.971 13.767 35.177 1.00 85.94 297 ASP A C 1
ATOM 2414 O O . ASP A 1 297 ? -56.685 12.771 34.981 1.00 85.94 297 ASP A O 1
ATOM 2418 N N . LYS A 1 298 ? -54.923 13.724 36.006 1.00 87.38 298 LYS A N 1
ATOM 2419 C CA . LYS A 1 298 ? -54.580 12.500 36.734 1.00 87.38 298 LYS A CA 1
ATOM 2420 C C . LYS A 1 298 ? -55.456 12.374 37.970 1.00 87.38 298 LYS A C 1
ATOM 2422 O O . LYS A 1 298 ? -55.675 13.332 38.703 1.00 87.38 298 LYS A O 1
ATOM 2427 N N . ILE A 1 299 ? -55.896 11.152 38.274 1.00 87.50 299 ILE A N 1
ATOM 2428 C CA . ILE A 1 299 ? -56.736 10.903 39.455 1.00 87.50 299 ILE A CA 1
ATOM 2429 C C . ILE A 1 299 ? -56.048 11.329 40.761 1.00 87.50 299 ILE A C 1
ATOM 2431 O O . ILE A 1 299 ? -56.708 11.821 41.662 1.00 87.50 299 ILE A O 1
ATOM 2435 N N . ILE A 1 300 ? -54.719 11.222 40.822 1.00 85.50 300 ILE A N 1
ATOM 2436 C CA . ILE A 1 300 ? -53.874 11.653 41.946 1.00 85.50 300 ILE A CA 1
ATOM 2437 C C . ILE A 1 300 ? -53.808 13.184 42.103 1.00 85.50 300 ILE A C 1
ATOM 2439 O O . ILE A 1 300 ? -53.518 13.689 43.187 1.00 85.50 300 ILE A O 1
ATOM 2443 N N . GLU A 1 301 ? -54.076 13.942 41.039 1.00 85.12 301 GLU A N 1
ATOM 2444 C CA . GLU A 1 301 ? -54.189 15.405 41.102 1.00 85.12 301 GLU A CA 1
ATOM 2445 C C . GLU A 1 301 ? -55.574 15.826 41.603 1.00 85.12 301 GLU A C 1
ATOM 2447 O O . GLU A 1 301 ? -55.688 16.797 42.348 1.00 85.12 301 GLU A O 1
ATOM 2452 N N . LEU A 1 302 ? -56.608 15.057 41.248 1.00 87.06 302 LEU A N 1
ATOM 2453 C CA . LEU A 1 302 ? -57.984 15.246 41.718 1.00 87.06 302 LEU A CA 1
ATOM 2454 C C . LEU A 1 302 ? -58.194 14.755 43.163 1.00 87.06 302 LEU A C 1
ATOM 2456 O O . LEU A 1 302 ? -59.038 15.300 43.872 1.00 87.06 302 LEU A O 1
ATOM 2460 N N . HIS A 1 303 ? -57.416 13.759 43.597 1.00 90.50 303 HIS A N 1
ATOM 2461 C CA . HIS A 1 303 ? -57.497 13.098 44.903 1.00 90.50 303 HIS A CA 1
ATOM 2462 C C . HIS A 1 303 ? -56.124 13.063 45.599 1.00 90.50 303 HIS A C 1
ATOM 2464 O O . HIS A 1 303 ? -55.430 12.040 45.553 1.00 90.50 303 HIS A O 1
ATOM 2470 N N . PRO A 1 304 ? -55.695 14.167 46.244 1.00 87.69 304 PRO A N 1
ATOM 2471 C CA . PRO A 1 304 ? -54.390 14.251 46.900 1.00 87.69 304 PRO A CA 1
ATOM 2472 C C . PRO A 1 304 ? -54.178 13.223 48.019 1.00 87.69 304 PRO A C 1
ATOM 2474 O O . PRO A 1 304 ? -53.036 12.910 48.336 1.00 87.69 304 PRO A O 1
ATOM 2477 N N . GLU A 1 305 ? -55.251 12.688 48.608 1.00 89.00 305 GLU A N 1
ATOM 2478 C CA . GLU A 1 305 ? -55.217 11.614 49.606 1.00 89.00 305 GLU A CA 1
ATOM 2479 C C . GLU A 1 305 ? -54.650 10.293 49.073 1.00 89.00 305 GLU A C 1
ATOM 2481 O O . GLU A 1 305 ? -54.263 9.437 49.866 1.00 89.00 305 GLU A O 1
ATOM 2486 N N . LEU A 1 306 ? -54.602 10.127 47.747 1.00 89.38 306 LEU A N 1
ATOM 2487 C CA . LEU A 1 306 ? -53.997 8.967 47.099 1.00 89.38 306 LEU A CA 1
ATOM 2488 C C . LEU A 1 306 ? -52.473 9.080 46.984 1.00 89.38 306 LEU A C 1
ATOM 2490 O O . LEU A 1 306 ? -51.850 8.078 46.654 1.00 89.38 306 LEU A O 1
ATOM 2494 N N . LYS A 1 307 ? -51.884 10.260 47.244 1.00 89.25 307 LYS A N 1
ATOM 2495 C CA . LYS A 1 307 ? -50.430 10.445 47.198 1.00 89.25 307 LYS A CA 1
ATOM 2496 C C . LYS A 1 307 ? -49.766 9.774 48.391 1.00 89.25 307 LYS A C 1
ATOM 2498 O O . LYS A 1 307 ? -50.092 10.087 49.538 1.00 89.25 307 LYS A O 1
ATOM 2503 N N . ASP A 1 308 ? -48.781 8.931 48.127 1.00 89.62 308 ASP A N 1
ATOM 2504 C CA . ASP A 1 308 ? -47.967 8.297 49.155 1.00 89.62 308 ASP A CA 1
ATOM 2505 C C . ASP A 1 308 ? -46.468 8.621 49.006 1.00 89.62 308 ASP A C 1
ATOM 2507 O O . ASP A 1 308 ? -46.055 9.569 48.332 1.00 89.62 308 ASP A O 1
ATOM 2511 N N . TYR A 1 309 ? -45.633 7.861 49.714 1.00 87.38 309 TYR A N 1
ATOM 2512 C CA . TYR A 1 309 ? -44.183 7.990 49.640 1.00 87.38 309 TYR A CA 1
ATOM 2513 C C . TYR A 1 309 ? -43.649 7.823 48.206 1.00 87.38 309 TYR A C 1
ATOM 2515 O O . TYR A 1 309 ? -42.801 8.609 47.781 1.00 87.38 309 TYR A O 1
ATOM 2523 N N . TYR A 1 310 ? -44.165 6.853 47.452 1.00 86.44 310 TYR A N 1
ATOM 2524 C CA . TYR A 1 310 ? -43.722 6.502 46.103 1.00 86.44 310 TYR A CA 1
ATOM 2525 C C . TYR A 1 310 ? -44.121 7.542 45.049 1.00 86.44 310 TYR A C 1
ATOM 2527 O O . TYR A 1 310 ? -43.466 7.630 44.015 1.00 86.44 310 TYR A O 1
ATOM 2535 N N . ASP A 1 311 ? -45.127 8.375 45.323 1.00 86.12 311 ASP A N 1
ATOM 2536 C CA . ASP A 1 311 ? -45.475 9.515 44.462 1.00 86.12 311 ASP A CA 1
ATOM 2537 C C . ASP A 1 311 ? -44.551 10.729 44.662 1.00 86.12 311 ASP A C 1
ATOM 2539 O O . ASP A 1 311 ? -44.524 11.643 43.836 1.00 86.12 311 ASP A O 1
ATOM 2543 N N . SER A 1 312 ? -43.814 10.770 45.776 1.00 84.44 312 SER A N 1
ATOM 2544 C CA . SER A 1 312 ? -42.952 11.900 46.160 1.00 84.44 312 SER A CA 1
ATOM 2545 C C . SER A 1 312 ? -41.456 11.623 46.015 1.00 84.44 312 SER A C 1
ATOM 2547 O O . SER A 1 312 ? -40.651 12.556 46.047 1.00 84.44 312 SER A O 1
ATOM 2549 N N . VAL A 1 313 ? -41.082 10.355 45.854 1.00 87.81 313 VAL A N 1
ATOM 2550 C CA . VAL A 1 313 ? -39.697 9.906 45.733 1.00 87.81 313 VAL A CA 1
ATOM 2551 C C . VAL A 1 313 ? -39.522 9.185 44.412 1.00 87.81 313 VAL A C 1
ATOM 2553 O O . VAL A 1 313 ? -40.305 8.311 44.054 1.00 87.81 313 VAL A O 1
ATOM 2556 N N . ASP A 1 314 ? -38.460 9.541 43.696 1.00 89.25 314 ASP A N 1
ATOM 2557 C CA . ASP A 1 314 ? -38.115 8.865 42.457 1.00 89.25 314 ASP A CA 1
ATOM 2558 C C . ASP A 1 314 ? -37.794 7.382 42.729 1.00 89.25 314 ASP A C 1
ATOM 2560 O O . ASP A 1 314 ? -36.934 7.101 43.567 1.00 89.25 314 ASP A O 1
ATOM 2564 N N . PRO A 1 315 ? -38.409 6.420 42.017 1.00 89.94 315 PRO A N 1
ATOM 2565 C CA . PRO A 1 315 ? -38.108 4.997 42.186 1.00 89.94 315 PRO A CA 1
ATOM 2566 C C . PRO A 1 315 ? -36.632 4.624 41.975 1.00 89.94 315 PRO A C 1
ATOM 2568 O O . PRO A 1 315 ? -36.213 3.544 42.386 1.00 89.94 315 PRO A O 1
ATOM 2571 N N . LEU A 1 316 ? -35.850 5.475 41.302 1.00 91.75 316 LEU A N 1
ATOM 2572 C CA . LEU A 1 316 ? -34.421 5.279 41.047 1.00 91.75 316 LEU A CA 1
ATOM 2573 C C . LEU A 1 316 ? -33.510 5.991 42.060 1.00 91.75 316 LEU A C 1
ATOM 2575 O O . LEU A 1 316 ? -32.287 5.826 41.960 1.00 91.75 316 LEU A O 1
ATOM 2579 N N . ALA A 1 317 ? -34.077 6.767 42.992 1.00 91.75 317 ALA A N 1
ATOM 2580 C CA . ALA A 1 317 ? -33.340 7.432 44.063 1.00 91.75 317 ALA A CA 1
ATOM 2581 C C . ALA A 1 317 ? -32.640 6.411 44.970 1.00 91.75 317 ALA A C 1
ATOM 2583 O O . ALA A 1 317 ? -33.104 5.285 45.151 1.00 91.75 317 ALA A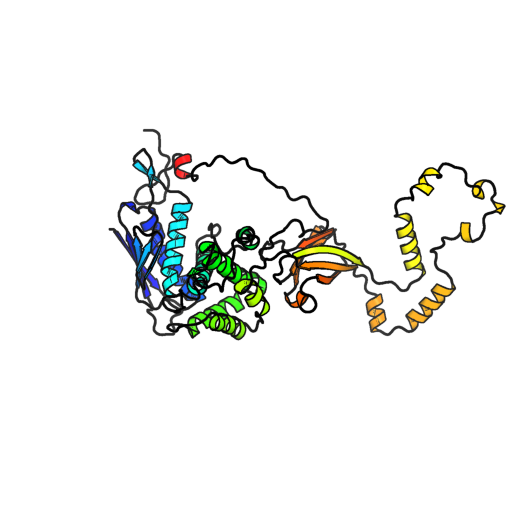 O 1
ATOM 2584 N N . ASP A 1 318 ? -31.511 6.807 45.550 1.00 90.69 318 ASP A N 1
ATOM 2585 C CA . ASP A 1 318 ? -30.739 5.944 46.430 1.00 90.69 318 ASP A CA 1
ATOM 2586 C C . ASP A 1 318 ? -31.363 5.817 47.823 1.00 90.69 318 ASP A C 1
ATOM 2588 O O . ASP A 1 318 ? -31.940 6.745 48.394 1.00 90.69 318 ASP A O 1
ATOM 2592 N N . THR A 1 319 ? -31.192 4.642 48.416 1.00 91.56 319 THR A N 1
ATOM 2593 C CA . THR A 1 319 ? -31.676 4.344 49.760 1.00 91.56 319 THR A CA 1
ATOM 2594 C C . THR A 1 319 ? -30.580 4.517 50.808 1.00 91.56 319 THR A C 1
ATOM 2596 O O . THR A 1 319 ? -29.375 4.484 50.544 1.00 91.56 319 THR A O 1
ATOM 2599 N N . GLN A 1 320 ? -30.993 4.669 52.067 1.00 90.56 320 GLN A N 1
ATOM 2600 C CA . GLN A 1 320 ? -30.058 4.688 53.195 1.00 90.56 320 GLN A CA 1
ATOM 2601 C C . GLN A 1 320 ? -29.246 3.384 53.292 1.00 90.56 320 GLN A C 1
ATOM 2603 O O . GLN A 1 320 ? -28.043 3.421 53.544 1.00 90.56 320 GLN A O 1
ATOM 2608 N N . SER A 1 321 ? -29.887 2.238 53.044 1.00 91.12 321 SER A N 1
ATOM 2609 C CA . SER A 1 321 ? -29.231 0.929 53.107 1.00 91.12 321 SER A CA 1
ATOM 2610 C C . SER A 1 321 ? -28.138 0.779 52.044 1.00 91.12 321 SER A C 1
ATOM 2612 O O . SER A 1 321 ? -27.048 0.292 52.348 1.00 91.12 321 SER A O 1
ATOM 2614 N N . GLU A 1 322 ? -28.387 1.260 50.823 1.00 89.44 322 GLU A N 1
ATOM 2615 C CA . GLU A 1 322 ? -27.396 1.257 49.741 1.00 89.44 322 GLU A CA 1
ATOM 2616 C C . GLU A 1 322 ? -26.199 2.150 50.067 1.00 89.44 322 GLU A C 1
ATOM 2618 O O . GLU A 1 322 ? -25.059 1.724 49.886 1.00 89.44 322 GLU A O 1
ATOM 2623 N N . ARG A 1 323 ? -26.430 3.351 50.616 1.00 90.50 323 ARG A N 1
ATOM 2624 C CA . ARG A 1 323 ? -25.348 4.253 51.050 1.00 90.50 323 ARG A CA 1
ATOM 2625 C C . ARG A 1 323 ? -24.453 3.616 52.112 1.00 90.50 323 ARG A C 1
ATOM 2627 O O . ARG A 1 323 ? -23.229 3.701 52.020 1.00 90.50 323 ARG A O 1
ATOM 2634 N N . GLU A 1 324 ? -25.039 2.935 53.092 1.00 90.62 324 GLU A N 1
ATOM 2635 C CA . GLU A 1 324 ? -24.285 2.224 54.130 1.00 90.62 324 GLU A CA 1
ATOM 2636 C C . GLU A 1 324 ? -23.519 1.014 53.580 1.00 90.62 324 GLU A C 1
ATOM 2638 O O . GLU A 1 324 ? -22.381 0.758 53.984 1.00 90.62 324 GLU A O 1
ATOM 2643 N N . ALA A 1 325 ? -24.117 0.265 52.650 1.00 89.44 325 ALA A N 1
ATOM 2644 C CA . ALA A 1 325 ? -23.460 -0.858 51.990 1.00 89.44 325 ALA A CA 1
ATOM 2645 C C . ALA A 1 325 ? -22.268 -0.398 51.137 1.00 89.44 325 ALA A C 1
ATOM 2647 O O . ALA A 1 325 ? -21.181 -0.964 51.263 1.00 89.44 325 ALA A O 1
ATOM 2648 N N . ALA A 1 326 ? -22.444 0.663 50.348 1.00 88.69 326 ALA A N 1
ATOM 2649 C CA . ALA A 1 326 ? -21.388 1.265 49.545 1.00 88.69 326 ALA A CA 1
ATOM 2650 C C . ALA A 1 326 ? -20.240 1.803 50.409 1.00 88.69 326 ALA A C 1
ATOM 2652 O O . ALA A 1 326 ? -19.077 1.539 50.117 1.00 88.69 326 ALA A O 1
ATOM 2653 N N . ALA A 1 327 ? -20.542 2.476 51.526 1.00 88.25 327 ALA A N 1
ATOM 2654 C CA . ALA A 1 327 ? -19.519 2.957 52.454 1.00 88.25 327 ALA A CA 1
ATOM 2655 C C . ALA A 1 327 ? -18.661 1.811 53.025 1.00 88.25 327 ALA A C 1
ATOM 2657 O O . ALA A 1 327 ? -17.438 1.936 53.112 1.00 88.25 327 ALA A O 1
ATOM 2658 N N . ARG A 1 328 ? -19.282 0.671 53.369 1.00 89.00 328 ARG A N 1
ATOM 2659 C CA . ARG A 1 328 ? -18.555 -0.534 53.808 1.00 89.00 328 ARG A CA 1
ATOM 2660 C C . ARG A 1 328 ? -17.692 -1.124 52.692 1.00 89.00 328 ARG A C 1
ATOM 2662 O O . ARG A 1 328 ? -16.546 -1.478 52.951 1.00 89.00 328 ARG A O 1
ATOM 2669 N N . ALA A 1 329 ? -18.227 -1.215 51.475 1.00 86.12 329 ALA A N 1
ATOM 2670 C CA . ALA A 1 329 ? -17.506 -1.747 50.321 1.00 86.12 329 ALA A CA 1
ATOM 2671 C C . ALA A 1 329 ? -16.284 -0.882 49.969 1.00 86.12 329 ALA A C 1
ATOM 2673 O O . ALA A 1 329 ? -15.181 -1.404 49.850 1.00 86.12 329 ALA A O 1
ATOM 2674 N N . LEU A 1 330 ? -16.454 0.443 49.913 1.00 85.75 330 LEU A N 1
ATOM 2675 C CA . LEU A 1 330 ? -15.380 1.405 49.647 1.00 85.75 330 LEU A CA 1
ATOM 2676 C C . LEU A 1 330 ? -14.267 1.356 50.707 1.00 85.75 330 LEU A C 1
ATOM 2678 O O . LEU A 1 330 ? -13.089 1.493 50.375 1.00 85.75 330 LEU A O 1
ATOM 2682 N N . ALA A 1 331 ? -14.617 1.132 51.978 1.00 87.06 331 ALA A N 1
ATOM 2683 C CA . ALA A 1 331 ? -13.641 0.991 53.060 1.00 87.06 331 ALA A CA 1
ATOM 2684 C C . ALA A 1 331 ? -12.802 -0.297 52.959 1.00 87.06 331 ALA A C 1
ATOM 2686 O O . ALA A 1 331 ? -11.669 -0.323 53.441 1.00 87.06 331 ALA A O 1
ATOM 2687 N N . ALA A 1 332 ? -13.342 -1.348 52.332 1.00 89.38 332 ALA A N 1
ATOM 2688 C CA . ALA A 1 332 ? -12.677 -2.638 52.156 1.00 89.38 332 ALA A CA 1
ATOM 2689 C C . ALA A 1 332 ? -11.719 -2.684 50.951 1.00 89.38 332 ALA A C 1
ATOM 2691 O O . ALA A 1 332 ? -10.976 -3.653 50.808 1.00 89.38 332 ALA A O 1
ATOM 2692 N N . LEU A 1 333 ? -11.715 -1.650 50.105 1.00 88.31 333 LEU A N 1
ATOM 2693 C CA . LEU A 1 333 ? -10.892 -1.607 48.902 1.00 88.31 333 LEU A CA 1
ATOM 2694 C C . LEU A 1 333 ? -9.399 -1.515 49.213 1.00 88.31 333 LEU A C 1
ATOM 2696 O O . LEU A 1 333 ? -8.946 -0.724 50.056 1.00 88.31 333 LEU A O 1
ATOM 2700 N N . THR A 1 334 ? -8.622 -2.250 48.431 1.00 91.44 334 THR A N 1
ATOM 2701 C CA . THR A 1 334 ? -7.168 -2.122 48.350 1.00 91.44 334 THR A CA 1
ATOM 2702 C C . THR A 1 334 ? -6.757 -0.753 47.792 1.00 91.44 334 THR A C 1
ATOM 2704 O O . THR A 1 334 ? -7.573 0.031 47.296 1.00 91.44 334 THR A O 1
ATOM 2707 N N . GLN A 1 335 ? -5.467 -0.430 47.897 1.00 86.88 335 GLN A N 1
ATOM 2708 C CA . GLN A 1 335 ? -4.930 0.818 47.352 1.00 86.88 335 GLN A CA 1
ATOM 2709 C C . GLN A 1 335 ? -5.082 0.888 45.822 1.00 86.88 335 GLN A C 1
ATOM 2711 O O . GLN A 1 335 ? -5.449 1.942 45.302 1.00 86.88 335 GLN A O 1
ATOM 2716 N N . ASP A 1 336 ? -4.865 -0.228 45.123 1.00 84.44 336 ASP A N 1
ATOM 2717 C CA . ASP A 1 336 ? -4.956 -0.295 43.662 1.00 84.44 336 ASP A CA 1
ATOM 2718 C C . ASP A 1 336 ? -6.401 -0.130 43.175 1.00 84.44 336 ASP A C 1
ATOM 2720 O O . ASP A 1 336 ? -6.660 0.631 42.244 1.00 84.44 336 ASP A O 1
ATOM 2724 N N . GLU A 1 337 ? -7.373 -0.754 43.845 1.00 84.94 337 GLU A N 1
ATOM 2725 C CA . GLU A 1 337 ? -8.793 -0.612 43.495 1.00 84.94 337 GLU A CA 1
ATOM 2726 C C . GLU A 1 337 ? -9.300 0.819 43.711 1.00 84.94 337 GLU A C 1
ATOM 2728 O O . GLU A 1 337 ? -10.038 1.354 42.882 1.00 84.94 337 GLU A O 1
ATOM 2733 N N . ARG A 1 338 ? -8.853 1.486 44.785 1.00 83.94 338 ARG A N 1
ATOM 2734 C CA . ARG A 1 338 ? -9.149 2.912 44.998 1.00 83.94 338 ARG A CA 1
ATOM 2735 C C . ARG A 1 338 ? -8.552 3.789 43.906 1.00 83.94 338 ARG A C 1
ATOM 2737 O O . ARG A 1 338 ? -9.200 4.740 43.477 1.00 83.94 338 ARG A O 1
ATOM 2744 N N . ALA A 1 339 ? -7.340 3.476 43.449 1.00 83.62 339 ALA A N 1
ATOM 2745 C CA . ALA A 1 339 ? -6.708 4.204 42.357 1.00 83.62 339 ALA A CA 1
ATOM 2746 C C . ALA A 1 339 ? -7.468 4.029 41.031 1.00 83.62 339 ALA A C 1
ATOM 2748 O O . ALA A 1 339 ? -7.552 4.980 40.259 1.00 83.62 339 ALA A O 1
ATOM 2749 N N . VAL A 1 340 ? -8.052 2.851 40.777 1.00 81.44 340 VAL A N 1
ATOM 2750 C CA . VAL A 1 340 ? -8.906 2.606 39.602 1.00 81.44 340 VAL A CA 1
ATOM 2751 C C . VAL A 1 340 ? -10.232 3.362 39.702 1.00 81.44 340 VAL A C 1
ATOM 2753 O O . VAL A 1 340 ? -10.626 3.982 38.723 1.00 81.44 340 VAL A O 1
ATOM 2756 N N . LEU A 1 341 ? -10.898 3.381 40.861 1.00 82.25 341 LEU A N 1
ATOM 2757 C CA . LEU A 1 341 ? -12.148 4.141 41.046 1.00 82.25 341 LEU A CA 1
ATOM 2758 C C . LEU A 1 341 ? -11.959 5.660 40.982 1.00 82.25 341 LEU A C 1
ATOM 2760 O O . LEU A 1 341 ? -12.889 6.382 40.642 1.00 82.25 341 LEU A O 1
ATOM 2764 N N . ALA A 1 342 ? -10.764 6.155 41.307 1.00 80.31 342 ALA A N 1
ATOM 2765 C CA . ALA A 1 342 ? -10.435 7.574 41.202 1.00 80.31 342 ALA A CA 1
ATOM 2766 C C . ALA A 1 342 ? -10.186 8.040 39.754 1.00 80.31 342 ALA A C 1
ATOM 2768 O O . ALA A 1 342 ? -10.002 9.238 39.522 1.00 80.31 342 ALA A O 1
ATOM 2769 N N . ARG A 1 343 ? -10.153 7.119 38.782 1.00 81.75 343 ARG A N 1
ATOM 2770 C CA . ARG A 1 343 ? -10.005 7.449 37.362 1.00 81.75 343 ARG A CA 1
ATOM 2771 C C . ARG A 1 343 ? -11.269 8.117 36.832 1.00 81.75 343 ARG A C 1
ATOM 2773 O O . ARG A 1 343 ? -12.384 7.706 37.134 1.00 81.75 343 ARG A O 1
ATOM 2780 N N . SER A 1 344 ? -11.073 9.153 36.028 1.00 82.56 344 SER A N 1
ATOM 2781 C CA . SER A 1 344 ? -12.149 9.944 35.403 1.00 82.56 344 SER A CA 1
ATOM 2782 C C . SER A 1 344 ? -12.171 9.788 33.882 1.00 82.56 344 SER A C 1
ATOM 2784 O O . SER A 1 344 ? -12.955 10.429 33.183 1.00 82.56 344 SER A O 1
ATOM 2786 N N . GLU A 1 345 ? -11.295 8.933 33.364 1.00 88.00 345 GLU A N 1
ATOM 2787 C CA . GLU A 1 345 ? -11.195 8.580 31.966 1.00 88.00 345 GLU A CA 1
ATOM 2788 C C . GLU A 1 345 ? -12.475 7.896 31.489 1.00 88.00 345 GLU A C 1
ATOM 2790 O O . GLU A 1 345 ? -13.021 6.988 32.119 1.00 88.00 345 GLU A O 1
ATOM 2795 N N . LYS A 1 346 ? -12.916 8.316 30.310 1.00 90.62 346 LYS A N 1
ATOM 2796 C CA . LYS A 1 346 ? -13.926 7.621 29.531 1.00 90.62 346 LYS A CA 1
ATOM 2797 C C . LYS A 1 346 ? -13.277 6.432 28.837 1.00 90.62 346 LYS A C 1
ATOM 2799 O O . LYS A 1 346 ? -12.147 6.528 28.349 1.00 90.62 346 LYS A O 1
ATOM 2804 N N . ILE A 1 347 ? -14.007 5.327 28.769 1.00 92.94 347 ILE A N 1
ATOM 2805 C CA . ILE A 1 347 ? -13.603 4.103 28.084 1.00 92.94 347 ILE A CA 1
ATOM 2806 C C . ILE A 1 347 ? -14.455 3.979 26.826 1.00 92.94 347 ILE A C 1
ATOM 2808 O O . ILE A 1 347 ? -15.672 3.858 26.909 1.00 92.94 347 ILE A O 1
ATOM 2812 N N . TYR A 1 348 ? -13.829 3.974 25.656 1.00 95.81 348 TYR A N 1
ATOM 2813 C CA . TYR A 1 348 ? -14.505 3.704 24.392 1.00 95.81 348 TYR A CA 1
ATOM 2814 C C . TYR A 1 348 ? -14.179 2.290 23.938 1.00 95.81 348 TYR A C 1
ATOM 2816 O O . TYR A 1 348 ? -13.016 1.964 23.717 1.00 95.81 348 TYR A O 1
ATOM 2824 N N . VAL A 1 349 ? -15.198 1.449 23.790 1.00 96.75 349 VAL A N 1
ATOM 2825 C CA . VAL A 1 349 ? -15.061 0.111 23.211 1.00 96.75 349 VAL A CA 1
ATOM 2826 C C . VAL A 1 349 ? -15.372 0.194 21.725 1.00 96.75 349 VAL A C 1
ATOM 2828 O O . VAL A 1 349 ? -16.501 0.498 21.335 1.00 96.75 349 VAL A O 1
ATOM 2831 N N . ILE A 1 350 ? -14.356 -0.075 20.915 1.00 97.62 350 ILE A N 1
ATOM 2832 C CA . ILE A 1 350 ? -14.393 -0.087 19.458 1.00 97.62 350 ILE A CA 1
ATOM 2833 C C . ILE A 1 350 ? -14.602 -1.531 19.007 1.00 97.62 350 ILE A C 1
ATOM 2835 O O . ILE A 1 350 ? -13.755 -2.387 19.261 1.00 97.62 350 ILE A O 1
ATOM 2839 N N . SER A 1 351 ? -15.739 -1.807 18.375 1.00 97.75 351 SER A N 1
ATOM 2840 C CA . SER A 1 351 ? -16.052 -3.110 17.787 1.00 97.75 351 SER A CA 1
ATOM 2841 C C . SER A 1 351 ? -15.694 -3.107 16.306 1.00 97.75 351 SER A C 1
ATOM 2843 O O . SER A 1 351 ? -16.140 -2.226 15.567 1.00 97.75 351 SER A O 1
ATOM 2845 N N . LEU A 1 352 ? -14.907 -4.098 15.898 1.00 98.06 352 LEU A N 1
ATOM 2846 C CA . LEU A 1 352 ? -14.396 -4.264 14.543 1.00 98.06 352 LEU A CA 1
ATOM 2847 C C . LEU A 1 352 ? -14.755 -5.658 14.021 1.00 98.06 352 LEU A C 1
ATOM 2849 O O . LEU A 1 352 ? -14.643 -6.645 14.756 1.00 98.06 352 LEU A O 1
ATOM 2853 N N . GLU A 1 353 ? -15.133 -5.739 12.749 1.00 98.19 353 GLU A N 1
ATOM 2854 C CA . GLU A 1 353 ? -15.397 -6.993 12.041 1.00 98.19 353 GLU A CA 1
ATOM 2855 C C . GLU A 1 353 ? -14.510 -7.090 10.795 1.00 98.19 353 GLU A C 1
ATOM 2857 O O . GLU A 1 353 ? -14.519 -6.194 9.963 1.00 98.19 353 GLU A O 1
ATOM 2862 N N . ASN A 1 354 ? -13.764 -8.180 10.644 1.00 97.81 354 ASN A N 1
ATOM 2863 C CA . ASN A 1 354 ? -13.051 -8.515 9.415 1.00 97.81 354 ASN A CA 1
ATOM 2864 C C . ASN A 1 354 ? -14.001 -9.279 8.482 1.00 97.81 354 ASN A C 1
ATOM 2866 O O . ASN A 1 354 ? -14.349 -10.437 8.741 1.00 97.81 354 ASN A O 1
ATOM 2870 N N . LYS A 1 355 ? -14.431 -8.614 7.412 1.00 97.50 355 LYS A N 1
ATOM 2871 C CA . LYS A 1 355 ? -15.337 -9.151 6.394 1.00 97.50 355 LYS A CA 1
ATOM 2872 C C . LYS A 1 355 ? -14.592 -9.731 5.199 1.00 97.50 355 LYS A C 1
ATOM 2874 O O . LYS A 1 355 ? -15.017 -10.756 4.671 1.00 97.50 355 LYS A O 1
ATOM 2879 N N . GLY A 1 356 ? -13.497 -9.089 4.796 1.00 94.81 356 GLY A N 1
ATOM 2880 C CA . GLY A 1 356 ? -12.747 -9.451 3.592 1.00 94.81 356 GLY A CA 1
ATOM 2881 C C . GLY A 1 356 ? -11.852 -10.682 3.758 1.00 94.81 356 GLY A C 1
ATOM 2882 O O . GLY A 1 356 ? -11.436 -11.279 2.766 1.00 94.81 356 GLY A O 1
ATOM 2883 N N . GLY A 1 357 ? -11.580 -11.087 5.002 1.00 95.31 357 GLY A N 1
ATOM 2884 C CA . GLY A 1 357 ? -10.796 -12.271 5.353 1.00 95.31 357 GLY A CA 1
ATOM 2885 C C . GLY A 1 357 ? -9.323 -11.968 5.625 1.00 95.31 357 GLY A C 1
ATOM 2886 O O . GLY A 1 357 ? -8.721 -12.634 6.472 1.00 95.31 357 GLY A O 1
ATOM 2887 N N . LEU A 1 358 ? -8.750 -10.923 5.014 1.00 95.62 358 LEU A N 1
ATOM 2888 C CA . LEU A 1 358 ? -7.375 -10.517 5.305 1.00 95.62 358 LEU A CA 1
ATOM 2889 C C . LEU A 1 358 ? -7.275 -9.819 6.658 1.00 95.62 358 LEU A C 1
ATOM 2891 O O . LEU A 1 358 ? -7.855 -8.766 6.906 1.00 95.62 358 LEU A O 1
ATOM 2895 N N . VAL A 1 359 ? -6.464 -10.411 7.525 1.00 94.19 359 VAL A N 1
ATOM 2896 C CA . VAL A 1 359 ? -6.012 -9.790 8.766 1.00 94.19 359 VAL A CA 1
ATOM 2897 C C . VAL A 1 359 ? -5.027 -8.675 8.425 1.00 94.19 359 VAL A C 1
ATOM 2899 O O . VAL A 1 359 ? -4.110 -8.894 7.640 1.00 94.19 359 VAL A O 1
ATOM 2902 N N . MET A 1 360 ? -5.202 -7.502 9.034 1.00 96.62 360 MET A N 1
ATOM 2903 C CA . MET A 1 360 ? -4.336 -6.329 8.872 1.00 96.62 360 MET A CA 1
ATOM 2904 C C . MET A 1 360 ? -4.203 -5.563 10.198 1.00 96.62 360 MET A C 1
ATOM 2906 O O . MET A 1 360 ? -5.090 -5.678 11.056 1.00 96.62 360 MET A O 1
ATOM 2910 N N . PRO A 1 361 ? -3.137 -4.757 10.386 1.00 96.50 361 PRO A N 1
ATOM 2911 C CA . PRO A 1 361 ? -3.116 -3.734 11.425 1.00 96.50 361 PRO A CA 1
ATOM 2912 C C . PRO A 1 361 ? -4.325 -2.802 11.300 1.00 96.50 361 PRO A C 1
ATOM 2914 O O . PRO A 1 361 ? -4.792 -2.503 10.201 1.00 96.50 361 PRO A O 1
ATOM 2917 N N . VAL A 1 362 ? -4.831 -2.339 12.437 1.00 97.44 362 VAL A N 1
ATOM 2918 C CA . VAL A 1 362 ? -6.006 -1.470 12.511 1.00 97.44 362 VAL A CA 1
ATOM 2919 C C . VAL A 1 362 ? -5.549 -0.054 12.838 1.00 97.44 362 VAL A C 1
ATOM 2921 O O . VAL A 1 362 ? -4.972 0.191 13.895 1.00 97.44 362 VAL A O 1
ATOM 2924 N N . ILE A 1 363 ? -5.835 0.891 11.946 1.00 97.88 363 ILE A N 1
ATOM 2925 C CA . ILE A 1 363 ? -5.412 2.289 12.078 1.00 97.88 363 ILE A CA 1
ATOM 2926 C C . ILE A 1 363 ? -6.646 3.142 12.322 1.00 97.88 363 ILE A C 1
ATOM 2928 O O . ILE A 1 363 ? -7.484 3.295 11.436 1.00 97.88 363 ILE A O 1
ATOM 2932 N N . LEU A 1 364 ? -6.766 3.702 13.521 1.00 98.12 364 LEU A N 1
ATOM 2933 C CA . LEU A 1 364 ? -7.935 4.473 13.932 1.00 98.12 364 LEU A CA 1
ATOM 2934 C C . LEU A 1 364 ? -7.560 5.928 14.160 1.00 98.12 364 LEU A C 1
ATOM 2936 O O . LEU A 1 364 ? -6.666 6.237 14.946 1.00 98.12 364 LEU A O 1
ATOM 2940 N N . LYS A 1 365 ? -8.299 6.836 13.528 1.00 98.12 365 LYS A N 1
ATOM 2941 C CA . LYS A 1 365 ? -8.279 8.262 13.839 1.00 98.12 365 LYS A CA 1
ATOM 2942 C C . LYS A 1 365 ? -9.461 8.613 14.727 1.00 98.12 365 LYS A C 1
ATOM 2944 O O . LYS A 1 365 ? -10.611 8.576 14.298 1.00 98.12 365 LYS A O 1
ATOM 2949 N N . PHE A 1 366 ? -9.157 9.027 15.946 1.00 98.00 366 PHE A N 1
ATOM 2950 C CA . PHE A 1 366 ? -10.104 9.577 16.905 1.00 98.00 366 PHE A CA 1
ATOM 2951 C C . PHE A 1 366 ? -10.180 11.091 16.723 1.00 98.00 366 PHE A C 1
ATOM 2953 O O . PHE A 1 366 ? -9.150 11.765 16.715 1.00 98.00 366 PHE A O 1
ATOM 2960 N N . THR A 1 367 ? -11.390 11.628 16.582 1.00 97.75 367 THR A N 1
ATOM 2961 C CA . THR A 1 367 ? -11.657 13.074 16.592 1.00 97.75 367 THR A CA 1
ATOM 2962 C C . THR A 1 367 ? -12.446 13.410 17.848 1.00 97.75 367 THR A C 1
ATOM 2964 O O . THR A 1 367 ? -13.395 12.706 18.191 1.00 97.75 367 THR A O 1
ATOM 2967 N N . PHE A 1 368 ? -12.038 14.459 18.555 1.00 97.44 368 PHE A N 1
ATOM 2968 C CA . PHE A 1 368 ? -12.607 14.834 19.845 1.00 97.44 368 PHE A CA 1
ATOM 2969 C C . PHE A 1 368 ? -13.452 16.108 19.751 1.00 97.44 368 PHE A C 1
ATOM 2971 O O . PHE A 1 368 ? -13.342 16.888 18.806 1.00 97.44 368 PHE A O 1
ATOM 2978 N N . ALA A 1 369 ? -14.277 16.346 20.772 1.00 96.25 369 ALA A N 1
ATOM 2979 C CA . ALA A 1 369 ? -15.164 17.510 20.855 1.00 96.25 369 ALA A CA 1
ATOM 2980 C C . ALA A 1 369 ? -14.425 18.862 20.900 1.00 96.25 369 ALA A C 1
ATOM 2982 O O . ALA A 1 369 ? -15.007 19.892 20.576 1.00 96.25 369 ALA A O 1
ATOM 2983 N N . ASP A 1 370 ? -13.140 18.865 21.267 1.00 94.31 370 ASP A N 1
ATOM 2984 C CA . ASP A 1 370 ? -12.262 20.042 21.234 1.00 94.31 370 ASP A CA 1
ATOM 2985 C C . ASP A 1 370 ? -11.603 20.272 19.855 1.00 94.31 370 ASP A C 1
ATOM 2987 O O . ASP A 1 370 ? -10.709 21.108 19.733 1.00 94.31 370 ASP A O 1
ATOM 2991 N N . ASN A 1 371 ? -12.031 19.537 18.820 1.00 93.25 371 ASN A N 1
ATOM 2992 C CA . ASN A 1 371 ? -11.465 19.493 17.464 1.00 93.25 371 ASN A CA 1
ATOM 2993 C C . ASN A 1 371 ? -10.029 18.952 17.365 1.00 93.25 371 ASN A C 1
ATOM 2995 O O . ASN A 1 371 ? -9.442 18.966 16.280 1.00 93.25 371 ASN A O 1
ATOM 2999 N N . SER A 1 372 ? -9.447 18.450 18.456 1.00 97.25 372 SER A N 1
ATOM 3000 C CA . SER A 1 372 ? -8.189 17.711 18.368 1.00 97.25 372 SER A CA 1
ATOM 3001 C C . SER A 1 372 ? -8.416 16.316 17.778 1.00 97.25 372 SER A C 1
ATOM 3003 O O . SER A 1 372 ? -9.527 15.780 17.802 1.00 97.25 372 SER A O 1
ATOM 3005 N N . SER A 1 373 ? -7.352 15.716 17.241 1.00 97.25 373 SER A N 1
ATOM 3006 C CA . SER A 1 373 ? -7.395 14.343 16.740 1.00 97.25 373 SER A CA 1
ATOM 3007 C C . SER A 1 373 ? -6.160 13.555 17.151 1.00 97.25 373 SER A C 1
ATOM 3009 O O . SER A 1 373 ? -5.102 14.129 17.412 1.00 97.25 373 SER A O 1
ATOM 3011 N N . GLN A 1 374 ? -6.314 12.237 17.222 1.00 97.38 374 GLN A N 1
ATOM 3012 C CA . GLN A 1 374 ? -5.249 11.297 17.540 1.00 97.38 374 GLN A CA 1
ATOM 3013 C C . GLN A 1 374 ? -5.363 10.082 16.626 1.00 97.38 374 GLN A C 1
ATOM 3015 O O . GLN A 1 374 ? -6.452 9.537 16.464 1.00 97.38 374 GLN A O 1
ATOM 3020 N N . ILE A 1 375 ? -4.241 9.655 16.052 1.00 97.62 375 ILE A N 1
ATOM 3021 C CA . ILE A 1 375 ? -4.149 8.394 15.315 1.00 97.62 375 ILE A CA 1
ATOM 3022 C C . ILE A 1 375 ? -3.550 7.345 16.248 1.00 97.62 375 ILE A C 1
ATOM 3024 O O . ILE A 1 375 ? -2.577 7.623 16.951 1.00 97.62 375 ILE A O 1
ATOM 3028 N N . VAL A 1 376 ? -4.154 6.162 16.265 1.00 97.31 376 VAL A N 1
ATOM 3029 C CA . VAL A 1 376 ? -3.645 4.982 16.957 1.00 97.31 376 VAL A CA 1
ATOM 3030 C C . VAL A 1 376 ? -3.507 3.862 15.940 1.00 97.31 376 VAL A C 1
ATOM 3032 O O . VAL A 1 376 ? -4.460 3.537 15.235 1.00 97.31 376 VAL A O 1
ATOM 3035 N N . GLU A 1 377 ? -2.317 3.281 15.892 1.00 96.44 377 GLU A N 1
ATOM 3036 C CA . GLU A 1 377 ? -1.989 2.128 15.062 1.00 96.44 377 GLU A CA 1
ATOM 3037 C C . GLU A 1 377 ? -1.965 0.895 15.969 1.00 96.44 377 GLU A C 1
ATOM 3039 O O . GLU A 1 377 ? -1.238 0.846 16.964 1.00 96.44 377 GLU A O 1
ATOM 3044 N N . ILE A 1 378 ? -2.827 -0.073 15.670 1.00 96.50 378 ILE A N 1
ATOM 3045 C CA . ILE A 1 378 ? -2.990 -1.301 16.440 1.00 96.50 378 ILE A CA 1
ATOM 3046 C C . ILE A 1 378 ? -2.433 -2.460 15.603 1.00 96.50 378 ILE A C 1
ATOM 3048 O O . ILE A 1 378 ? -2.920 -2.681 14.493 1.00 96.50 378 ILE A O 1
ATOM 3052 N N . PRO A 1 379 ? -1.439 -3.211 16.107 1.00 94.94 379 PRO A N 1
ATOM 3053 C CA . PRO A 1 379 ? -0.842 -4.324 15.374 1.00 94.94 379 PRO A CA 1
ATOM 3054 C C . PRO A 1 379 ? -1.848 -5.424 14.993 1.00 94.94 379 PRO A C 1
ATOM 3056 O O . PRO A 1 379 ? -2.892 -5.583 15.634 1.00 94.94 379 PRO A O 1
ATOM 3059 N N . ALA A 1 380 ? -1.518 -6.214 13.967 1.00 95.38 380 ALA A N 1
ATOM 3060 C CA . ALA A 1 380 ? -2.366 -7.290 13.439 1.00 95.38 380 ALA A CA 1
ATOM 3061 C C . ALA A 1 380 ? -2.687 -8.389 14.481 1.00 95.38 380 ALA A C 1
ATOM 3063 O O . ALA A 1 380 ? -3.673 -9.116 14.365 1.00 95.38 380 ALA A O 1
ATOM 3064 N N . GLU A 1 381 ? -1.911 -8.482 15.556 1.00 94.56 381 GLU A N 1
ATOM 3065 C CA . GLU A 1 381 ? -2.089 -9.410 16.671 1.00 94.56 381 GLU A CA 1
ATOM 3066 C C . GLU A 1 381 ? -3.404 -9.199 17.430 1.00 94.56 381 GLU A C 1
ATOM 3068 O O . GLU A 1 381 ? -3.848 -10.105 18.145 1.00 94.56 381 GLU A O 1
ATOM 3073 N N . ILE A 1 382 ? -4.070 -8.053 17.245 1.00 95.56 382 ILE A N 1
ATOM 3074 C CA . ILE A 1 382 ? -5.440 -7.823 17.723 1.00 95.56 382 ILE A CA 1
ATOM 3075 C C . ILE A 1 382 ? -6.401 -8.941 17.276 1.00 95.56 382 ILE A C 1
ATOM 3077 O O . ILE A 1 382 ? -7.306 -9.319 18.019 1.00 95.56 382 ILE A O 1
ATOM 3081 N N . TRP A 1 383 ? -6.147 -9.549 16.117 1.00 96.12 383 TRP A N 1
ATOM 3082 C CA . TRP A 1 383 ? -6.963 -10.605 15.522 1.00 96.12 383 TRP A CA 1
ATOM 3083 C C . TRP A 1 383 ? -6.625 -12.021 16.027 1.00 96.12 383 TRP A C 1
ATOM 3085 O O . TRP A 1 383 ? -7.302 -12.984 15.668 1.00 96.12 383 TRP A O 1
ATOM 3095 N N . ARG A 1 384 ? -5.611 -12.188 16.893 1.00 93.38 384 ARG A N 1
ATOM 3096 C CA . ARG A 1 384 ? -5.082 -13.507 17.304 1.00 93.38 384 ARG A CA 1
ATOM 3097 C C . ARG A 1 384 ? -6.115 -14.415 17.976 1.00 93.38 384 ARG A C 1
ATOM 3099 O O . ARG A 1 384 ? -6.075 -15.627 17.791 1.00 93.38 384 ARG A O 1
ATOM 3106 N N . GLN A 1 385 ? -6.995 -13.859 18.809 1.00 90.75 385 GLN A N 1
ATOM 3107 C CA . GLN A 1 385 ? -8.024 -14.652 19.500 1.00 90.75 385 GLN A CA 1
ATOM 3108 C C . GLN A 1 385 ? -9.235 -14.932 18.608 1.00 90.75 385 GLN A C 1
ATOM 3110 O O . GLN A 1 385 ? -9.875 -15.973 18.741 1.00 90.75 385 GLN A O 1
ATOM 3115 N N . ASN A 1 386 ? -9.561 -13.993 17.721 1.00 94.88 386 ASN A N 1
ATOM 3116 C CA . ASN A 1 386 ? -10.688 -14.093 16.814 1.00 94.88 386 ASN A CA 1
ATOM 3117 C C . ASN A 1 386 ? -10.397 -13.257 15.566 1.00 94.88 386 ASN A C 1
ATOM 3119 O O . ASN A 1 386 ? -10.435 -12.030 15.607 1.00 94.88 386 ASN A O 1
ATOM 3123 N N . ALA A 1 387 ? -10.139 -13.943 14.453 1.00 93.88 387 ALA A N 1
ATOM 3124 C CA . ALA A 1 387 ? -9.794 -13.307 13.187 1.00 93.88 387 ALA A CA 1
ATOM 3125 C C . ALA A 1 387 ? -10.979 -12.613 12.498 1.00 93.88 387 ALA A C 1
ATOM 3127 O O . ALA A 1 387 ? -10.768 -11.920 11.509 1.00 93.88 387 ALA A O 1
ATOM 3128 N N . LYS A 1 388 ? -12.209 -12.809 13.000 1.00 96.69 388 LYS A N 1
ATOM 3129 C CA . LYS A 1 388 ? -13.433 -12.245 12.425 1.00 96.69 388 LYS A CA 1
ATOM 3130 C C . LYS A 1 388 ? -13.954 -11.042 13.201 1.00 96.69 388 LYS A C 1
ATOM 3132 O O . LYS A 1 388 ? -14.408 -10.092 12.588 1.00 96.69 388 LYS A O 1
ATOM 3137 N N . ASN A 1 389 ? -13.945 -11.079 14.531 1.00 97.31 389 ASN A N 1
ATOM 3138 C CA . ASN A 1 389 ? -14.524 -10.015 15.355 1.00 97.31 389 ASN A CA 1
ATOM 3139 C C . ASN A 1 389 ? -13.622 -9.688 16.534 1.00 97.31 389 ASN A C 1
ATOM 3141 O O . ASN A 1 389 ? -13.223 -10.594 17.268 1.00 97.31 389 ASN A O 1
ATOM 3145 N N . VAL A 1 390 ? -13.400 -8.399 16.782 1.00 97.25 390 VAL A N 1
ATOM 3146 C CA . VAL A 1 390 ? -12.636 -7.946 17.941 1.00 97.25 390 VAL A CA 1
ATOM 3147 C C . VAL A 1 390 ? -13.245 -6.702 18.576 1.00 97.25 390 VAL A C 1
ATOM 3149 O O . VAL A 1 390 ? -13.830 -5.852 17.910 1.00 97.25 390 VAL A O 1
ATOM 3152 N N . ASN A 1 391 ? -13.110 -6.613 19.897 1.00 96.38 391 ASN A N 1
ATOM 3153 C CA . ASN A 1 391 ? -13.389 -5.405 20.657 1.00 96.38 391 ASN A CA 1
ATOM 3154 C C . ASN A 1 391 ? -12.072 -4.873 21.215 1.00 96.38 391 ASN A C 1
ATOM 3156 O O . ASN A 1 391 ? -11.336 -5.617 21.864 1.00 96.38 391 ASN A O 1
ATOM 3160 N N . TRP A 1 392 ? -11.803 -3.591 21.003 1.00 96.25 392 TRP A N 1
ATOM 3161 C CA . TRP A 1 392 ? -10.617 -2.917 21.518 1.00 96.25 392 TRP A CA 1
ATOM 3162 C C . TRP A 1 392 ? -11.010 -1.671 22.302 1.00 96.25 392 TRP A C 1
ATOM 3164 O O . TRP A 1 392 ? -11.904 -0.933 21.897 1.00 96.25 392 TRP A O 1
ATOM 3174 N N . SER A 1 393 ? -10.376 -1.445 23.450 1.00 94.56 393 SER A N 1
ATOM 3175 C CA . SER A 1 393 ? -10.721 -0.342 24.348 1.00 94.56 393 SER A CA 1
ATOM 3176 C C . SER A 1 393 ? -9.720 0.806 24.258 1.00 94.56 393 SER A C 1
ATOM 3178 O O . SER A 1 393 ? -8.522 0.593 24.439 1.00 94.56 393 SER A O 1
ATOM 3180 N N . PHE A 1 394 ? -10.229 2.025 24.102 1.00 94.75 394 PHE A N 1
ATOM 3181 C CA . PHE A 1 394 ? -9.473 3.271 24.141 1.00 94.75 394 PHE A CA 1
ATOM 3182 C C . PHE A 1 394 ? -9.874 4.099 25.361 1.00 94.75 394 PHE A C 1
ATOM 3184 O O . PHE A 1 394 ? -11.055 4.375 25.559 1.00 94.75 394 PHE A O 1
ATOM 3191 N N . MET A 1 395 ? -8.905 4.511 26.176 1.00 93.31 395 MET A N 1
ATOM 3192 C CA . MET A 1 395 ? -9.152 5.324 27.370 1.00 93.31 395 MET A CA 1
ATOM 3193 C C . MET A 1 395 ? -8.674 6.757 27.157 1.00 93.31 395 MET A C 1
ATOM 3195 O O . MET A 1 395 ? -7.547 6.976 26.718 1.00 93.31 395 MET A O 1
ATOM 3199 N N . THR A 1 396 ? -9.517 7.737 27.481 1.00 93.44 396 THR A N 1
ATOM 3200 C CA . THR A 1 396 ? -9.172 9.161 27.373 1.00 93.44 396 THR A CA 1
ATOM 3201 C C . THR A 1 396 ? -10.064 10.025 28.263 1.00 93.44 396 THR A C 1
ATOM 3203 O O . THR A 1 396 ? -11.206 9.679 28.545 1.00 93.44 396 THR A O 1
ATOM 3206 N N . LEU A 1 397 ? -9.567 11.191 28.677 1.00 92.00 397 LEU A N 1
ATOM 3207 C CA . LEU A 1 397 ? -10.377 12.214 29.354 1.00 92.00 397 LEU A CA 1
ATOM 3208 C C . LEU A 1 397 ? -11.268 13.000 28.376 1.00 92.00 397 LEU A C 1
ATOM 3210 O O . LEU A 1 397 ? -12.169 13.723 28.796 1.00 92.00 397 LEU A O 1
ATOM 3214 N N . LYS A 1 398 ? -11.008 12.900 27.066 1.00 93.62 398 LYS A N 1
ATOM 3215 C CA . LYS A 1 398 ? -11.714 13.676 26.042 1.00 93.62 398 LYS A CA 1
ATOM 3216 C C . LYS A 1 398 ? -13.014 12.999 25.605 1.00 93.62 398 LYS A C 1
ATOM 3218 O O . LYS A 1 398 ? -13.106 11.776 25.494 1.00 93.62 398 LYS A O 1
ATOM 3223 N N . THR A 1 399 ? -14.017 13.813 25.285 1.00 94.06 399 THR A N 1
ATOM 3224 C CA . THR A 1 399 ? -15.242 13.329 24.635 1.00 94.06 399 THR A CA 1
ATOM 3225 C C . THR A 1 399 ? -14.981 13.094 23.151 1.00 94.06 399 THR A C 1
ATOM 3227 O O . THR A 1 399 ? -14.525 14.000 22.450 1.00 94.06 399 THR A O 1
ATOM 3230 N N . LEU A 1 400 ? -15.255 11.879 22.689 1.00 95.38 400 LEU A N 1
ATOM 3231 C CA . LEU A 1 400 ? -15.085 11.448 21.308 1.00 95.38 400 LEU A CA 1
ATOM 3232 C C . LEU A 1 400 ? -16.285 11.888 20.465 1.00 95.38 400 LEU A C 1
ATOM 3234 O O . LEU A 1 400 ? -17.426 11.763 20.901 1.00 95.38 400 LEU A O 1
ATOM 3238 N N . THR A 1 401 ? -16.033 12.397 19.261 1.00 95.69 401 THR A N 1
ATOM 3239 C CA . THR A 1 401 ? -17.084 12.786 18.307 1.00 95.69 401 THR A CA 1
ATOM 3240 C C . THR A 1 401 ? -17.150 11.847 17.116 1.00 95.69 401 THR A C 1
ATOM 3242 O O . THR A 1 401 ? -18.245 11.525 16.659 1.00 95.69 401 THR A O 1
ATOM 3245 N N . SER A 1 402 ? -16.000 11.380 16.626 1.00 96.44 402 SER A N 1
ATOM 3246 C CA . SER A 1 402 ? -15.958 10.407 15.539 1.00 96.44 402 SER A CA 1
ATOM 3247 C C . SER A 1 402 ? -14.714 9.528 15.563 1.00 96.44 402 SER A C 1
ATOM 3249 O O . SER A 1 402 ? -13.659 9.918 16.072 1.00 96.44 402 SER A O 1
ATOM 3251 N N . VAL A 1 403 ? -14.840 8.360 14.941 1.00 97.69 403 VAL A N 1
ATOM 3252 C CA . VAL A 1 403 ? -13.748 7.429 14.649 1.00 97.69 403 VAL A CA 1
ATOM 3253 C C . VAL A 1 403 ? -13.744 7.138 13.153 1.00 97.69 403 VAL A C 1
ATOM 3255 O O . VAL A 1 403 ? -14.794 6.893 12.561 1.00 97.69 403 VAL A O 1
ATOM 3258 N N . GLU A 1 404 ? -12.561 7.193 12.554 1.00 97.38 404 GLU A N 1
ATOM 3259 C CA . GLU A 1 404 ? -12.305 6.844 11.157 1.00 97.38 404 GLU A CA 1
ATOM 3260 C C . GLU A 1 404 ? -11.256 5.732 11.104 1.00 97.38 404 GLU A C 1
ATOM 3262 O O . GLU A 1 404 ? -10.177 5.864 11.684 1.00 97.38 404 GLU A O 1
ATOM 3267 N N . LEU A 1 405 ? -11.589 4.645 10.417 1.00 97.44 405 LEU A N 1
ATOM 3268 C CA . LEU A 1 405 ? -10.696 3.537 10.121 1.00 97.44 405 LEU A CA 1
ATOM 3269 C C . LEU A 1 405 ? -9.928 3.792 8.821 1.00 97.44 405 LEU A C 1
ATOM 3271 O O . LEU A 1 405 ? -10.502 4.223 7.820 1.00 97.44 405 LEU A O 1
ATOM 3275 N N . ASP A 1 406 ? -8.634 3.490 8.856 1.00 96.38 406 ASP A N 1
ATOM 3276 C CA . ASP A 1 406 ? -7.680 3.679 7.764 1.00 96.38 406 ASP A CA 1
ATOM 3277 C C . ASP A 1 406 ? -7.783 5.083 7.116 1.00 96.38 406 ASP A C 1
ATOM 3279 O O . ASP A 1 406 ? -8.083 5.238 5.927 1.00 96.38 406 ASP A O 1
ATOM 3283 N N . PRO A 1 407 ? -7.550 6.157 7.901 1.00 95.56 407 PRO A N 1
ATOM 3284 C CA . PRO A 1 407 ? -7.676 7.540 7.428 1.00 95.56 407 PRO A CA 1
ATOM 3285 C C . PRO A 1 407 ? -6.700 7.880 6.291 1.00 95.56 407 PRO A C 1
ATOM 3287 O O . PRO A 1 407 ? -6.920 8.841 5.551 1.00 95.56 407 PRO A O 1
ATOM 3290 N N . ARG A 1 408 ? -5.596 7.130 6.177 1.00 94.62 408 ARG A N 1
ATOM 3291 C CA . ARG A 1 408 ? -4.543 7.325 5.172 1.00 94.62 408 ARG A CA 1
ATOM 3292 C C . ARG A 1 408 ? -4.698 6.404 3.962 1.00 94.62 408 ARG A C 1
ATOM 3294 O O . ARG A 1 408 ? -4.015 6.638 2.971 1.00 94.62 408 ARG A O 1
ATOM 3301 N N . GLN A 1 409 ? -5.636 5.455 4.008 1.00 94.25 409 GLN A N 1
ATOM 3302 C CA . GLN A 1 409 ? -5.880 4.463 2.960 1.00 94.25 409 GLN A CA 1
ATOM 3303 C C . GLN A 1 409 ? -4.639 3.608 2.665 1.00 94.25 409 GLN A C 1
ATOM 3305 O O . GLN A 1 409 ? -4.289 3.377 1.509 1.00 94.25 409 GLN A O 1
ATOM 3310 N N . GLU A 1 410 ? -3.941 3.193 3.719 1.00 94.56 410 GLU A N 1
ATOM 3311 C CA . GLU A 1 410 ? -2.671 2.474 3.625 1.00 94.56 410 GLU A CA 1
ATOM 3312 C C . GLU A 1 410 ? -2.820 0.947 3.706 1.00 94.56 410 GLU A C 1
ATOM 3314 O O . GLU A 1 410 ? -1.845 0.240 3.473 1.00 94.56 410 GLU A O 1
ATOM 3319 N N . THR A 1 411 ? -4.021 0.408 3.964 1.00 94.31 411 THR A N 1
ATOM 3320 C CA . THR A 1 411 ? -4.228 -1.050 4.098 1.00 94.31 411 THR A CA 1
ATOM 3321 C C . THR A 1 411 ? -4.918 -1.709 2.901 1.00 94.31 411 THR A C 1
ATOM 3323 O O . THR A 1 411 ? -5.032 -2.930 2.885 1.00 94.31 411 THR A O 1
ATOM 3326 N N . ALA A 1 412 ? -5.322 -0.938 1.883 1.00 94.94 412 ALA A N 1
ATOM 3327 C CA . ALA A 1 412 ? -6.145 -1.390 0.749 1.00 94.94 412 ALA A CA 1
ATOM 3328 C C . ALA A 1 412 ? -7.559 -1.859 1.149 1.00 94.94 412 ALA A C 1
ATOM 3330 O O . ALA A 1 412 ? -8.071 -2.816 0.565 1.00 94.94 412 ALA A O 1
ATOM 3331 N N . ASP A 1 413 ? -8.192 -1.195 2.124 1.00 95.88 413 ASP A N 1
ATOM 3332 C CA . ASP A 1 413 ? -9.575 -1.497 2.507 1.00 95.88 413 ASP A CA 1
ATOM 3333 C C . ASP A 1 413 ? -10.560 -1.257 1.346 1.00 95.88 413 ASP A C 1
ATOM 3335 O O . ASP A 1 413 ? -10.612 -0.172 0.753 1.00 95.88 413 ASP A O 1
ATOM 3339 N N . ALA A 1 414 ? -11.321 -2.295 1.004 1.00 94.19 414 ALA A N 1
ATOM 3340 C CA . ALA A 1 414 ? -12.189 -2.333 -0.159 1.00 94.19 414 ALA A CA 1
ATOM 3341 C C . ALA A 1 414 ? -13.540 -1.622 0.035 1.00 94.19 414 ALA A C 1
ATOM 3343 O O . ALA A 1 414 ? -14.135 -1.210 -0.965 1.00 94.19 414 ALA A O 1
ATOM 3344 N N . ASP A 1 415 ? -14.033 -1.449 1.269 1.00 93.31 415 ASP A N 1
ATOM 3345 C CA . ASP A 1 415 ? -15.332 -0.815 1.535 1.00 93.31 415 ASP A CA 1
ATOM 3346 C C . ASP A 1 415 ? -15.239 0.299 2.574 1.00 93.31 415 ASP A C 1
ATOM 3348 O O . ASP A 1 415 ? -15.631 0.179 3.732 1.00 93.31 415 ASP A O 1
ATOM 3352 N N . ARG A 1 416 ? -14.883 1.488 2.095 1.00 91.25 416 ARG A N 1
ATOM 3353 C CA . ARG A 1 416 ? -14.785 2.666 2.958 1.00 91.25 416 ARG A CA 1
ATOM 3354 C C . ARG A 1 416 ? -16.109 3.099 3.593 1.00 91.25 416 ARG A C 1
ATOM 3356 O O . ARG A 1 416 ? -16.071 3.898 4.525 1.00 91.25 416 ARG A O 1
ATOM 3363 N N . ASN A 1 417 ? -17.277 2.638 3.133 1.00 91.50 417 ASN A N 1
ATOM 3364 C CA . ASN A 1 417 ? -18.556 3.072 3.719 1.00 91.50 417 ASN A CA 1
ATOM 3365 C C . ASN A 1 417 ? -18.713 2.616 5.172 1.00 91.50 417 ASN A C 1
ATOM 3367 O O . ASN A 1 417 ? -19.461 3.231 5.935 1.00 91.50 417 ASN A O 1
ATOM 3371 N N . ASN A 1 418 ? -18.009 1.551 5.553 1.00 94.50 418 ASN A N 1
ATOM 3372 C CA . ASN A 1 418 ? -18.062 0.972 6.885 1.00 94.50 418 ASN A CA 1
ATOM 3373 C C . ASN A 1 418 ? -16.874 1.403 7.782 1.00 94.50 418 ASN A C 1
ATOM 3375 O O . ASN A 1 418 ? -16.751 0.919 8.907 1.00 94.50 418 ASN A O 1
ATOM 3379 N N . ASN A 1 419 ? -16.082 2.395 7.348 1.00 95.62 419 ASN A N 1
ATOM 3380 C CA . ASN A 1 419 ? -14.910 2.899 8.078 1.00 95.62 419 ASN A CA 1
ATOM 3381 C C . ASN A 1 419 ? -15.230 4.010 9.088 1.00 95.62 419 ASN A C 1
ATOM 3383 O O . ASN A 1 419 ? -14.330 4.480 9.784 1.00 95.62 419 ASN A O 1
ATOM 3387 N N . TYR A 1 420 ? -16.478 4.482 9.162 1.00 95.81 420 TYR A N 1
ATOM 3388 C CA . TYR A 1 420 ? -16.831 5.678 9.933 1.00 95.81 420 TYR A CA 1
ATOM 3389 C C . TYR A 1 420 ? -17.842 5.399 11.026 1.00 95.81 420 TYR A C 1
ATOM 33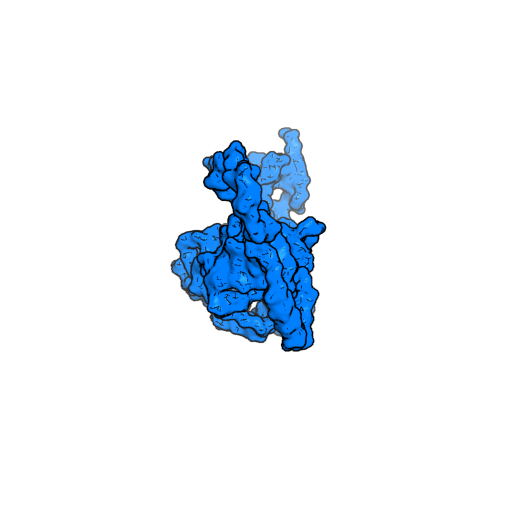91 O O . TYR A 1 420 ? -18.891 4.796 10.798 1.00 95.81 420 TYR A O 1
ATOM 3399 N N . PHE A 1 421 ? -17.567 5.962 12.197 1.00 93.75 421 PHE A N 1
ATOM 3400 C CA . PHE A 1 421 ? -18.540 6.085 13.265 1.00 93.75 421 PHE A CA 1
ATOM 3401 C C . PHE A 1 421 ? -18.607 7.544 13.745 1.00 93.75 421 PHE A C 1
ATOM 3403 O O . PHE A 1 421 ? -17.579 8.072 14.173 1.00 93.75 421 PHE A O 1
ATOM 3410 N N . PRO A 1 422 ? -19.784 8.201 13.716 1.00 93.75 422 PRO A N 1
ATOM 3411 C CA . PRO A 1 422 ? -21.036 7.712 13.131 1.00 93.75 422 PRO A CA 1
ATOM 3412 C C . PRO A 1 422 ? -20.939 7.524 11.599 1.00 93.75 422 PRO A C 1
ATOM 3414 O O . PRO A 1 422 ? -20.076 8.141 10.967 1.00 93.75 422 PRO A O 1
ATOM 3417 N N . PRO A 1 423 ? -21.816 6.699 10.990 1.00 90.44 423 PRO A N 1
ATOM 3418 C CA . PRO A 1 423 ? -21.848 6.514 9.541 1.00 90.44 423 PRO A CA 1
ATOM 3419 C C . PRO A 1 423 ? -22.058 7.836 8.797 1.00 90.44 423 PRO A C 1
ATOM 3421 O O . PRO A 1 423 ? -22.846 8.684 9.226 1.00 90.44 423 PRO A O 1
ATOM 3424 N N . ARG A 1 424 ? -21.384 7.998 7.655 1.00 86.75 424 ARG A N 1
ATOM 3425 C CA . ARG A 1 424 ? -21.470 9.195 6.807 1.00 86.75 424 ARG A CA 1
ATOM 3426 C C . ARG A 1 424 ? -21.865 8.836 5.377 1.00 86.75 424 ARG A C 1
ATOM 3428 O O . ARG A 1 424 ? -21.626 7.724 4.924 1.00 86.75 424 ARG A O 1
ATOM 3435 N N . ILE A 1 425 ? -22.462 9.791 4.667 1.00 79.19 425 ILE A N 1
ATOM 3436 C CA . ILE A 1 425 ? -22.814 9.631 3.251 1.00 79.19 425 ILE A CA 1
ATOM 3437 C C . ILE A 1 425 ? -21.557 9.868 2.407 1.00 79.19 425 ILE A C 1
ATOM 3439 O O . ILE A 1 425 ? -21.041 10.985 2.381 1.00 79.19 425 ILE A O 1
ATOM 3443 N N . GLU A 1 426 ? -21.089 8.837 1.704 1.00 73.44 426 GLU A N 1
ATOM 3444 C CA . GLU A 1 426 ? -19.998 8.950 0.730 1.00 73.44 426 GLU A CA 1
ATOM 3445 C C . GLU A 1 426 ? -20.546 9.373 -0.651 1.00 73.44 426 GLU A C 1
ATOM 3447 O O . GLU A 1 426 ? -21.496 8.767 -1.162 1.00 73.44 426 GLU A O 1
ATOM 3452 N N . PRO A 1 427 ? -19.994 10.426 -1.282 1.00 72.19 427 PRO A N 1
ATOM 3453 C CA . PRO A 1 427 ? -20.450 10.878 -2.590 1.00 72.19 427 PRO A CA 1
ATOM 3454 C C . PRO A 1 427 ? -20.014 9.905 -3.696 1.00 72.19 427 PRO A C 1
ATOM 3456 O O . PRO A 1 427 ? -18.827 9.641 -3.871 1.00 72.19 427 PRO A O 1
ATOM 3459 N N . SER A 1 428 ? -20.960 9.436 -4.515 1.00 68.38 428 SER A N 1
ATOM 3460 C CA . SER A 1 428 ? -20.676 8.651 -5.725 1.00 68.38 428 SER A CA 1
ATOM 3461 C C . SER A 1 428 ? -21.041 9.431 -6.992 1.00 68.38 428 SER A C 1
ATOM 3463 O O . SER A 1 428 ? -22.036 10.158 -7.043 1.00 68.38 428 SER A O 1
ATOM 3465 N N . ARG A 1 429 ? -20.216 9.307 -8.041 1.00 66.50 429 ARG A N 1
ATOM 3466 C CA . ARG A 1 429 ? -20.455 9.946 -9.342 1.00 66.50 429 ARG A CA 1
ATOM 3467 C C . ARG A 1 429 ? -20.750 8.885 -10.394 1.00 66.50 429 ARG A C 1
ATOM 3469 O O . ARG A 1 429 ? -19.859 8.155 -10.807 1.00 66.50 429 ARG A O 1
ATOM 3476 N N . LEU A 1 430 ? -21.987 8.854 -10.880 1.00 71.88 430 LEU A N 1
ATOM 3477 C CA . LEU A 1 430 ? -22.379 8.022 -12.017 1.00 71.88 430 LEU A CA 1
ATOM 3478 C C . LEU A 1 430 ? -22.044 8.758 -13.320 1.00 71.88 430 LEU A C 1
ATOM 3480 O O . LEU A 1 430 ? -22.468 9.899 -13.521 1.00 71.88 430 LEU A O 1
ATOM 3484 N N . GLN A 1 431 ? -21.272 8.130 -14.206 1.00 65.00 431 GLN A N 1
ATOM 3485 C CA . GLN A 1 431 ? -20.898 8.708 -15.497 1.00 65.00 431 GLN A CA 1
ATOM 3486 C C . GLN A 1 431 ? -21.442 7.845 -16.642 1.00 65.00 431 GLN A C 1
ATOM 3488 O O . GLN A 1 431 ? -21.215 6.641 -16.688 1.00 65.00 431 GLN A O 1
ATOM 3493 N N . ILE A 1 432 ? -22.170 8.463 -17.578 1.00 62.19 432 ILE A N 1
ATOM 3494 C CA . ILE A 1 432 ? -22.655 7.799 -18.796 1.00 62.19 432 ILE A CA 1
ATOM 3495 C C . ILE A 1 432 ? -21.518 7.830 -19.823 1.00 62.19 432 ILE A C 1
ATOM 3497 O O . ILE A 1 432 ? -21.098 8.906 -20.259 1.00 62.19 432 ILE A O 1
ATOM 3501 N N . PHE A 1 433 ? -20.993 6.662 -20.191 1.00 57.28 433 PHE A N 1
ATOM 3502 C CA . PHE A 1 433 ? -19.836 6.561 -21.078 1.00 57.28 433 PHE A CA 1
ATOM 3503 C C . PHE A 1 433 ? -20.213 6.704 -22.564 1.00 57.28 433 PHE A C 1
ATOM 3505 O O . PHE A 1 433 ? -21.090 6.018 -23.083 1.00 57.28 433 PHE A O 1
ATOM 3512 N N . LYS A 1 434 ? -19.467 7.560 -23.271 1.00 49.06 434 LYS A N 1
ATOM 3513 C CA . LYS A 1 434 ? -19.070 7.360 -24.673 1.00 49.06 434 LYS A CA 1
ATOM 3514 C C . LYS A 1 434 ? -17.547 7.361 -24.686 1.00 49.06 434 LYS A C 1
ATOM 3516 O O . LYS A 1 434 ? -16.943 8.295 -24.158 1.00 49.06 434 LYS A O 1
ATOM 3521 N N . GLU A 1 435 ? -16.947 6.326 -25.257 1.00 43.06 435 GLU A N 1
ATOM 3522 C CA . GLU A 1 435 ? -15.497 6.147 -25.302 1.00 43.06 435 GLU A CA 1
ATOM 3523 C C . GLU A 1 435 ? -14.849 7.317 -26.069 1.00 43.06 435 GLU A C 1
ATOM 3525 O O . GLU A 1 435 ? -15.048 7.490 -27.273 1.00 43.06 435 GLU A O 1
ATOM 3530 N N . LYS A 1 436 ? -14.130 8.191 -25.355 1.00 58.22 436 LYS A N 1
ATOM 3531 C CA . LYS A 1 436 ? -13.249 9.198 -25.957 1.00 58.22 436 LYS A CA 1
ATOM 3532 C C . LYS A 1 436 ? -11.828 8.654 -25.899 1.00 58.22 436 LYS A C 1
ATOM 3534 O O . LYS A 1 436 ? -11.413 8.144 -24.864 1.00 58.22 436 LYS A O 1
ATOM 3539 N N . GLY A 1 437 ? -11.086 8.792 -26.998 1.00 64.50 437 GLY A N 1
ATOM 3540 C CA . GLY A 1 437 ? -9.670 8.425 -27.047 1.00 64.50 437 GLY A CA 1
ATOM 3541 C C . GLY A 1 437 ? -8.822 9.156 -25.989 1.00 64.50 437 GLY A C 1
ATOM 3542 O O . GLY A 1 437 ? -9.282 10.135 -25.391 1.00 64.50 437 GLY A O 1
ATOM 3543 N N . PRO A 1 438 ? -7.575 8.706 -25.758 1.00 68.81 438 PRO A N 1
ATOM 3544 C CA . PRO A 1 438 ? -6.722 9.228 -24.695 1.00 68.81 438 PRO A CA 1
ATOM 3545 C C . PRO A 1 438 ? -6.496 10.739 -24.840 1.00 68.81 438 PRO A C 1
ATOM 3547 O O . PRO A 1 438 ? -6.208 11.244 -25.930 1.00 68.81 438 PRO A O 1
ATOM 3550 N N . ARG A 1 439 ? -6.625 11.463 -23.722 1.00 81.69 439 ARG A N 1
ATOM 3551 C CA . ARG A 1 439 ? -6.429 12.917 -23.654 1.00 81.69 439 ARG A CA 1
ATOM 3552 C C . ARG A 1 439 ? -4.972 13.254 -23.977 1.00 81.69 439 ARG A C 1
ATOM 3554 O O . ARG A 1 439 ? -4.065 12.730 -23.338 1.00 81.69 439 ARG A O 1
ATOM 3561 N N . ASN A 1 440 ? -4.743 14.145 -24.940 1.00 85.00 440 ASN A N 1
ATOM 3562 C CA . ASN A 1 440 ? -3.406 14.640 -25.263 1.00 85.00 440 ASN A CA 1
ATOM 3563 C C . ASN A 1 440 ? -3.373 16.138 -24.985 1.00 85.00 440 ASN A C 1
ATOM 3565 O O . ASN A 1 440 ? -3.682 16.939 -25.859 1.00 85.00 440 ASN A O 1
ATOM 3569 N N . GLN A 1 441 ? -2.976 16.515 -23.770 1.00 86.44 441 GLN A N 1
ATOM 3570 C CA . GLN A 1 441 ? -3.002 17.916 -23.353 1.00 86.44 441 GLN A CA 1
ATOM 3571 C C . GLN A 1 441 ? -2.104 18.816 -24.208 1.00 86.44 441 GLN A C 1
ATOM 3573 O O . GLN A 1 441 ? -2.452 19.974 -24.408 1.00 86.44 441 GLN A O 1
ATOM 3578 N N . MET A 1 442 ? -0.982 18.317 -24.734 1.00 85.75 442 MET A N 1
ATOM 3579 C CA . MET A 1 442 ? -0.135 19.121 -25.616 1.00 85.75 442 MET A CA 1
ATOM 3580 C C . MET A 1 442 ? -0.870 19.454 -26.911 1.00 85.75 442 MET A C 1
ATOM 3582 O O . MET A 1 442 ? -1.014 20.623 -27.253 1.00 85.75 442 MET A O 1
ATOM 3586 N N . ARG A 1 443 ? -1.410 18.440 -27.592 1.00 84.25 443 ARG A N 1
ATOM 3587 C CA . ARG A 1 443 ? -2.199 18.641 -28.813 1.00 84.25 443 ARG A CA 1
ATOM 3588 C C . ARG A 1 443 ? -3.442 19.490 -28.545 1.00 84.25 443 ARG A C 1
ATOM 3590 O O . ARG A 1 443 ? -3.716 20.417 -29.295 1.00 84.25 443 ARG A O 1
ATOM 3597 N N . ASP A 1 444 ? -4.175 19.181 -27.480 1.00 85.00 444 ASP A N 1
ATOM 3598 C CA . ASP A 1 444 ? -5.449 19.825 -27.155 1.00 85.00 444 ASP A CA 1
ATOM 3599 C C . ASP A 1 444 ? -5.258 21.308 -26.754 1.00 85.00 444 ASP A C 1
ATOM 3601 O O . ASP A 1 444 ? -6.177 22.104 -26.920 1.00 85.00 444 ASP A O 1
ATOM 3605 N N . ASN A 1 445 ? -4.058 21.699 -26.297 1.00 86.56 445 ASN A N 1
ATOM 3606 C CA . ASN A 1 445 ? -3.674 23.093 -26.025 1.00 86.56 445 ASN A CA 1
ATOM 3607 C C . ASN A 1 445 ? -2.806 23.728 -27.137 1.00 86.56 445 ASN A C 1
ATOM 3609 O O . ASN A 1 445 ? -2.200 24.775 -26.912 1.00 86.56 445 ASN A O 1
ATOM 3613 N N . ASN A 1 446 ? -2.718 23.121 -28.330 1.00 85.44 446 ASN A N 1
ATOM 3614 C CA . ASN A 1 446 ? -1.894 23.603 -29.453 1.00 85.44 446 ASN A CA 1
ATOM 3615 C C . ASN A 1 446 ? -0.412 23.842 -29.084 1.00 85.44 446 ASN A C 1
ATOM 3617 O O . ASN A 1 446 ? 0.221 24.798 -29.544 1.00 85.44 446 ASN A O 1
ATOM 3621 N N . LEU A 1 447 ? 0.145 22.976 -28.238 1.00 87.31 447 LEU A N 1
ATOM 3622 C CA . LEU A 1 447 ? 1.547 22.987 -27.831 1.00 87.31 447 LEU A CA 1
ATOM 3623 C C . LEU A 1 447 ? 2.362 21.981 -28.645 1.00 87.31 447 LEU A C 1
ATOM 3625 O O . LEU A 1 447 ? 1.931 20.855 -28.902 1.00 87.31 447 LEU A O 1
ATOM 3629 N N . THR A 1 448 ? 3.580 22.383 -28.996 1.00 85.06 448 THR A N 1
ATOM 3630 C CA . THR A 1 448 ? 4.552 21.565 -29.734 1.00 85.06 448 THR A CA 1
ATOM 3631 C C . THR A 1 448 ? 5.908 21.598 -29.044 1.00 85.06 448 THR A C 1
ATOM 3633 O O . THR A 1 448 ? 6.197 22.528 -28.285 1.00 85.06 448 THR A O 1
ATOM 3636 N N . VAL A 1 449 ? 6.736 20.585 -29.299 1.00 89.31 449 VAL A N 1
ATOM 3637 C CA . VAL A 1 449 ? 8.129 20.521 -28.829 1.00 89.31 449 VAL A CA 1
ATOM 3638 C C . VAL A 1 449 ? 9.090 20.531 -30.009 1.00 89.31 449 VAL A C 1
ATOM 3640 O O . VAL A 1 449 ? 8.792 19.987 -31.076 1.00 89.31 449 VAL A O 1
ATOM 3643 N N . ALA A 1 450 ? 10.250 21.158 -29.819 1.00 85.25 450 ALA A N 1
ATOM 3644 C CA . ALA A 1 450 ? 11.327 21.072 -30.794 1.00 85.25 450 ALA A CA 1
ATOM 3645 C C . ALA A 1 450 ? 11.997 19.688 -30.712 1.00 85.25 450 ALA A C 1
ATOM 3647 O O . ALA A 1 450 ? 11.991 19.073 -29.645 1.00 85.25 450 ALA A O 1
ATOM 3648 N N . PRO A 1 451 ? 12.611 19.193 -31.801 1.00 81.44 451 PRO A N 1
ATOM 3649 C CA . PRO A 1 451 ? 13.242 17.877 -31.792 1.00 81.44 451 PRO A CA 1
ATOM 3650 C C . PRO A 1 451 ? 14.276 17.702 -30.677 1.00 81.44 451 PRO A C 1
ATOM 3652 O O . PRO A 1 451 ? 14.371 16.636 -30.114 1.00 81.44 451 PRO A O 1
ATOM 3655 N N . ASN A 1 452 ? 15.016 18.736 -30.293 1.00 83.12 452 ASN A N 1
ATOM 3656 C CA . ASN A 1 452 ? 16.138 18.624 -29.358 1.00 83.12 452 ASN A CA 1
ATOM 3657 C C . ASN A 1 452 ? 15.828 19.069 -27.917 1.00 83.12 452 ASN A C 1
ATOM 3659 O O . ASN A 1 452 ? 16.757 19.251 -27.132 1.00 83.12 452 ASN A O 1
ATOM 3663 N N . THR A 1 453 ? 14.567 19.339 -27.565 1.00 86.62 453 THR A N 1
ATOM 3664 C CA . THR A 1 453 ? 14.216 19.780 -26.206 1.00 86.62 453 THR A CA 1
ATOM 3665 C C . THR A 1 453 ? 12.770 19.465 -25.840 1.00 86.62 453 THR A C 1
ATOM 3667 O O . THR A 1 453 ? 11.864 19.571 -26.662 1.00 86.62 453 THR A O 1
ATOM 3670 N N . THR A 1 454 ? 12.530 19.139 -24.569 1.00 86.06 454 THR A N 1
ATOM 3671 C CA . THR A 1 454 ? 11.179 18.992 -24.004 1.00 86.06 454 THR A CA 1
ATOM 3672 C C . THR A 1 454 ? 10.511 20.331 -23.674 1.00 86.06 454 THR A C 1
ATOM 3674 O O . THR A 1 454 ? 9.406 20.342 -23.133 1.00 86.06 454 THR A O 1
ATOM 3677 N N . GLN A 1 455 ? 11.154 21.469 -23.960 1.00 88.44 455 GLN A N 1
ATOM 3678 C CA . GLN A 1 455 ? 10.527 22.785 -23.824 1.00 88.44 455 GLN A CA 1
ATOM 3679 C C . GLN A 1 455 ? 9.402 22.958 -24.852 1.00 88.44 455 GLN A C 1
ATOM 3681 O O . GLN A 1 455 ? 9.590 22.765 -26.054 1.00 88.44 455 GLN A O 1
ATOM 3686 N N . THR A 1 456 ? 8.221 23.344 -24.369 1.00 88.25 456 THR A N 1
ATOM 3687 C CA . THR A 1 456 ? 7.029 23.521 -25.202 1.00 88.25 456 THR A CA 1
ATOM 3688 C C . THR A 1 456 ? 6.916 24.940 -25.743 1.00 88.25 456 THR A C 1
ATOM 3690 O O . THR A 1 456 ? 7.192 25.906 -25.033 1.00 88.25 456 THR A O 1
ATOM 3693 N N . SER A 1 457 ? 6.400 25.077 -26.962 1.00 85.25 457 SER A N 1
ATOM 3694 C CA . SER A 1 457 ? 6.024 26.363 -27.556 1.00 85.25 457 SER A CA 1
ATOM 3695 C C . SER A 1 457 ? 4.613 26.306 -28.145 1.00 85.25 457 SER A C 1
ATOM 3697 O O . SER A 1 457 ? 4.142 25.244 -28.562 1.00 85.25 457 SER A O 1
ATOM 3699 N N . SER A 1 458 ? 3.923 27.450 -28.161 1.00 82.00 458 SER A N 1
ATOM 3700 C CA . SER A 1 458 ? 2.625 27.569 -28.830 1.00 82.00 458 SER A CA 1
ATOM 3701 C C . SER A 1 458 ? 2.818 27.460 -30.339 1.00 82.00 458 SER A C 1
ATOM 3703 O O . SER A 1 458 ? 3.606 28.209 -30.925 1.00 82.00 458 SER A O 1
ATOM 3705 N N . ALA A 1 459 ? 2.078 26.549 -30.971 1.00 67.19 459 ALA A N 1
ATOM 3706 C CA . ALA A 1 459 ? 1.954 26.509 -32.417 1.00 67.19 459 ALA A CA 1
ATOM 3707 C C . ALA A 1 459 ? 1.144 27.736 -32.863 1.00 67.19 459 ALA A C 1
ATOM 3709 O O . ALA A 1 459 ? -0.074 27.659 -33.010 1.00 67.19 459 ALA A O 1
ATOM 3710 N N . LYS A 1 460 ? 1.802 28.892 -33.033 1.00 58.53 460 LYS A N 1
ATOM 3711 C CA . LYS A 1 460 ? 1.178 30.050 -33.688 1.00 58.53 460 LYS A CA 1
ATOM 3712 C C . LYS A 1 460 ? 0.622 29.588 -35.034 1.00 58.53 460 LYS A C 1
ATOM 3714 O O . LYS A 1 460 ? 1.353 28.958 -35.800 1.00 58.53 460 LYS A O 1
ATOM 3719 N N . GLU A 1 461 ? -0.649 29.895 -35.294 1.00 48.59 461 GLU A N 1
ATOM 3720 C CA . GLU A 1 461 ? -1.249 29.773 -36.623 1.00 48.59 461 GLU A CA 1
ATOM 3721 C C . GLU A 1 461 ? -0.345 30.524 -37.607 1.00 48.59 461 GLU A C 1
ATOM 3723 O O . GLU A 1 461 ? -0.205 31.746 -37.534 1.00 48.59 461 GLU A O 1
ATOM 3728 N N . LYS A 1 462 ? 0.374 29.761 -38.431 1.00 41.34 462 LYS A N 1
ATOM 3729 C CA . LYS A 1 462 ? 1.067 30.262 -39.611 1.00 41.34 462 LYS A CA 1
ATOM 3730 C C . LYS A 1 462 ? 0.125 30.187 -40.792 1.00 41.34 462 LYS A C 1
ATOM 3732 O O . LYS A 1 462 ? -0.569 29.147 -40.891 1.00 41.34 462 LYS A O 1
#

Radius of gyration: 32.29 Å; chains: 1; bounding box: 92×52×94 Å

Secondary structure (DSSP, 8-state):
-EEEEEEEE-S---SS--SEEEEEEEE-GGGTTHHHHHHHHHHHHHHHHHHHHS----SSEEEEEE-SSS--EETTEEEE----EE-TTS-EE--HHHHHHHHHHHHHHHHTTTTTTTS---HHHHHHHHHHHHHHHHHHHHHTT-TT----S--GGGGHHHHT-SS---TTS-GGG-S-HIIIIIIHHHHHHHHIIIIIS-HHHHHHHHHHHHHHTTTS---HHHHHHHHHHHHT---HHHHHHHHH---B--EEEEEEEEE------HHHHHHHHHHHHHTSPPPHHHHHTTTSPPHHHH-GGG--HHHHS-TTSPPHHHHHHHHHHHHT--HHHHHHHT---EEEEEEEEE-SB----EEEEEEETTS-EEEEEE-GGGGSS-SSEEEEEEEESSPEEEEEESTT--S--S-GGGSEES-------------PPPP-HHHHTTEEE-TT---EEE----

pLDDT: mean 91.49, std 8.49, range [41.34, 98.69]

Foldseek 3Di:
DDKDWDWAAQPPDDDPADRIAIQMEAEDLQQFPQCVVAQSVLLNLLQHLCCQLANHQRDNYAYEYDDPDCWDADQRYIYHDDGFDADPVRFTAHFPCRNLSRSLRSSLRSLLSLACVFLPEDCQQQLLSRAALSLLSSQVSQCVVDVPRPRAQAQLQNLLVVLPDPQADFLRHGDVPGRCCCCSNHRLSSNLLNLCDVFNQHVVLSSQLSRQLSVVRGNHYDDPVSSVVSSCVSRVDDCVLSCCDRGVDSFAFAKFFPDKDKDWDDLLALQVVLVVVVVVVVPDPDDPVCVVCVPPDDVCNVPVVPDDPPNVDPPSGDDPVSNVVSVVVVVPDDPVVVVVSPDQKMKMKTKMFGDRQRQAWKWKWWAFPVRDIDIDTGGSCQCVVPVGIGIDIDIDNTHTDKMFIPPVSSRSHNDRQRRIVVGDDDDDDDDDDDDDPDDRPCVVQQWGDDRNDPDIDHPPDD

Sequence (462 aa):
FIWDAMGVRQTRNNNGEPNNVLAMSFYPNEAEPLWSTYSTQAIAHTINIYGRMAFPYPYPSAQSVNGPVGGMEYPMITFNGPRPVKDNKGNITYTDRVKYGLISVIIHEVGHIWFPMTVNSDERQWTWMDEGLNTFVQYIAEQEWSDDYPSRRGDPRDLTEYMVGENQVPIMTQSDSVLQLGNNAYGKPATALVILRETIMGRENFDRAFREYSMRWRFKRPTPADFFRTMEESSGVDLDWFWRGWFYSTDHVDIALTAVREGTIDTQNPSIEANRRIAERDARPVEHGVARVADIDKIIELHPELKDYYDSVDPLADTQSEREAAARALAALTQDERAVLARSEKIYVISLENKGGLVMPVILKFTFADNSSQIVEIPAEIWRQNAKNVNWSFMTLKTLTSVELDPRQETADADRNNNYFPPRIEPSRLQIFKEKGPRNQMRDNNLTVAPNTTQTSSAKEK